Protein AF-A0A5C8RY10-F1 (afdb_monomer_lite)

Radius of gyration: 51.68 Å; chains: 1; bounding box: 116×87×139 Å

pLDDT: mean 72.28, std 22.25, range [36.19, 98.38]

Sequence (423 aa):
MRGYPGRNFEERGLPNSACERTVTICSIARRGRCPNCDLCSGMRLRRRSSRMNVPSDEISAAVAAVESSPELRDLARRINERELLAKKHAHVQWLENGRDLLNAKAVIGHGNFEEWCERELNYTPRTAQKLMRAAEVWGPILKTESSSVIPKPTIVYALSAPSVSQEIRDTYVPRVIAGEEVGTELRIAIKGYRDAVKKVQERESRLAAKSPEAQKAQVQREQAKARRETRAAEQRQTEREQHQIEQERQATARSAALALIMACFGDDLPSLVALIAEAGPGSVFSYIAEREWHALVQGEATSVQEGAGTVVDELKFADVGTVKTFVARKHETHPWSMPPSTIDDKEAIGPLHDEPVSNDKLPSLPRATPLAGAEKLSDFLPTKSAFPIRPLGSRAECMHSRSRVQSNTKPGGSLGRPARPSA

Foldseek 3Di:
DDDDDDDDDDDDDDDDDPPPPPPPPPPPPPPDPPPPCPVVVPPPPPPPPPVVPPPVVVVVVVVVVCVPDPVSVVVVVVVVVVVVVVVLVVLVVLLVLLVVLVVVCVVVDPPCSQVCCCPPVVDHPVSSVLSVLLNVLCVVVPVVDPSPQRADSVVSSLLSDPLHDPVLCVVVVVCRSVVHPCPPVSVVNSVVSNVVVVVVVVVVVVVVPCPVVNVVVVVVVVVVVVVVVVVVVVVVVVVVVVVVVVVVVVVVVVVVVVVVLCVVCPPCSVVVVVVCVVCPVVNVVVVVVVVVVVVVVVVVVVVVVPPPDDDDDDDDDDDPDPDPPPPPDPDDDDDDDDDDDDDPPDDDDDDDDDDDDDDDDDDDDDDDDDDDDDDDDPDDDDDDDDDDDDDDDDDDDDDDDDDDDDDDDDDDDDDDDDDDDDD

Structure (mmCIF, N/CA/C/O backbone):
data_AF-A0A5C8RY10-F1
#
_entry.id   AF-A0A5C8RY10-F1
#
loop_
_atom_site.group_PDB
_atom_site.id
_atom_site.type_symbol
_atom_site.label_atom_id
_atom_site.label_alt_id
_atom_site.label_comp_id
_atom_site.label_asym_id
_atom_site.label_entity_id
_atom_site.label_seq_id
_atom_site.pdbx_PDB_ins_code
_atom_site.Cartn_x
_atom_site.Cartn_y
_atom_site.Cartn_z
_atom_site.occupancy
_atom_site.B_iso_or_equiv
_atom_site.auth_seq_id
_atom_site.auth_comp_id
_atom_site.auth_asym_id
_atom_site.auth_atom_id
_atom_site.pdbx_PDB_model_num
ATOM 1 N N . MET A 1 1 ? 9.349 -5.078 29.761 1.00 41.03 1 MET A N 1
ATOM 2 C CA . MET A 1 1 ? 10.666 -4.428 29.619 1.00 41.03 1 MET A CA 1
ATOM 3 C C . MET A 1 1 ? 11.743 -5.488 29.791 1.00 41.03 1 MET A C 1
ATOM 5 O O . MET A 1 1 ? 11.824 -6.064 30.864 1.00 41.03 1 MET A O 1
ATOM 9 N N . ARG A 1 2 ? 12.498 -5.824 28.739 1.00 37.31 2 ARG A N 1
ATOM 10 C CA . ARG A 1 2 ? 13.702 -6.666 28.837 1.00 37.31 2 ARG A CA 1
ATOM 11 C C . ARG A 1 2 ? 14.859 -5.844 28.280 1.00 37.31 2 ARG A C 1
ATOM 13 O O . ARG A 1 2 ? 14.804 -5.442 27.121 1.00 37.31 2 ARG A O 1
ATOM 20 N N . GLY A 1 3 ? 15.816 -5.524 29.146 1.00 39.12 3 GLY A N 1
ATOM 21 C CA . GLY A 1 3 ? 17.018 -4.769 28.813 1.00 39.12 3 GLY A CA 1
ATOM 22 C C . GLY A 1 3 ? 18.022 -5.634 28.057 1.00 39.12 3 GLY A C 1
ATOM 23 O O . GLY A 1 3 ? 18.198 -6.810 28.371 1.00 39.12 3 GLY A O 1
ATOM 24 N N . TYR A 1 4 ? 18.662 -5.041 27.054 1.00 43.97 4 TYR A N 1
ATOM 25 C CA . TYR A 1 4 ? 19.840 -5.597 26.397 1.00 43.97 4 TYR A CA 1
ATOM 26 C C . TYR A 1 4 ? 21.092 -5.196 27.193 1.00 43.97 4 TYR A C 1
ATOM 28 O O . TYR A 1 4 ? 21.230 -4.012 27.507 1.00 43.97 4 TYR A O 1
ATOM 36 N N . PRO A 1 5 ? 22.013 -6.125 27.504 1.00 55.84 5 PRO A N 1
ATOM 37 C CA . PRO A 1 5 ? 23.290 -5.772 28.104 1.00 55.84 5 PRO A CA 1
ATOM 38 C C . PRO A 1 5 ? 24.213 -5.132 27.056 1.00 55.84 5 PRO A C 1
ATOM 40 O O . PRO A 1 5 ? 24.277 -5.565 25.900 1.00 55.84 5 PRO A O 1
ATOM 43 N N . GLY A 1 6 ? 24.900 -4.070 27.478 1.00 38.34 6 GLY A N 1
ATOM 44 C CA . GLY A 1 6 ? 25.832 -3.291 26.671 1.00 38.34 6 GLY A CA 1
ATOM 45 C C . GLY A 1 6 ? 27.028 -4.113 26.195 1.00 38.34 6 GLY A C 1
ATOM 46 O O . GLY A 1 6 ? 27.602 -4.906 26.939 1.00 38.34 6 GLY A O 1
ATOM 47 N N . ARG A 1 7 ? 27.406 -3.902 24.931 1.00 44.50 7 ARG A N 1
ATOM 48 C CA . ARG A 1 7 ? 28.683 -4.354 24.380 1.00 44.50 7 ARG A CA 1
ATOM 49 C C . ARG A 1 7 ? 29.732 -3.280 24.642 1.00 44.50 7 ARG A C 1
ATOM 51 O O . ARG A 1 7 ? 29.637 -2.188 24.089 1.00 44.50 7 ARG A O 1
ATOM 58 N N . ASN A 1 8 ? 30.718 -3.629 25.463 1.00 39.72 8 ASN A N 1
ATOM 59 C CA . ASN A 1 8 ? 31.963 -2.890 25.621 1.00 39.72 8 ASN A CA 1
ATOM 60 C C . ASN A 1 8 ? 32.708 -2.878 24.282 1.00 39.72 8 ASN A C 1
ATOM 62 O O . ASN A 1 8 ? 32.976 -3.930 23.700 1.00 39.72 8 ASN A O 1
ATOM 66 N N . PHE A 1 9 ? 32.992 -1.679 23.782 1.00 36.19 9 PHE A N 1
ATOM 67 C CA . PHE A 1 9 ? 33.811 -1.454 22.599 1.00 36.19 9 PHE A CA 1
ATOM 68 C C . PHE A 1 9 ? 35.254 -1.292 23.089 1.00 36.19 9 PHE A C 1
ATOM 70 O O . PHE A 1 9 ? 35.651 -0.216 23.521 1.00 36.19 9 PHE A O 1
ATOM 77 N N . GLU A 1 10 ? 36.008 -2.391 23.118 1.00 40.56 10 GLU A N 1
ATOM 78 C CA . GLU A 1 10 ? 37.450 -2.352 23.368 1.00 40.56 10 GLU A CA 1
ATOM 79 C C . GLU A 1 10 ? 38.153 -1.680 22.183 1.00 40.56 10 GLU A C 1
ATOM 81 O O . GLU A 1 10 ? 38.169 -2.196 21.061 1.00 40.56 10 GLU A O 1
ATOM 86 N N . GLU A 1 11 ? 38.746 -0.522 22.456 1.00 45.53 11 GLU A N 1
ATOM 87 C CA . GLU A 1 11 ? 39.708 0.158 21.600 1.00 45.53 11 GLU A CA 1
ATOM 88 C C . GLU A 1 11 ? 40.938 -0.735 21.391 1.00 45.53 11 GLU A C 1
ATOM 90 O O . GLU A 1 11 ? 41.809 -0.852 22.251 1.00 45.53 11 GLU A O 1
ATOM 95 N N . ARG A 1 12 ? 41.041 -1.367 20.218 1.00 40.19 12 ARG A N 1
ATOM 96 C CA . ARG A 1 12 ? 42.320 -1.887 19.725 1.00 40.19 12 ARG A CA 1
ATOM 97 C C . ARG A 1 12 ? 42.941 -0.843 18.812 1.00 40.19 12 ARG A C 1
ATOM 99 O O . ARG A 1 12 ? 42.444 -0.600 17.713 1.00 40.19 12 ARG A O 1
ATOM 106 N N . GLY A 1 13 ? 44.028 -0.239 19.286 1.00 43.53 13 GLY A N 1
ATOM 107 C CA . GLY A 1 13 ? 44.885 0.636 18.498 1.00 43.53 13 GLY A CA 1
ATOM 108 C C . GLY A 1 13 ? 45.401 -0.074 17.246 1.00 43.53 13 GLY A C 1
ATOM 109 O O . GLY A 1 13 ? 45.990 -1.152 17.322 1.00 43.53 13 GLY A O 1
ATOM 110 N N . LEU A 1 14 ? 45.166 0.543 16.089 1.00 43.47 14 LEU A N 1
ATOM 111 C CA . LEU A 1 14 ? 45.761 0.152 14.815 1.00 43.47 14 LEU A CA 1
ATOM 112 C C . LEU A 1 14 ? 47.118 0.862 14.653 1.00 43.47 14 LEU A C 1
ATOM 114 O O . LEU A 1 14 ? 47.200 2.065 14.910 1.00 43.47 14 LEU A O 1
ATOM 118 N N . PRO A 1 15 ? 48.183 0.161 14.227 1.00 46.16 15 PRO A N 1
ATOM 119 C CA . PRO A 1 15 ? 49.495 0.767 14.025 1.00 46.16 15 PRO A CA 1
ATOM 120 C C . PRO A 1 15 ? 49.541 1.673 12.779 1.00 46.16 15 PRO A C 1
ATOM 122 O O . PRO A 1 15 ? 49.049 1.331 11.703 1.00 46.16 15 PRO A O 1
ATOM 125 N N . ASN A 1 16 ? 50.195 2.826 12.943 1.00 52.44 16 ASN A N 1
ATOM 126 C CA . ASN A 1 16 ? 50.473 3.863 11.941 1.00 52.44 16 ASN A CA 1
ATOM 127 C C . ASN A 1 16 ? 51.480 3.418 10.852 1.00 52.44 16 ASN A C 1
ATOM 129 O O . ASN A 1 16 ? 52.580 3.964 10.777 1.00 52.44 16 ASN A O 1
ATOM 133 N N . SER A 1 17 ? 51.158 2.448 9.988 1.00 55.03 17 SER A N 1
ATOM 134 C CA . SER A 1 17 ? 52.094 2.058 8.906 1.00 55.03 17 SER A CA 1
ATOM 135 C C . SER A 1 17 ? 51.469 1.601 7.579 1.00 55.03 17 SER A C 1
ATOM 137 O O . SER A 1 17 ? 52.031 0.767 6.875 1.00 55.03 17 SER A O 1
ATOM 139 N N . ALA A 1 18 ? 50.343 2.190 7.164 1.00 48.91 18 ALA A N 1
ATOM 140 C CA . ALA A 1 18 ? 49.703 1.866 5.880 1.00 48.91 18 ALA A CA 1
ATOM 141 C C . ALA A 1 18 ? 49.489 3.085 4.958 1.00 48.91 18 ALA A C 1
ATOM 143 O O . ALA A 1 18 ? 48.393 3.280 4.440 1.00 48.91 18 ALA A O 1
ATOM 144 N N . CYS A 1 19 ? 50.527 3.904 4.727 1.00 46.53 19 CYS A N 1
ATOM 145 C CA . CYS A 1 19 ? 50.452 5.063 3.814 1.00 46.53 19 CYS A CA 1
ATOM 146 C C . CYS A 1 19 ? 51.274 4.922 2.511 1.00 46.53 19 CYS A C 1
ATOM 148 O O . CYS A 1 19 ? 51.416 5.888 1.770 1.00 46.53 19 CYS A O 1
ATOM 150 N N . GLU A 1 20 ? 51.789 3.733 2.172 1.00 45.97 20 GLU A N 1
ATOM 151 C CA . GLU A 1 20 ? 52.627 3.560 0.965 1.00 45.97 20 GLU A CA 1
ATOM 152 C C . GLU A 1 20 ? 51.926 2.911 -0.243 1.00 45.97 20 GLU A C 1
ATOM 154 O O . GLU A 1 20 ? 52.558 2.695 -1.274 1.00 45.97 20 GLU A O 1
ATOM 159 N N . ARG A 1 21 ? 50.614 2.622 -0.198 1.00 48.81 21 ARG A N 1
ATOM 160 C CA . ARG A 1 21 ? 49.921 1.951 -1.328 1.00 48.81 21 ARG A CA 1
ATOM 161 C C . ARG A 1 21 ? 48.615 2.590 -1.801 1.00 48.81 21 ARG A C 1
ATOM 163 O O . ARG A 1 21 ? 47.707 1.889 -2.236 1.00 48.81 21 ARG A O 1
ATOM 170 N N . THR A 1 22 ? 48.527 3.918 -1.808 1.00 47.03 22 THR A N 1
ATOM 171 C CA . THR A 1 22 ? 47.361 4.631 -2.374 1.00 47.03 22 THR A CA 1
ATOM 172 C C . THR A 1 22 ? 47.744 5.908 -3.119 1.00 47.03 22 THR A C 1
ATOM 174 O O . THR A 1 22 ? 47.288 6.996 -2.785 1.00 47.03 22 THR A O 1
ATOM 177 N N . VAL A 1 23 ? 48.536 5.790 -4.189 1.00 51.66 23 VAL A N 1
ATOM 178 C CA . VAL A 1 23 ? 48.699 6.893 -5.162 1.00 51.66 23 VAL A CA 1
ATOM 179 C C . VAL A 1 23 ? 47.558 6.907 -6.199 1.00 51.66 23 VAL A C 1
ATOM 181 O O . VAL A 1 23 ? 47.275 7.938 -6.800 1.00 51.66 23 VAL A O 1
ATOM 184 N N . THR A 1 24 ? 46.793 5.820 -6.347 1.00 50.69 24 THR A N 1
ATOM 185 C CA . THR A 1 24 ? 45.765 5.711 -7.405 1.00 50.69 24 THR A CA 1
ATOM 186 C C . THR A 1 24 ? 44.346 6.125 -6.975 1.00 50.69 24 THR A C 1
ATOM 188 O O . THR A 1 24 ? 43.474 6.273 -7.826 1.00 50.69 24 THR A O 1
ATOM 191 N N . ILE A 1 25 ? 44.085 6.369 -5.682 1.00 52.06 25 ILE A N 1
ATOM 192 C CA . ILE A 1 25 ? 42.721 6.642 -5.162 1.00 52.06 25 ILE A CA 1
ATOM 193 C C . ILE A 1 25 ? 42.446 8.149 -4.931 1.00 52.06 25 ILE A C 1
ATOM 195 O O . ILE A 1 25 ? 41.327 8.546 -4.621 1.00 52.06 25 ILE A O 1
ATOM 199 N N . CYS A 1 26 ? 43.413 9.041 -5.174 1.00 46.91 26 CYS A N 1
ATOM 200 C CA . CYS A 1 26 ? 43.248 10.485 -4.928 1.00 46.91 26 CYS A CA 1
ATOM 201 C C . CYS A 1 26 ? 42.805 11.307 -6.162 1.00 46.91 26 CYS A C 1
ATOM 203 O O . CYS A 1 26 ? 43.013 12.516 -6.224 1.00 46.91 26 CYS A O 1
ATOM 205 N N . SER A 1 27 ? 42.198 10.684 -7.179 1.00 50.53 27 SER A N 1
ATOM 206 C CA . SER A 1 27 ? 41.748 11.382 -8.401 1.00 50.53 27 SER A CA 1
ATOM 207 C C . SER A 1 27 ? 40.268 11.798 -8.386 1.00 50.53 27 SER A C 1
ATOM 209 O O . SER A 1 27 ? 39.850 12.595 -9.230 1.00 50.53 27 SER A O 1
ATOM 211 N N . ILE A 1 28 ? 39.476 11.331 -7.411 1.00 51.53 28 ILE A N 1
ATOM 212 C CA . ILE A 1 28 ? 38.015 11.553 -7.362 1.00 51.53 28 ILE A CA 1
ATOM 213 C C . ILE A 1 28 ? 37.610 12.700 -6.411 1.00 51.53 28 ILE A C 1
ATOM 215 O O . ILE A 1 28 ? 36.504 13.225 -6.506 1.00 51.53 28 ILE A O 1
ATOM 219 N N . ALA A 1 29 ? 38.518 13.214 -5.576 1.00 47.88 29 ALA A N 1
ATOM 220 C CA . ALA A 1 29 ? 38.244 14.349 -4.688 1.00 47.88 29 ALA A CA 1
ATOM 221 C C . ALA A 1 29 ? 38.374 15.717 -5.396 1.00 47.88 29 ALA A C 1
ATOM 223 O O . ALA A 1 29 ? 39.040 16.637 -4.920 1.00 47.88 29 ALA A O 1
ATOM 224 N N . ARG A 1 30 ? 37.721 15.904 -6.549 1.00 53.69 30 ARG A N 1
ATOM 225 C CA . ARG A 1 30 ? 37.538 17.252 -7.110 1.00 53.69 30 ARG A CA 1
ATOM 226 C C . ARG A 1 30 ? 36.421 17.949 -6.328 1.00 53.69 30 ARG A C 1
ATOM 228 O O . ARG A 1 30 ? 35.265 17.828 -6.712 1.00 53.69 30 ARG A O 1
ATOM 235 N N . ARG A 1 31 ? 36.802 18.701 -5.279 1.00 56.19 31 ARG A N 1
ATOM 236 C CA . ARG A 1 31 ? 36.078 19.811 -4.586 1.00 56.19 31 ARG A CA 1
ATOM 237 C C . ARG A 1 31 ? 35.859 19.679 -3.069 1.00 56.19 31 ARG A C 1
ATOM 239 O O . ARG A 1 31 ? 35.253 20.571 -2.487 1.00 56.19 31 ARG A O 1
ATOM 246 N N . GLY A 1 32 ? 36.401 18.668 -2.399 1.00 52.12 32 GLY A N 1
ATOM 247 C CA . GLY A 1 32 ? 36.382 18.598 -0.932 1.00 52.12 32 GLY A CA 1
ATOM 248 C C . GLY A 1 32 ? 37.797 18.498 -0.391 1.00 52.12 32 GLY A C 1
ATOM 249 O O . GLY A 1 32 ? 38.502 17.559 -0.742 1.00 52.12 32 GLY A O 1
ATOM 250 N N . ARG A 1 33 ? 38.217 19.469 0.428 1.00 56.69 33 ARG A N 1
ATOM 251 C CA . ARG A 1 33 ? 39.466 19.412 1.205 1.00 56.69 33 ARG A CA 1
ATOM 252 C C . ARG A 1 33 ? 39.566 18.041 1.877 1.00 56.69 33 ARG A C 1
ATOM 254 O O . ARG A 1 33 ? 38.661 17.688 2.624 1.00 56.69 33 ARG A O 1
ATOM 261 N N . CYS A 1 34 ? 40.630 17.284 1.614 1.00 56.44 34 CYS A N 1
ATOM 262 C CA . CYS A 1 34 ? 40.954 16.123 2.437 1.00 56.44 34 CYS A CA 1
ATOM 263 C C . CYS A 1 34 ? 41.349 16.661 3.821 1.00 56.44 34 CYS A C 1
ATOM 265 O O . CYS A 1 34 ? 42.330 17.401 3.898 1.00 56.44 34 CYS A O 1
ATOM 267 N N . PRO A 1 35 ? 40.597 16.364 4.893 1.00 61.03 35 PRO A N 1
ATOM 268 C CA . PRO A 1 35 ? 40.843 16.965 6.199 1.00 61.03 35 PRO A CA 1
ATOM 269 C C . PRO A 1 35 ? 42.051 16.364 6.932 1.00 61.03 35 PRO A C 1
ATOM 271 O O . PRO A 1 35 ? 42.336 16.805 8.035 1.00 61.03 35 PRO A O 1
ATOM 274 N N . ASN A 1 36 ? 42.754 15.378 6.356 1.00 61.44 36 ASN A N 1
ATOM 275 C CA . ASN A 1 36 ? 43.763 14.610 7.094 1.00 61.44 36 ASN A CA 1
ATOM 276 C C . ASN A 1 36 ? 45.055 14.320 6.310 1.00 61.44 36 ASN A C 1
ATOM 278 O O . ASN A 1 36 ? 45.698 13.294 6.502 1.00 61.44 36 ASN A O 1
ATOM 282 N N . CYS A 1 37 ? 45.417 15.194 5.372 1.00 56.12 37 CYS A N 1
ATOM 283 C CA . CYS A 1 37 ? 46.613 15.034 4.549 1.00 56.12 37 CYS A CA 1
ATOM 284 C C . CYS A 1 37 ? 47.503 16.280 4.665 1.00 56.12 37 CYS A C 1
ATOM 286 O O . CYS A 1 37 ? 47.453 17.171 3.813 1.00 56.12 37 CYS A O 1
ATOM 288 N N . ASP A 1 38 ? 48.363 16.318 5.686 1.00 58.84 38 ASP A N 1
ATOM 289 C CA . ASP A 1 38 ? 49.375 17.376 5.860 1.00 58.84 38 ASP A CA 1
ATOM 290 C C . ASP A 1 38 ? 50.404 17.420 4.714 1.00 58.84 38 ASP A C 1
ATOM 292 O O . ASP A 1 38 ? 50.999 18.460 4.431 1.00 58.84 38 ASP A O 1
ATOM 296 N N . LEU A 1 39 ? 50.534 16.330 3.951 1.00 55.69 39 LEU A N 1
ATOM 297 C CA . LEU A 1 39 ? 51.389 16.252 2.762 1.00 55.69 39 LEU A CA 1
ATOM 298 C C . LEU A 1 39 ? 50.894 17.097 1.570 1.00 55.69 39 LEU A C 1
ATOM 300 O O . LEU A 1 39 ? 51.694 17.460 0.710 1.00 55.69 39 LEU A O 1
ATOM 304 N N . CYS A 1 40 ? 49.611 17.477 1.512 1.00 56.00 40 CYS A N 1
ATOM 305 C CA . CYS A 1 40 ? 49.096 18.342 0.437 1.00 56.00 40 CYS A CA 1
ATOM 306 C C . CYS A 1 40 ? 49.278 19.842 0.721 1.00 56.00 40 CYS A C 1
ATOM 308 O O . CYS A 1 40 ? 49.082 20.658 -0.179 1.00 56.00 40 CYS A O 1
ATOM 310 N N . SER A 1 41 ? 49.686 20.223 1.935 1.00 55.84 41 SER A N 1
ATOM 311 C CA . SER A 1 41 ? 49.858 21.630 2.325 1.00 55.84 41 SER A CA 1
ATOM 312 C C . SER A 1 41 ? 51.132 22.264 1.742 1.00 55.84 41 SER A C 1
ATOM 314 O O . SER A 1 41 ? 51.217 23.488 1.625 1.00 55.84 41 SER A O 1
ATOM 316 N N . GLY A 1 42 ? 52.109 21.446 1.325 1.00 51.38 42 GLY A N 1
ATOM 317 C CA . GLY A 1 42 ? 53.422 21.903 0.848 1.00 51.38 42 GLY A CA 1
ATOM 318 C C . GLY A 1 42 ? 53.558 22.088 -0.668 1.00 51.38 42 GLY A C 1
ATOM 319 O O . GLY A 1 42 ? 54.322 22.943 -1.114 1.00 51.38 42 GLY A O 1
ATOM 320 N N . MET A 1 43 ? 52.795 21.362 -1.493 1.00 52.19 43 MET A N 1
ATOM 321 C CA . MET A 1 43 ? 52.837 21.533 -2.952 1.00 52.19 43 MET A CA 1
ATOM 322 C C . MET A 1 43 ? 51.865 22.624 -3.402 1.00 52.19 43 MET A C 1
ATOM 324 O O . MET A 1 43 ? 50.881 22.381 -4.102 1.00 52.19 43 MET A O 1
ATOM 328 N N . ARG A 1 44 ? 52.202 23.881 -3.085 1.00 55.19 44 ARG A N 1
ATOM 329 C CA . ARG A 1 44 ? 51.795 25.008 -3.934 1.00 55.19 44 ARG A CA 1
ATOM 330 C C . ARG A 1 44 ? 52.531 24.864 -5.262 1.00 55.19 44 ARG A C 1
ATOM 332 O O . ARG A 1 44 ? 53.501 25.573 -5.526 1.00 55.19 44 ARG A O 1
ATOM 339 N N . LEU A 1 45 ? 52.064 23.950 -6.114 1.00 53.81 45 LEU A N 1
ATOM 340 C CA . LEU A 1 45 ? 52.295 24.054 -7.544 1.00 53.81 45 LEU A CA 1
ATOM 341 C C . LEU A 1 45 ? 51.817 25.452 -7.911 1.00 53.81 45 LEU A C 1
ATOM 343 O O . LEU A 1 45 ? 50.614 25.716 -7.979 1.00 53.81 45 LEU A O 1
ATOM 347 N N . ARG A 1 46 ? 52.774 26.364 -8.100 1.00 52.66 46 ARG A N 1
ATOM 348 C CA . ARG A 1 46 ? 52.575 27.594 -8.844 1.00 52.66 46 ARG A CA 1
ATOM 349 C C . ARG A 1 46 ? 52.148 27.138 -10.231 1.00 52.66 46 ARG A C 1
ATOM 351 O O . ARG A 1 46 ? 52.963 27.048 -11.143 1.00 52.66 46 ARG A O 1
ATOM 358 N N . ARG A 1 47 ? 50.860 26.829 -10.399 1.00 55.31 47 ARG A N 1
ATOM 359 C CA . ARG A 1 47 ? 50.204 26.937 -11.687 1.00 55.31 47 ARG A CA 1
ATOM 360 C C . ARG A 1 47 ? 50.379 28.406 -12.030 1.00 55.31 47 ARG A C 1
ATOM 362 O O . ARG A 1 47 ? 49.566 29.239 -11.640 1.00 55.31 47 ARG A O 1
ATOM 369 N N . ARG A 1 48 ? 51.483 28.720 -12.716 1.00 52.56 48 ARG A N 1
ATOM 370 C CA . ARG A 1 48 ? 51.554 29.821 -13.666 1.00 52.56 48 ARG A CA 1
ATOM 371 C C . ARG A 1 48 ? 50.447 29.524 -14.664 1.00 52.56 48 ARG A C 1
ATOM 373 O O . ARG A 1 48 ? 50.659 28.958 -15.725 1.00 52.56 48 ARG A O 1
ATOM 380 N N . SER A 1 49 ? 49.224 29.822 -14.247 1.00 52.69 49 SER A N 1
ATOM 381 C CA . SER A 1 49 ? 48.101 30.017 -15.124 1.00 52.69 49 SER A CA 1
ATOM 382 C C . SER A 1 49 ? 48.411 31.329 -15.815 1.00 52.69 49 SER A C 1
ATOM 384 O O . SER A 1 49 ? 47.832 32.363 -15.494 1.00 52.69 49 SER A O 1
ATOM 386 N N . SER A 1 50 ? 49.352 31.270 -16.755 1.00 54.81 50 SER A N 1
ATOM 387 C CA . SER A 1 50 ? 49.364 32.143 -17.910 1.00 54.81 50 SER A CA 1
ATOM 388 C C . SER A 1 50 ? 48.067 31.838 -18.654 1.00 54.81 50 SER A C 1
ATOM 390 O O . SER A 1 50 ? 48.048 31.117 -19.646 1.00 54.81 50 SER A O 1
ATOM 392 N N . ARG A 1 51 ? 46.942 32.308 -18.099 1.00 52.19 51 ARG A N 1
ATOM 393 C CA . ARG A 1 51 ? 45.734 32.545 -18.869 1.00 52.19 51 ARG A CA 1
ATOM 394 C C . ARG A 1 51 ? 46.183 33.601 -19.854 1.00 52.19 51 ARG A C 1
ATOM 396 O O . ARG A 1 51 ? 46.265 34.773 -19.500 1.00 52.19 51 ARG A O 1
ATOM 403 N N . MET A 1 52 ? 46.587 33.156 -21.038 1.00 52.88 52 MET A N 1
ATOM 404 C CA . MET A 1 52 ? 46.607 34.034 -22.187 1.00 52.88 52 MET A CA 1
ATOM 405 C C . MET A 1 52 ? 45.189 34.583 -22.257 1.00 52.88 52 MET A C 1
ATOM 407 O O . MET A 1 52 ? 44.235 33.829 -22.447 1.00 52.88 52 MET A O 1
ATOM 411 N N . ASN A 1 53 ? 45.056 35.859 -21.907 1.00 59.94 53 ASN A N 1
ATOM 412 C CA . ASN A 1 53 ? 43.805 36.585 -21.961 1.00 59.94 53 ASN A CA 1
ATOM 413 C C . ASN A 1 53 ? 43.558 36.841 -23.446 1.00 59.94 53 ASN A C 1
ATOM 415 O O . ASN A 1 53 ? 43.867 37.915 -23.949 1.00 59.94 53 ASN A O 1
ATOM 419 N N . VAL A 1 54 ? 43.153 35.790 -24.165 1.00 64.75 54 VAL A N 1
ATOM 420 C CA . VAL A 1 54 ? 42.707 35.923 -25.546 1.00 64.75 54 VAL A CA 1
ATOM 421 C C . VAL A 1 54 ? 41.469 36.815 -25.473 1.00 64.75 54 VAL A C 1
ATOM 423 O O . VAL A 1 54 ? 40.547 36.466 -24.727 1.00 64.75 54 VAL A O 1
ATOM 426 N N . PRO A 1 55 ? 41.458 37.978 -26.142 1.00 71.06 55 PRO A N 1
ATOM 427 C CA . PRO A 1 55 ? 40.319 38.881 -26.100 1.00 71.06 55 PRO A CA 1
ATOM 428 C C . PRO A 1 55 ? 39.061 38.119 -26.533 1.00 71.06 55 PRO A C 1
ATOM 430 O O . PRO A 1 55 ? 39.026 37.545 -27.622 1.00 71.06 55 PRO A O 1
ATOM 433 N N . SER A 1 56 ? 38.032 38.079 -25.678 1.00 69.75 56 SER A N 1
ATOM 434 C CA . SER A 1 56 ? 36.766 37.378 -25.968 1.00 69.75 56 SER A CA 1
ATOM 435 C C . SER A 1 56 ? 36.123 37.821 -27.288 1.00 69.75 56 SER A C 1
ATOM 437 O O . SER A 1 56 ? 35.371 37.057 -27.899 1.00 69.75 56 SER A O 1
ATOM 439 N N . ASP A 1 57 ? 36.445 39.032 -27.738 1.00 73.44 57 ASP A N 1
ATOM 440 C CA . ASP A 1 57 ? 35.917 39.630 -28.959 1.00 73.44 57 ASP A CA 1
ATOM 441 C C . ASP A 1 57 ? 36.531 39.002 -30.222 1.00 73.44 57 ASP A C 1
ATOM 443 O O . ASP A 1 57 ? 35.822 38.785 -31.203 1.00 73.44 57 ASP A O 1
ATOM 447 N N . GLU A 1 58 ? 37.806 38.595 -30.184 1.00 69.50 58 GLU A N 1
ATOM 448 C CA . GLU A 1 58 ? 38.460 37.907 -31.308 1.00 69.50 58 GLU A CA 1
ATOM 449 C C . GLU A 1 58 ? 37.940 36.475 -31.473 1.00 69.50 58 GLU A C 1
ATOM 451 O O . GLU A 1 58 ? 37.714 36.011 -32.592 1.00 69.50 58 GLU A O 1
ATOM 456 N N . ILE A 1 59 ? 37.671 35.787 -30.358 1.00 71.06 59 ILE A N 1
ATOM 457 C CA . ILE A 1 59 ? 37.054 34.455 -30.386 1.00 71.06 59 ILE A CA 1
ATOM 458 C C . ILE A 1 59 ? 35.618 34.559 -30.912 1.00 71.06 59 ILE A C 1
ATOM 460 O O . ILE A 1 59 ? 35.216 33.746 -31.741 1.00 71.06 59 ILE A O 1
ATOM 464 N N . SER A 1 60 ? 34.857 35.573 -30.491 1.00 75.56 60 SER A N 1
ATOM 465 C CA . SER A 1 60 ? 33.479 35.772 -30.961 1.00 75.56 60 SER A CA 1
ATOM 466 C C . SER A 1 60 ? 33.413 36.092 -32.455 1.00 75.56 60 SER A C 1
ATOM 468 O O . SER A 1 60 ? 32.582 35.522 -33.160 1.00 75.56 60 SER A O 1
ATOM 470 N N . ALA A 1 61 ? 34.315 36.936 -32.965 1.00 76.06 61 ALA A N 1
ATOM 471 C CA . ALA A 1 61 ? 34.390 37.247 -34.392 1.00 76.06 61 ALA A CA 1
ATOM 472 C C . ALA A 1 61 ? 34.785 36.021 -35.234 1.00 76.06 61 ALA A C 1
ATOM 474 O O . ALA A 1 61 ? 34.192 35.773 -36.286 1.00 76.06 61 ALA A O 1
ATOM 475 N N . ALA A 1 62 ? 35.733 35.210 -34.753 1.00 71.19 62 ALA A N 1
ATOM 476 C CA . ALA A 1 62 ? 36.128 33.973 -35.421 1.00 71.19 62 ALA A CA 1
ATOM 477 C C . ALA A 1 62 ? 34.996 32.929 -35.436 1.00 71.19 62 ALA A C 1
ATOM 479 O O . ALA A 1 62 ? 34.769 32.286 -36.459 1.00 71.19 62 ALA A O 1
ATOM 480 N N . VAL A 1 63 ? 34.244 32.789 -34.340 1.00 74.12 63 VAL A N 1
ATOM 481 C CA . VAL A 1 63 ? 33.077 31.892 -34.272 1.00 74.12 63 VAL A CA 1
ATOM 482 C C . VAL A 1 63 ? 31.967 32.365 -35.215 1.00 74.12 63 VAL A C 1
ATOM 484 O O . VAL A 1 63 ? 31.439 31.554 -35.971 1.00 74.12 63 VAL A O 1
ATOM 487 N N . ALA A 1 64 ? 31.682 33.669 -35.266 1.00 75.19 64 ALA A N 1
ATOM 488 C CA . ALA A 1 64 ? 30.687 34.228 -36.182 1.00 75.19 64 ALA A CA 1
ATOM 489 C C . ALA A 1 64 ? 31.070 34.032 -37.663 1.00 75.19 64 ALA A C 1
ATOM 491 O O . ALA A 1 64 ? 30.223 33.695 -38.494 1.00 75.19 64 ALA A O 1
ATOM 492 N N . ALA A 1 65 ? 32.357 34.180 -38.003 1.00 72.19 65 ALA A N 1
ATOM 493 C CA . ALA A 1 65 ? 32.852 33.914 -39.352 1.00 72.19 65 ALA A CA 1
ATOM 494 C C . ALA A 1 65 ? 32.689 32.430 -39.736 1.00 72.19 65 ALA A C 1
ATOM 496 O O . ALA A 1 65 ? 32.229 32.125 -40.838 1.00 72.19 65 ALA A O 1
ATOM 497 N N . VAL A 1 66 ? 32.979 31.509 -38.811 1.00 70.25 66 VAL A N 1
ATOM 498 C CA . VAL A 1 66 ? 32.785 30.059 -38.987 1.00 70.25 66 VAL A CA 1
ATOM 499 C C . VAL A 1 66 ? 31.299 29.698 -39.138 1.00 70.25 66 VAL A C 1
ATOM 501 O O . VAL A 1 66 ? 30.952 28.903 -40.012 1.00 70.25 66 VAL A O 1
ATOM 504 N N . GLU A 1 67 ? 30.406 30.313 -38.361 1.00 73.38 67 GLU A N 1
ATOM 505 C CA . GLU A 1 67 ? 28.953 30.090 -38.444 1.00 73.38 67 GLU A CA 1
ATOM 506 C C . GLU A 1 67 ? 28.334 30.598 -39.758 1.00 73.38 67 GLU A C 1
ATOM 508 O O . GLU A 1 67 ? 27.339 30.046 -40.239 1.00 73.38 67 GLU A O 1
ATOM 513 N N . SER A 1 68 ? 28.936 31.615 -40.381 1.00 79.06 68 SER A N 1
ATOM 514 C CA . SER A 1 68 ? 28.442 32.185 -41.639 1.00 79.06 68 SER A CA 1
ATOM 515 C C . SER A 1 68 ? 28.715 31.306 -42.873 1.00 79.06 68 SER A C 1
ATOM 517 O O . SER A 1 68 ? 27.999 31.417 -43.877 1.00 79.06 68 SER A O 1
ATOM 519 N N . SER A 1 69 ? 29.669 30.368 -42.801 1.00 90.94 69 SER A N 1
ATOM 520 C CA . SER A 1 69 ? 30.028 29.503 -43.932 1.00 90.94 69 SER A CA 1
ATOM 521 C C . SER A 1 69 ? 28.898 28.514 -44.285 1.00 90.94 69 SER A C 1
ATOM 523 O O . SER A 1 69 ? 28.485 27.714 -43.436 1.00 90.94 69 SER A O 1
ATOM 525 N N . PRO A 1 70 ? 28.357 28.527 -45.522 1.00 89.44 70 PRO A N 1
ATOM 526 C CA . PRO A 1 70 ? 27.310 27.588 -45.937 1.00 89.44 70 PRO A CA 1
ATOM 527 C C . PRO A 1 70 ? 27.805 26.131 -45.965 1.00 89.44 70 PRO A C 1
ATOM 529 O O . PRO A 1 70 ? 27.065 25.228 -45.578 1.00 89.44 70 PRO A O 1
ATOM 532 N N . GLU A 1 71 ? 29.074 25.901 -46.313 1.00 84.38 71 GLU A N 1
ATOM 533 C CA . GLU A 1 71 ? 29.673 24.560 -46.375 1.00 84.38 71 GLU A CA 1
ATOM 534 C C . GLU A 1 71 ? 29.757 23.896 -44.994 1.00 84.38 71 GLU A C 1
ATOM 536 O O . GLU A 1 71 ? 29.452 22.710 -44.839 1.00 84.38 71 GLU A O 1
ATOM 541 N N . LEU A 1 72 ? 30.123 24.668 -43.965 1.00 76.44 72 LEU A N 1
ATOM 542 C CA . LEU A 1 72 ? 30.178 24.173 -42.589 1.00 76.44 72 LEU A CA 1
ATOM 543 C C . LEU A 1 72 ? 28.779 23.889 -42.034 1.00 76.44 72 LEU A C 1
ATOM 545 O O . LEU A 1 72 ? 28.598 22.902 -41.319 1.00 76.44 72 LEU A O 1
ATOM 549 N N . ARG A 1 73 ? 27.772 24.685 -42.418 1.00 79.31 73 ARG A N 1
ATOM 550 C CA . ARG A 1 73 ? 26.366 24.427 -42.066 1.00 79.31 73 ARG A CA 1
ATOM 551 C C . ARG A 1 73 ? 25.843 23.135 -42.695 1.00 79.31 73 ARG A C 1
ATOM 553 O O . ARG A 1 73 ? 25.201 22.343 -42.003 1.00 79.31 73 ARG A O 1
ATOM 560 N N . ASP A 1 74 ? 26.154 22.873 -43.961 1.00 83.19 74 ASP A N 1
ATOM 561 C CA . ASP A 1 74 ? 25.781 21.619 -44.628 1.00 83.19 74 ASP A CA 1
ATOM 562 C C . ASP A 1 74 ? 26.530 20.406 -44.051 1.00 83.19 74 ASP A C 1
ATOM 564 O O . ASP A 1 74 ? 25.954 19.325 -43.887 1.00 83.19 74 ASP A O 1
ATOM 568 N N . LEU A 1 75 ? 27.806 20.562 -43.683 1.00 79.44 75 LEU A N 1
ATOM 569 C CA . LEU A 1 75 ? 28.562 19.516 -42.993 1.00 79.44 75 LEU A CA 1
ATOM 570 C C . LEU A 1 75 ? 27.969 19.203 -41.611 1.00 79.44 75 LEU A C 1
ATOM 572 O O . LEU A 1 75 ? 27.756 18.030 -41.297 1.00 79.44 75 LEU A O 1
ATOM 576 N N . ALA A 1 76 ? 27.650 20.229 -40.818 1.00 75.31 76 ALA A N 1
ATOM 577 C CA . ALA A 1 76 ? 27.001 20.072 -39.520 1.00 75.31 76 ALA A CA 1
ATOM 578 C C . ALA A 1 76 ? 25.633 19.385 -39.651 1.00 75.31 76 ALA A C 1
ATOM 580 O O . ALA A 1 76 ? 25.344 18.460 -38.891 1.00 75.31 76 ALA A O 1
ATOM 581 N N . ARG A 1 77 ? 24.824 19.751 -40.660 1.00 88.94 77 ARG A N 1
ATOM 582 C CA . ARG A 1 77 ? 23.546 19.081 -40.963 1.00 88.94 77 ARG A CA 1
ATOM 583 C C . ARG A 1 77 ? 23.744 17.580 -41.193 1.00 88.94 77 ARG A C 1
ATOM 585 O O . ARG A 1 77 ? 23.107 16.782 -40.514 1.00 88.94 77 ARG A O 1
ATOM 592 N N . ARG A 1 78 ? 24.693 17.185 -42.052 1.00 86.12 78 ARG A N 1
ATOM 593 C CA . ARG A 1 78 ? 24.999 15.765 -42.330 1.00 86.12 78 ARG A CA 1
ATOM 594 C C . ARG A 1 78 ? 25.541 15.008 -41.115 1.00 86.12 78 ARG A C 1
ATOM 596 O O . ARG A 1 78 ? 25.286 13.813 -40.970 1.00 86.12 78 ARG A O 1
ATOM 603 N N . ILE A 1 79 ? 26.330 15.656 -40.253 1.00 81.88 79 ILE A N 1
ATOM 604 C CA . ILE A 1 79 ? 26.795 15.053 -38.991 1.00 81.88 79 ILE A CA 1
ATOM 605 C C . ILE A 1 79 ? 25.598 14.809 -38.066 1.00 81.88 79 ILE A C 1
ATOM 607 O O . ILE A 1 79 ? 25.418 13.686 -37.599 1.00 81.88 79 ILE A O 1
ATOM 611 N N . ASN A 1 80 ? 24.740 15.813 -37.885 1.00 80.62 80 ASN A N 1
ATOM 612 C CA . ASN A 1 80 ? 23.546 15.713 -37.047 1.00 80.62 80 ASN A CA 1
ATOM 613 C C . ASN A 1 80 ? 22.552 14.665 -37.570 1.00 80.62 80 ASN A C 1
ATOM 615 O O . ASN A 1 80 ? 21.997 13.906 -36.780 1.00 80.62 80 ASN A O 1
ATOM 619 N N . GLU A 1 81 ? 22.359 14.567 -38.888 1.00 84.00 81 GLU A N 1
ATOM 620 C CA . GLU A 1 81 ? 21.525 13.537 -39.517 1.00 84.00 81 GLU A CA 1
ATOM 621 C C . GLU A 1 81 ? 22.077 12.127 -39.276 1.00 84.00 81 GLU A C 1
ATOM 623 O O . GLU A 1 81 ? 21.328 11.238 -38.868 1.00 84.00 81 GLU A O 1
ATOM 628 N N . ARG A 1 82 ? 23.390 11.917 -39.455 1.00 82.88 82 ARG A N 1
ATOM 629 C CA . ARG A 1 82 ? 24.033 10.622 -39.168 1.00 82.88 82 ARG A CA 1
ATOM 630 C C . ARG A 1 82 ? 23.938 10.253 -37.695 1.00 82.88 82 ARG A C 1
ATOM 632 O O . ARG A 1 82 ? 23.622 9.109 -37.382 1.00 82.88 82 ARG A O 1
ATOM 639 N N . GLU A 1 83 ? 24.164 11.204 -36.791 1.00 76.06 83 GLU A N 1
ATOM 640 C CA . GLU A 1 83 ? 23.976 10.970 -35.360 1.00 76.06 83 GLU A CA 1
ATOM 641 C C . GLU A 1 83 ? 22.525 10.634 -35.016 1.00 76.06 83 GLU A C 1
ATOM 643 O O . GLU A 1 83 ? 22.276 9.749 -34.198 1.00 76.06 83 GLU A O 1
ATOM 648 N N . LEU A 1 84 ? 21.560 11.324 -35.627 1.00 79.44 84 LEU A N 1
ATOM 649 C CA . LEU A 1 84 ? 20.141 11.071 -35.411 1.00 79.44 84 LEU A CA 1
ATOM 650 C C . LEU A 1 84 ? 19.754 9.669 -35.894 1.00 79.44 84 LEU A C 1
ATOM 652 O O . LEU A 1 84 ? 19.052 8.958 -35.177 1.00 79.44 84 LEU A O 1
ATOM 656 N N . LEU A 1 85 ? 20.234 9.250 -37.068 1.00 79.00 85 LEU A N 1
ATOM 657 C CA . LEU A 1 85 ? 20.030 7.898 -37.590 1.00 79.00 85 LEU A CA 1
ATOM 658 C C . LEU A 1 85 ? 20.697 6.848 -36.699 1.00 79.00 85 LEU A C 1
ATOM 660 O O . LEU A 1 85 ? 20.044 5.882 -36.318 1.00 79.00 85 LEU A O 1
ATOM 664 N N . ALA A 1 86 ? 21.950 7.057 -36.289 1.00 77.94 86 ALA A N 1
ATOM 665 C CA . ALA A 1 86 ? 22.652 6.146 -35.388 1.00 77.94 86 ALA A CA 1
ATOM 666 C C . ALA A 1 86 ? 21.922 5.998 -34.044 1.00 77.94 86 ALA A C 1
ATOM 668 O O . ALA A 1 86 ? 21.754 4.882 -33.564 1.00 77.94 86 ALA A O 1
ATOM 669 N N . LYS A 1 87 ? 21.416 7.097 -33.465 1.00 77.06 87 LYS A N 1
ATOM 670 C CA . LYS A 1 87 ? 20.603 7.075 -32.234 1.00 77.06 87 LYS A CA 1
ATOM 671 C C . LYS A 1 87 ? 19.284 6.326 -32.443 1.00 77.06 87 LYS A C 1
ATOM 673 O O . LYS A 1 87 ? 18.933 5.482 -31.620 1.00 77.06 87 LYS A O 1
ATOM 678 N N . LYS A 1 88 ? 18.580 6.582 -33.553 1.00 75.81 88 LYS A N 1
ATOM 679 C CA . LYS A 1 88 ? 17.340 5.871 -33.912 1.00 75.81 88 LYS A CA 1
ATOM 680 C C . LYS A 1 88 ? 17.580 4.367 -34.062 1.00 75.81 88 LYS A C 1
ATOM 682 O O . LYS A 1 88 ? 16.863 3.581 -33.453 1.00 75.81 88 LYS A O 1
ATOM 687 N N . HIS A 1 89 ? 18.614 3.968 -34.799 1.00 79.38 89 HIS A N 1
ATOM 688 C CA . HIS A 1 89 ? 18.955 2.559 -34.998 1.00 79.38 89 HIS A CA 1
ATOM 689 C C . HIS A 1 89 ? 19.431 1.889 -33.711 1.00 79.38 89 HIS A C 1
ATOM 691 O O . HIS A 1 89 ? 18.962 0.800 -33.393 1.00 79.38 89 HIS A O 1
ATOM 697 N N . ALA A 1 90 ? 20.273 2.558 -32.919 1.00 80.88 90 ALA A N 1
ATOM 698 C CA . ALA A 1 90 ? 20.733 2.031 -31.639 1.00 80.88 90 ALA A CA 1
ATOM 699 C C . ALA A 1 90 ? 19.559 1.711 -30.705 1.00 80.88 90 ALA A C 1
ATOM 701 O O . ALA A 1 90 ? 19.608 0.716 -29.991 1.00 80.88 90 ALA A O 1
ATOM 702 N N . HIS A 1 91 ? 18.491 2.519 -30.730 1.00 77.25 91 HIS A N 1
ATOM 703 C CA . HIS A 1 91 ? 17.289 2.301 -29.925 1.00 77.25 91 HIS A CA 1
ATOM 704 C C . HIS A 1 91 ? 16.424 1.119 -30.400 1.00 77.25 91 HIS A C 1
ATOM 706 O O . HIS A 1 91 ? 15.723 0.537 -29.578 1.00 77.25 91 HIS A O 1
ATOM 712 N N . VAL A 1 92 ? 16.453 0.751 -31.682 1.00 82.94 92 VAL A N 1
ATOM 713 C CA . VAL A 1 92 ? 15.759 -0.455 -32.177 1.00 82.94 92 VAL A CA 1
ATOM 714 C C . VAL A 1 92 ? 16.578 -1.707 -31.860 1.00 82.94 92 VAL A C 1
ATOM 716 O O . VAL A 1 92 ? 16.038 -2.698 -31.371 1.00 82.94 92 VAL A O 1
ATOM 719 N N . GLN A 1 93 ? 17.893 -1.635 -32.076 1.00 88.62 93 GLN A N 1
ATOM 720 C CA . GLN A 1 93 ? 18.799 -2.784 -32.019 1.00 88.62 93 GLN A CA 1
ATOM 721 C C . GLN A 1 93 ? 18.754 -3.521 -30.683 1.00 88.62 93 GLN A C 1
ATOM 723 O O . GLN A 1 93 ? 18.743 -4.744 -30.647 1.00 88.62 93 GLN A O 1
ATOM 728 N N . TRP A 1 94 ? 18.689 -2.812 -29.556 1.00 91.06 94 TRP A N 1
ATOM 729 C CA . TRP A 1 94 ? 18.690 -3.486 -28.255 1.00 91.06 94 TRP A CA 1
ATOM 730 C C . TRP A 1 94 ? 17.392 -4.279 -27.990 1.00 91.06 94 TRP A C 1
ATOM 732 O O . TRP A 1 94 ? 17.419 -5.276 -27.267 1.00 91.06 94 TRP A O 1
ATOM 742 N N . LEU A 1 95 ? 16.265 -3.881 -28.591 1.00 92.25 95 LEU A N 1
ATOM 743 C CA . LEU A 1 95 ? 15.003 -4.626 -28.530 1.00 92.25 95 LEU A CA 1
ATOM 744 C C . LEU A 1 95 ? 15.014 -5.832 -29.472 1.00 92.25 95 LEU A C 1
ATOM 746 O O . LEU A 1 95 ? 14.512 -6.892 -29.103 1.00 92.25 95 LEU A O 1
ATOM 750 N N . GLU A 1 96 ? 15.611 -5.688 -30.655 1.00 91.50 96 GLU A N 1
ATOM 751 C CA . GLU A 1 96 ? 15.855 -6.798 -31.585 1.00 91.50 96 GLU A CA 1
ATOM 752 C C . GLU A 1 96 ? 16.779 -7.842 -30.957 1.00 91.50 96 GLU A C 1
ATOM 754 O O . GLU A 1 96 ? 16.395 -9.005 -30.870 1.00 91.50 96 GLU A O 1
ATOM 759 N N . ASN A 1 97 ? 17.888 -7.413 -30.349 1.00 93.44 97 ASN A N 1
ATOM 760 C CA . ASN A 1 97 ? 18.766 -8.282 -29.565 1.00 93.44 97 ASN A CA 1
ATOM 761 C C . ASN A 1 97 ? 17.984 -9.010 -28.464 1.00 93.44 97 ASN A C 1
ATOM 763 O O . ASN A 1 97 ? 18.204 -10.190 -28.220 1.00 93.44 97 ASN A O 1
ATOM 767 N N . GLY A 1 98 ? 17.043 -8.334 -27.796 1.00 95.12 98 GLY A N 1
ATOM 768 C CA . GLY A 1 98 ? 16.164 -8.970 -26.814 1.00 95.12 98 GLY A CA 1
ATOM 769 C C . GLY A 1 98 ? 15.294 -10.089 -27.403 1.00 95.12 98 GLY A C 1
ATOM 770 O O . GLY A 1 98 ? 15.104 -11.112 -26.745 1.00 95.12 98 GLY A O 1
ATOM 771 N N . ARG A 1 99 ? 14.798 -9.931 -28.638 1.00 95.44 99 ARG A N 1
ATOM 772 C CA . ARG A 1 99 ? 14.046 -10.970 -29.367 1.00 95.44 99 ARG A CA 1
ATOM 773 C C . ARG A 1 99 ? 14.949 -12.126 -29.793 1.00 95.44 99 ARG A C 1
ATOM 775 O O . ARG A 1 99 ? 14.575 -13.280 -29.603 1.00 95.44 99 ARG A O 1
ATOM 782 N N . ASP A 1 100 ? 16.143 -11.834 -30.290 1.00 95.12 100 ASP A N 1
ATOM 783 C CA . ASP A 1 100 ? 17.109 -12.864 -30.679 1.00 95.12 100 ASP A CA 1
ATOM 784 C C . ASP A 1 100 ? 17.592 -13.665 -29.469 1.00 95.12 100 ASP A C 1
ATOM 786 O O . ASP A 1 100 ? 17.697 -14.887 -29.538 1.00 95.12 100 ASP A O 1
ATOM 790 N N . LEU A 1 101 ? 17.769 -13.011 -28.318 1.00 95.38 101 LEU A N 1
ATOM 791 C CA . LEU A 1 101 ? 18.057 -13.674 -27.046 1.00 95.38 101 LEU A CA 1
ATOM 792 C C . LEU A 1 101 ? 16.921 -14.611 -26.605 1.00 95.38 101 LEU A C 1
ATOM 794 O O . LEU A 1 101 ? 17.198 -15.683 -26.068 1.00 95.38 101 LEU A O 1
ATOM 798 N N . LEU A 1 102 ? 15.651 -14.250 -26.835 1.00 96.44 102 LEU A N 1
ATOM 799 C CA . LEU A 1 102 ? 14.512 -15.143 -26.572 1.00 96.44 102 LEU A CA 1
ATOM 800 C C . LEU A 1 102 ? 14.546 -16.380 -27.479 1.00 96.44 102 LEU A C 1
ATOM 802 O O . LEU A 1 102 ? 14.361 -17.496 -26.990 1.00 96.44 102 LEU A O 1
ATOM 806 N N . ASN A 1 103 ? 14.839 -16.192 -28.767 1.00 94.75 103 ASN A N 1
ATOM 807 C CA . ASN A 1 103 ? 14.963 -17.284 -29.734 1.00 94.75 103 ASN A CA 1
ATOM 808 C C . ASN A 1 103 ? 16.147 -18.204 -29.394 1.00 94.75 103 ASN A C 1
ATOM 810 O O . ASN A 1 103 ? 15.987 -19.421 -29.329 1.00 94.75 103 ASN A O 1
ATOM 814 N N . ALA A 1 104 ? 17.317 -17.633 -29.096 1.00 92.38 104 ALA A N 1
ATOM 815 C CA . ALA A 1 104 ? 18.505 -18.380 -28.691 1.00 92.38 104 ALA A CA 1
ATOM 816 C C . ALA A 1 104 ? 18.254 -19.188 -27.410 1.00 92.38 104 ALA A C 1
ATOM 818 O O . ALA A 1 104 ? 18.607 -20.366 -27.337 1.00 92.38 104 ALA A O 1
ATOM 819 N N . LYS A 1 105 ? 17.568 -18.599 -26.420 1.00 95.88 105 LYS A N 1
ATOM 820 C CA . LYS A 1 105 ? 17.192 -19.301 -25.186 1.00 95.88 105 LYS A CA 1
ATOM 821 C C . LYS A 1 105 ? 16.286 -20.505 -25.448 1.00 95.88 105 LYS A C 1
ATOM 823 O O . LYS A 1 105 ? 16.436 -21.520 -24.770 1.00 95.88 105 LYS A O 1
ATOM 828 N N . ALA A 1 106 ? 15.369 -20.406 -26.412 1.00 94.31 106 ALA A N 1
ATOM 829 C CA . ALA A 1 106 ? 14.492 -21.513 -26.784 1.00 94.31 106 ALA A CA 1
ATOM 830 C C . ALA A 1 106 ? 15.263 -22.690 -27.410 1.00 94.31 106 ALA A C 1
ATOM 832 O O . ALA A 1 106 ? 14.899 -23.839 -27.177 1.00 94.31 106 ALA A O 1
ATOM 833 N N . VAL A 1 107 ? 16.340 -22.415 -28.154 1.00 95.25 107 VAL A N 1
ATOM 834 C CA . VAL A 1 107 ? 17.178 -23.441 -28.802 1.00 95.25 107 VAL A CA 1
ATOM 835 C C . VAL A 1 107 ? 18.155 -24.097 -27.820 1.00 95.25 107 VAL A C 1
ATOM 837 O O . VAL A 1 107 ? 18.319 -25.312 -27.834 1.00 95.25 107 VAL A O 1
ATOM 840 N N . ILE A 1 108 ? 18.806 -23.305 -26.963 1.00 93.19 108 ILE A N 1
ATOM 841 C CA . ILE A 1 108 ? 19.873 -23.777 -26.061 1.00 93.19 108 ILE A CA 1
ATOM 842 C C . ILE A 1 108 ? 19.313 -24.553 -24.853 1.00 93.19 108 ILE A C 1
ATOM 844 O O . ILE A 1 108 ? 19.976 -25.448 -24.327 1.00 93.19 108 ILE A O 1
ATOM 848 N N . GLY A 1 109 ? 18.097 -24.220 -24.407 1.00 86.12 109 GLY A N 1
ATOM 849 C CA . GLY A 1 109 ? 17.477 -24.798 -23.214 1.00 86.12 109 GLY A CA 1
ATOM 850 C C . GLY A 1 109 ? 17.874 -24.102 -21.903 1.00 86.12 109 GLY A C 1
ATOM 851 O O . GLY A 1 109 ? 18.754 -23.239 -21.843 1.00 86.12 109 GLY A O 1
ATOM 852 N N . HIS A 1 110 ? 17.170 -24.443 -20.819 1.00 82.94 110 HIS A N 1
ATOM 853 C CA . HIS A 1 110 ? 17.414 -23.874 -19.490 1.00 82.94 110 HIS A CA 1
ATOM 854 C C . HIS A 1 110 ? 18.746 -24.386 -18.902 1.00 82.94 110 HIS A C 1
ATOM 856 O O . HIS A 1 110 ? 19.027 -25.576 -18.970 1.00 82.94 110 HIS A O 1
ATOM 862 N N . GLY A 1 111 ? 19.554 -23.498 -18.309 1.00 86.38 111 GLY A N 1
ATOM 863 C CA . GLY A 1 111 ? 20.830 -23.833 -17.649 1.00 86.38 111 GLY A CA 1
ATOM 864 C C . GLY A 1 111 ? 22.070 -23.369 -18.419 1.00 86.38 111 GLY A C 1
ATOM 865 O O . GLY A 1 111 ? 22.867 -22.618 -17.874 1.00 86.38 111 GLY A O 1
ATOM 866 N N . ASN A 1 112 ? 22.179 -23.710 -19.705 1.00 93.38 112 ASN A N 1
ATOM 867 C CA . ASN A 1 112 ? 23.361 -23.373 -20.522 1.00 93.38 112 ASN A CA 1
ATOM 868 C C . ASN A 1 112 ? 23.318 -21.956 -21.124 1.00 93.38 112 ASN A C 1
ATOM 870 O O . ASN A 1 112 ? 24.312 -21.460 -21.650 1.00 93.38 112 ASN A O 1
ATOM 874 N N . PHE A 1 113 ? 22.158 -21.296 -21.077 1.00 93.69 113 PHE A N 1
ATOM 875 C CA . PHE A 1 113 ? 21.957 -19.986 -21.700 1.00 93.69 113 PHE A CA 1
ATOM 876 C C . PHE A 1 113 ? 22.805 -18.871 -21.070 1.00 93.69 113 PHE A C 1
ATOM 878 O O . PHE A 1 113 ? 23.277 -17.988 -21.783 1.00 93.69 113 PHE A O 1
ATOM 885 N N . GLU A 1 114 ? 22.989 -18.891 -19.747 1.00 94.62 114 GLU A N 1
ATOM 886 C CA . GLU A 1 114 ? 23.735 -17.843 -19.038 1.00 94.62 114 GLU A CA 1
ATOM 887 C C . GLU A 1 114 ? 25.232 -17.904 -19.367 1.00 94.62 114 GLU A C 1
ATOM 889 O O . GLU A 1 114 ? 25.805 -16.886 -19.745 1.00 94.62 114 GLU A O 1
ATOM 894 N N . GLU A 1 115 ? 25.825 -19.103 -19.345 1.00 93.44 115 GLU A N 1
ATOM 895 C CA . GLU A 1 115 ? 27.222 -19.329 -19.741 1.00 93.44 115 GLU A CA 1
ATOM 896 C C . GLU A 1 115 ? 27.461 -18.959 -21.213 1.00 93.44 115 GLU A C 1
ATOM 898 O O . GLU A 1 115 ? 28.446 -18.303 -21.549 1.00 93.44 115 GLU A O 1
ATOM 903 N N . TRP A 1 116 ? 26.526 -19.320 -22.097 1.00 94.38 116 TRP A N 1
ATOM 904 C CA . TRP A 1 116 ? 26.587 -18.942 -23.507 1.00 94.38 116 TRP A CA 1
ATOM 905 C C . TRP A 1 116 ? 26.534 -17.417 -23.704 1.00 94.38 116 TRP A C 1
ATOM 907 O O . TRP A 1 116 ? 27.315 -16.874 -24.483 1.00 94.38 116 TRP A O 1
ATOM 917 N N . CYS A 1 117 ? 25.667 -16.707 -22.971 1.00 91.88 117 CYS A N 1
ATOM 918 C CA . CYS A 1 117 ? 25.580 -15.243 -23.026 1.00 91.88 117 CYS A CA 1
ATOM 919 C C . CYS A 1 117 ? 26.879 -14.556 -22.581 1.00 91.88 117 CYS A C 1
ATOM 921 O O . CYS A 1 117 ? 27.288 -13.561 -23.185 1.00 91.88 117 CYS A O 1
ATOM 923 N N . GLU A 1 118 ? 27.520 -15.067 -21.530 1.00 91.25 118 GLU A N 1
ATOM 924 C CA . GLU A 1 118 ? 28.789 -14.526 -21.046 1.00 91.25 118 GLU A CA 1
ATOM 925 C C . GLU A 1 118 ? 29.925 -14.795 -22.039 1.00 91.25 118 GLU A C 1
ATOM 927 O O . GLU A 1 118 ? 30.679 -13.875 -22.349 1.00 91.25 118 GLU A O 1
ATOM 932 N N . ARG A 1 119 ? 30.007 -16.013 -22.591 1.00 93.19 119 ARG A N 1
ATOM 933 C CA . ARG A 1 119 ? 31.079 -16.423 -23.509 1.00 93.19 119 ARG A CA 1
ATOM 934 C C . ARG A 1 119 ? 30.983 -15.783 -24.893 1.00 93.19 119 ARG A C 1
ATOM 936 O O . ARG A 1 119 ? 31.987 -15.293 -25.398 1.00 93.19 119 ARG A O 1
ATOM 943 N N . GLU A 1 120 ? 29.805 -15.803 -25.514 1.00 91.94 120 GLU A N 1
ATOM 944 C CA . GLU A 1 120 ? 29.651 -15.387 -26.917 1.00 91.94 120 GLU A CA 1
ATOM 945 C C . GLU A 1 120 ? 29.334 -13.893 -27.064 1.00 91.94 120 GLU A C 1
ATOM 947 O O . GLU A 1 120 ? 29.766 -13.253 -28.021 1.00 91.94 120 GLU A O 1
ATOM 952 N N . LEU A 1 121 ? 28.571 -13.315 -26.127 1.00 88.00 121 LEU A N 1
ATOM 953 C CA . LEU A 1 121 ? 28.058 -11.940 -26.242 1.00 88.00 121 LEU A CA 1
ATOM 954 C C . LEU A 1 121 ? 28.705 -10.963 -25.255 1.00 88.00 121 LEU A C 1
ATOM 956 O O . LEU A 1 121 ? 28.446 -9.760 -25.334 1.00 88.00 121 LEU A O 1
ATOM 960 N N . ASN A 1 122 ? 29.523 -11.451 -24.316 1.00 91.94 122 ASN A N 1
ATOM 961 C CA . ASN A 1 122 ? 30.048 -10.672 -23.189 1.00 91.94 122 ASN A CA 1
ATOM 962 C C . ASN A 1 122 ? 28.938 -9.965 -22.385 1.00 91.94 122 ASN A C 1
ATOM 964 O O . ASN A 1 122 ? 29.126 -8.871 -21.843 1.00 91.94 122 ASN A O 1
ATOM 968 N N . TYR A 1 123 ? 27.744 -10.560 -22.325 1.00 90.88 123 TYR A N 1
ATOM 969 C CA . TYR A 1 123 ? 26.619 -10.020 -21.571 1.00 90.88 123 TYR A CA 1
ATOM 970 C C . TYR A 1 123 ? 26.521 -10.696 -20.217 1.00 90.88 123 TYR A C 1
ATOM 972 O O . TYR A 1 123 ? 26.458 -11.915 -20.122 1.00 90.88 123 TYR A O 1
ATOM 980 N N . THR A 1 124 ? 26.376 -9.892 -19.161 1.00 95.62 124 THR A N 1
ATOM 981 C CA . THR A 1 124 ? 25.952 -10.453 -17.874 1.00 95.62 124 THR A CA 1
ATOM 982 C C . THR A 1 124 ? 24.533 -11.033 -18.003 1.00 95.62 124 THR A C 1
ATOM 984 O O . THR A 1 124 ? 23.696 -10.426 -18.694 1.00 95.62 124 THR A O 1
ATOM 987 N N . PRO A 1 125 ? 24.190 -12.113 -17.275 1.00 94.75 125 PRO A N 1
ATOM 988 C CA . PRO A 1 125 ? 22.849 -12.701 -17.287 1.00 94.75 125 PRO A CA 1
ATOM 989 C C . PRO A 1 125 ? 21.758 -11.668 -16.988 1.00 94.75 125 PRO A C 1
ATOM 991 O O . PRO A 1 125 ? 20.692 -11.642 -17.604 1.00 94.75 125 PRO A O 1
ATOM 994 N N . ARG A 1 126 ? 22.057 -10.719 -16.091 1.00 95.94 126 ARG A N 1
ATOM 995 C CA . ARG A 1 126 ? 21.160 -9.612 -15.743 1.00 95.94 126 ARG A CA 1
ATOM 996 C C . ARG A 1 126 ? 20.868 -8.688 -16.928 1.00 95.94 126 ARG A C 1
ATOM 998 O O . ARG A 1 126 ? 19.742 -8.200 -17.036 1.00 95.94 126 ARG A O 1
ATOM 1005 N N . THR A 1 127 ? 21.858 -8.401 -17.770 1.00 95.75 127 THR A N 1
ATOM 1006 C CA . THR A 1 127 ? 21.676 -7.578 -18.975 1.00 95.75 127 THR A CA 1
ATOM 1007 C C . THR A 1 127 ? 20.815 -8.319 -19.989 1.00 95.75 127 THR A C 1
ATOM 1009 O O . THR A 1 127 ? 19.803 -7.767 -20.416 1.00 95.75 127 THR A O 1
ATOM 1012 N N . ALA A 1 128 ? 21.139 -9.582 -20.288 1.00 95.50 128 ALA A N 1
ATOM 1013 C CA . ALA A 1 128 ? 20.362 -10.407 -21.214 1.00 95.50 128 ALA A CA 1
ATOM 1014 C C . ALA A 1 128 ? 18.885 -10.503 -20.787 1.00 95.50 128 ALA A C 1
ATOM 1016 O O . ALA A 1 128 ? 17.987 -10.187 -21.565 1.00 95.50 128 ALA A O 1
ATOM 1017 N N . GLN A 1 129 ? 18.620 -10.798 -19.510 1.00 96.31 129 GLN A N 1
ATOM 1018 C CA . GLN A 1 129 ? 17.256 -10.856 -18.972 1.00 96.31 129 GLN A CA 1
ATOM 1019 C C . GLN A 1 129 ? 16.499 -9.522 -19.082 1.00 96.31 129 GLN A C 1
ATOM 1021 O O . GLN A 1 129 ? 15.289 -9.521 -19.302 1.00 96.31 129 GLN A O 1
ATOM 1026 N N . LYS A 1 130 ? 17.171 -8.374 -18.908 1.00 96.50 130 LYS A N 1
ATOM 1027 C CA . LYS A 1 130 ? 16.535 -7.055 -19.083 1.00 96.50 130 LYS A CA 1
ATOM 1028 C C . LYS A 1 130 ? 16.137 -6.809 -20.538 1.00 96.50 130 LYS A C 1
ATOM 1030 O O . LYS A 1 130 ? 15.033 -6.320 -20.763 1.00 96.50 130 LYS A O 1
ATOM 1035 N N . LEU A 1 131 ? 17.015 -7.144 -21.486 1.00 95.88 131 LEU A N 1
ATOM 1036 C CA . LEU A 1 131 ? 16.751 -7.007 -22.922 1.00 95.88 131 LEU A CA 1
ATOM 1037 C C . LEU A 1 131 ? 15.588 -7.905 -23.351 1.00 95.88 131 LEU A C 1
ATOM 1039 O O . LEU A 1 131 ? 14.647 -7.426 -23.975 1.00 95.88 131 LEU A O 1
ATOM 1043 N N . MET A 1 132 ? 15.600 -9.172 -22.932 1.00 96.94 132 MET A N 1
ATOM 1044 C CA . MET A 1 132 ? 14.520 -10.122 -23.208 1.00 96.94 132 MET A CA 1
ATOM 1045 C C . MET A 1 132 ? 13.170 -9.641 -22.666 1.00 96.94 132 MET A C 1
ATOM 1047 O O . MET A 1 132 ? 12.199 -9.591 -23.409 1.00 96.94 132 MET A O 1
ATOM 1051 N N . ARG A 1 133 ? 13.099 -9.213 -21.396 1.00 97.00 133 ARG A N 1
ATOM 1052 C CA . ARG A 1 133 ? 11.844 -8.702 -20.808 1.00 97.00 133 ARG A CA 1
ATOM 1053 C C . ARG A 1 133 ? 11.318 -7.474 -21.537 1.00 97.00 133 ARG A C 1
ATOM 1055 O O . ARG A 1 133 ? 10.114 -7.319 -21.707 1.00 97.00 133 ARG A O 1
ATOM 1062 N N . ALA A 1 134 ? 12.214 -6.583 -21.947 1.00 95.94 134 ALA A N 1
ATOM 1063 C CA . ALA A 1 134 ? 11.814 -5.429 -22.732 1.00 95.94 134 ALA A CA 1
ATOM 1064 C C . ALA A 1 134 ? 11.273 -5.843 -24.104 1.00 95.94 134 ALA A C 1
ATOM 1066 O O . ALA A 1 134 ? 10.238 -5.333 -24.516 1.00 95.94 134 ALA A O 1
ATOM 1067 N N . ALA A 1 135 ? 11.906 -6.812 -24.767 1.00 95.50 135 ALA A N 1
ATOM 1068 C CA . ALA A 1 135 ? 11.410 -7.377 -26.015 1.00 95.50 135 ALA A CA 1
ATOM 1069 C C . ALA A 1 135 ? 10.064 -8.105 -25.858 1.00 95.50 135 ALA A C 1
ATOM 1071 O O . ALA A 1 135 ? 9.231 -8.007 -26.753 1.00 95.50 135 ALA A O 1
ATOM 1072 N N . GLU A 1 136 ? 9.811 -8.786 -24.739 1.00 95.88 136 GLU A N 1
ATOM 1073 C CA . GLU A 1 136 ? 8.514 -9.416 -24.447 1.00 95.88 136 GLU A CA 1
ATOM 1074 C C . GLU A 1 136 ? 7.399 -8.371 -24.309 1.00 95.88 136 GLU A C 1
ATOM 1076 O O . GLU A 1 136 ? 6.355 -8.492 -24.945 1.00 95.88 136 GLU A O 1
ATOM 1081 N N . VAL A 1 137 ? 7.628 -7.325 -23.507 1.00 94.31 137 VAL A N 1
ATOM 1082 C CA . VAL A 1 137 ? 6.611 -6.300 -23.218 1.00 94.31 137 VAL A CA 1
ATOM 1083 C C . VAL A 1 137 ? 6.387 -5.374 -24.415 1.00 94.31 137 VAL A C 1
ATOM 1085 O O . VAL A 1 137 ? 5.248 -5.078 -24.762 1.00 94.31 137 VAL A O 1
ATOM 1088 N N . TRP A 1 138 ? 7.459 -4.924 -25.069 1.00 93.31 138 TRP A N 1
ATOM 1089 C CA . TRP A 1 138 ? 7.398 -3.920 -26.139 1.00 93.31 138 TRP A CA 1
ATOM 1090 C C . TRP A 1 138 ? 7.385 -4.521 -27.540 1.00 93.31 138 TRP A C 1
ATOM 1092 O O . TRP A 1 138 ? 7.066 -3.838 -28.510 1.00 93.31 138 TRP A O 1
ATOM 1102 N N . GLY A 1 139 ? 7.703 -5.808 -27.670 1.00 90.62 139 GLY A N 1
ATOM 1103 C CA . GLY A 1 139 ? 7.769 -6.500 -28.947 1.00 90.62 139 GLY A CA 1
ATOM 1104 C C . GLY A 1 139 ? 6.472 -6.427 -29.753 1.00 90.62 139 GLY A C 1
ATOM 1105 O O . GLY A 1 139 ? 6.560 -6.077 -30.929 1.00 90.62 139 GLY A O 1
ATOM 1106 N N . PRO A 1 140 ? 5.297 -6.735 -29.177 1.00 90.94 140 PRO A N 1
ATOM 1107 C CA . PRO A 1 140 ? 4.020 -6.629 -29.883 1.00 90.94 140 PRO A CA 1
ATOM 1108 C C . PRO A 1 140 ? 3.677 -5.186 -30.276 1.00 90.94 140 PRO A C 1
ATOM 1110 O O . PRO A 1 140 ? 3.261 -4.940 -31.402 1.00 90.94 140 PRO A O 1
ATOM 1113 N N . ILE A 1 141 ? 3.935 -4.238 -29.375 1.00 88.50 141 ILE A N 1
ATOM 1114 C CA . ILE A 1 141 ? 3.601 -2.813 -29.520 1.00 88.50 141 ILE A CA 1
ATOM 1115 C C . ILE A 1 141 ? 4.378 -2.173 -30.676 1.00 88.50 141 ILE A C 1
ATOM 1117 O O . ILE A 1 141 ? 3.827 -1.456 -31.506 1.00 88.50 141 ILE A O 1
ATOM 1121 N N . LEU A 1 142 ? 5.673 -2.470 -30.767 1.00 82.69 142 LEU A N 1
ATOM 1122 C CA . LEU A 1 142 ? 6.544 -1.912 -31.802 1.00 82.69 142 LEU A CA 1
ATOM 1123 C C . LEU A 1 142 ? 6.319 -2.527 -33.188 1.00 82.69 142 LEU A C 1
ATOM 1125 O O . LEU A 1 142 ? 6.872 -2.033 -34.163 1.00 82.69 142 LEU A O 1
ATOM 1129 N N . LYS A 1 143 ? 5.562 -3.628 -33.292 1.00 84.12 143 LYS A N 1
ATOM 1130 C CA . LYS A 1 143 ? 5.146 -4.171 -34.594 1.00 84.12 143 LYS A CA 1
ATOM 1131 C C . LYS A 1 143 ? 3.961 -3.404 -35.175 1.00 84.12 143 LYS A C 1
ATOM 1133 O O . LYS A 1 143 ? 3.818 -3.375 -36.392 1.00 84.12 143 LYS A O 1
ATOM 1138 N N . THR A 1 144 ? 3.106 -2.838 -34.324 1.00 83.62 144 THR A N 1
ATOM 1139 C CA . THR A 1 144 ? 1.879 -2.147 -34.740 1.00 83.62 144 THR A CA 1
ATOM 1140 C C . THR A 1 144 ? 2.084 -0.652 -34.938 1.00 83.62 144 THR A C 1
ATOM 1142 O O . THR A 1 144 ? 1.455 -0.068 -35.813 1.00 83.62 144 THR A O 1
ATOM 1145 N N . GLU A 1 145 ? 2.963 -0.032 -34.151 1.00 75.44 145 GLU A N 1
ATOM 1146 C CA . GLU A 1 145 ? 3.214 1.408 -34.202 1.00 75.44 145 GLU A CA 1
ATOM 1147 C C . GLU A 1 145 ? 4.497 1.712 -34.981 1.00 75.44 145 GLU A C 1
ATOM 1149 O O . GLU A 1 145 ? 5.568 1.180 -34.682 1.00 75.44 145 GLU A O 1
ATOM 1154 N N . SER A 1 146 ? 4.390 2.576 -35.994 1.00 63.41 146 SER A N 1
ATOM 1155 C CA . SER A 1 146 ? 5.512 3.045 -36.809 1.00 63.41 146 SER A CA 1
ATOM 1156 C C . SER A 1 146 ? 6.621 3.591 -35.903 1.00 63.41 146 SER A C 1
ATOM 1158 O O . SER A 1 146 ? 6.415 4.564 -35.182 1.00 63.41 146 SER A O 1
ATOM 1160 N N . SER A 1 147 ? 7.801 2.971 -35.961 1.00 58.06 147 SER A N 1
ATOM 1161 C CA . SER A 1 147 ? 8.973 3.083 -35.070 1.00 58.06 147 SER A CA 1
ATOM 1162 C C . SER A 1 147 ? 9.629 4.471 -34.919 1.00 58.06 147 SER A C 1
ATOM 1164 O O . SER A 1 147 ? 10.801 4.572 -34.553 1.00 58.06 147 SER A O 1
ATOM 1166 N N . SER A 1 148 ? 8.931 5.556 -35.237 1.00 66.19 148 SER A N 1
ATOM 1167 C CA . SER A 1 148 ? 9.485 6.909 -35.297 1.00 66.19 148 SER A CA 1
ATOM 1168 C C . SER A 1 148 ? 9.831 7.488 -33.923 1.00 66.19 148 SER A C 1
ATOM 1170 O O . SER A 1 148 ? 10.725 8.331 -33.841 1.00 66.19 148 SER A O 1
ATOM 1172 N N . VAL A 1 149 ? 9.186 7.025 -32.844 1.00 76.25 149 VAL A N 1
ATOM 1173 C CA . VAL A 1 149 ? 9.427 7.507 -31.474 1.00 76.25 149 VAL A CA 1
ATOM 1174 C C . VAL A 1 149 ? 9.665 6.320 -30.546 1.00 76.25 149 VAL A C 1
ATOM 1176 O O . VAL A 1 149 ? 8.760 5.800 -29.902 1.00 76.25 149 VAL A O 1
ATOM 1179 N N . ILE A 1 150 ? 10.916 5.861 -30.486 1.00 79.62 150 ILE A N 1
ATOM 1180 C CA . ILE A 1 150 ? 11.302 4.814 -29.535 1.00 79.62 150 ILE A CA 1
ATOM 1181 C C . ILE A 1 150 ? 11.586 5.472 -28.185 1.00 79.62 150 ILE A C 1
ATOM 1183 O O . ILE A 1 150 ? 12.416 6.389 -28.123 1.00 79.62 150 ILE A O 1
ATOM 1187 N N . PRO A 1 151 ? 10.957 5.010 -27.094 1.00 88.00 151 PRO A N 1
ATOM 1188 C CA . PRO A 1 151 ? 11.140 5.621 -25.789 1.00 88.00 151 PRO A CA 1
ATOM 1189 C C . PRO A 1 151 ? 12.576 5.508 -25.280 1.00 88.00 151 PRO A C 1
ATOM 1191 O O . PRO A 1 151 ? 13.324 4.594 -25.633 1.00 88.00 151 PRO A O 1
ATOM 1194 N N . LYS A 1 152 ? 12.951 6.410 -24.366 1.00 91.31 152 LYS A N 1
ATOM 1195 C CA . LYS A 1 152 ? 14.250 6.365 -23.676 1.00 91.31 152 LYS A CA 1
ATOM 1196 C C . LYS A 1 152 ? 14.438 4.971 -23.033 1.00 91.31 152 LYS A C 1
ATOM 1198 O O . LYS A 1 152 ? 13.565 4.572 -22.253 1.00 91.31 152 LYS A O 1
ATOM 1203 N N . PRO A 1 153 ? 15.568 4.261 -23.248 1.00 91.81 153 PRO A N 1
ATOM 1204 C CA . PRO A 1 153 ? 15.771 2.893 -22.747 1.00 91.81 153 PRO A CA 1
ATOM 1205 C C . PRO A 1 153 ? 15.508 2.731 -21.244 1.00 91.81 153 PRO A C 1
ATOM 1207 O O . PRO A 1 153 ? 14.944 1.734 -20.804 1.00 91.81 153 PRO A O 1
ATOM 1210 N N . THR A 1 154 ? 15.837 3.748 -20.444 1.00 94.06 154 THR A N 1
ATOM 1211 C CA . THR A 1 154 ? 15.575 3.778 -18.997 1.00 94.06 154 THR A CA 1
ATOM 1212 C C . THR A 1 154 ? 14.098 3.576 -18.650 1.00 94.06 154 THR A C 1
ATOM 1214 O O . THR A 1 154 ? 13.791 2.866 -17.695 1.00 94.06 154 THR A O 1
ATOM 1217 N N . ILE A 1 155 ? 13.184 4.179 -19.417 1.00 95.38 155 ILE A N 1
ATOM 1218 C CA . ILE A 1 155 ? 11.734 4.069 -19.207 1.00 95.38 155 ILE A CA 1
ATOM 1219 C C . ILE A 1 155 ? 11.258 2.678 -19.626 1.00 95.38 155 ILE A C 1
ATOM 1221 O O . ILE A 1 155 ? 10.530 2.028 -18.876 1.00 95.38 155 ILE A O 1
ATOM 1225 N N . VAL A 1 156 ? 11.737 2.191 -20.772 1.00 95.06 156 VAL A N 1
ATOM 1226 C CA . VAL A 1 156 ? 11.393 0.861 -21.288 1.00 95.06 156 VAL A CA 1
ATOM 1227 C C . VAL A 1 156 ? 11.817 -0.226 -20.297 1.00 95.06 156 VAL A C 1
ATOM 1229 O O . VAL A 1 156 ? 11.011 -1.085 -19.936 1.00 95.06 156 VAL A O 1
ATOM 1232 N N . TYR A 1 157 ? 13.036 -0.150 -19.755 1.00 95.75 157 TYR A N 1
ATOM 1233 C CA . TYR A 1 157 ? 13.505 -1.075 -18.719 1.00 95.75 157 TYR A CA 1
ATOM 1234 C C . TYR A 1 157 ? 12.734 -0.949 -17.404 1.00 95.75 157 TYR A C 1
ATOM 1236 O O . TYR A 1 157 ? 12.512 -1.960 -16.738 1.00 95.75 157 TYR A O 1
ATOM 1244 N N . ALA A 1 158 ? 12.337 0.265 -17.013 1.00 96.88 158 ALA A N 1
ATOM 1245 C CA . ALA A 1 158 ? 11.550 0.474 -15.803 1.00 96.88 158 ALA A CA 1
ATOM 1246 C C . ALA A 1 158 ? 10.165 -0.178 -15.921 1.00 96.88 158 ALA A C 1
ATOM 1248 O O . ALA A 1 158 ? 9.787 -0.929 -15.025 1.00 96.88 158 ALA A O 1
ATOM 1249 N N . LEU A 1 159 ? 9.455 0.040 -17.033 1.00 96.94 159 LEU A N 1
ATOM 1250 C CA . LEU A 1 159 ? 8.127 -0.535 -17.289 1.00 96.94 159 LEU A CA 1
ATOM 1251 C C . LEU A 1 159 ? 8.162 -2.054 -17.498 1.00 96.94 159 LEU A C 1
ATOM 1253 O O . LEU A 1 159 ? 7.242 -2.758 -17.085 1.00 96.94 159 LEU A O 1
ATOM 1257 N N . SER A 1 160 ? 9.253 -2.573 -18.065 1.00 96.94 160 SER A N 1
ATOM 1258 C CA . SER A 1 160 ? 9.432 -4.012 -18.311 1.00 96.94 160 SER A CA 1
ATOM 1259 C C . SER A 1 160 ? 9.911 -4.789 -17.080 1.00 96.94 160 SER A C 1
ATOM 1261 O O . SER A 1 160 ? 10.080 -6.008 -17.128 1.00 96.94 160 SER A O 1
ATOM 1263 N N . ALA A 1 161 ? 10.166 -4.116 -15.954 1.00 97.19 161 ALA A N 1
ATOM 1264 C CA . ALA A 1 161 ? 10.578 -4.800 -14.738 1.00 97.19 161 ALA A CA 1
ATOM 1265 C C . ALA A 1 161 ? 9.431 -5.678 -14.188 1.00 97.19 161 ALA A C 1
ATOM 1267 O O . ALA A 1 161 ? 8.272 -5.255 -14.186 1.00 97.19 161 ALA A O 1
ATOM 1268 N N . PRO A 1 162 ? 9.729 -6.880 -13.656 1.00 96.19 162 PRO A N 1
ATOM 1269 C CA . PRO A 1 162 ? 8.704 -7.791 -13.133 1.00 96.19 162 PRO A CA 1
ATOM 1270 C C . PRO A 1 162 ? 8.005 -7.249 -11.880 1.00 96.19 162 PRO A C 1
ATOM 1272 O O . PRO A 1 162 ? 6.910 -7.672 -11.547 1.00 96.19 162 PRO A O 1
ATOM 1275 N N . SER A 1 163 ? 8.618 -6.287 -11.185 1.00 95.62 163 SER A N 1
ATOM 1276 C CA . SER A 1 163 ? 8.029 -5.632 -10.013 1.00 95.62 163 SER A CA 1
ATOM 1277 C C . SER A 1 163 ? 6.933 -4.611 -10.342 1.00 95.62 163 SER A C 1
ATOM 1279 O O . SER A 1 163 ? 6.425 -3.971 -9.427 1.00 95.62 163 SER A O 1
ATOM 1281 N N . VAL A 1 164 ? 6.691 -4.330 -11.624 1.00 97.00 164 VAL A N 1
ATOM 1282 C CA . VAL A 1 164 ? 5.702 -3.342 -12.075 1.00 97.00 164 VAL A CA 1
ATOM 1283 C C . VAL A 1 164 ? 4.420 -4.083 -12.429 1.00 97.00 164 VAL A C 1
ATOM 1285 O O . VAL A 1 164 ? 4.479 -5.037 -13.204 1.00 97.00 164 VAL A O 1
ATOM 1288 N N . SER A 1 165 ? 3.290 -3.666 -11.848 1.00 97.19 165 SER A N 1
ATOM 1289 C CA . SER A 1 165 ? 1.981 -4.263 -12.130 1.00 97.19 165 SER A CA 1
ATOM 1290 C C . SER A 1 165 ? 1.536 -4.022 -13.566 1.00 97.19 165 SER A C 1
ATOM 1292 O O . SER A 1 165 ? 1.955 -3.058 -14.211 1.00 97.19 165 SER A O 1
ATOM 1294 N N . GLN A 1 166 ? 0.644 -4.889 -14.047 1.00 96.06 166 GLN A N 1
ATOM 1295 C CA . GLN A 1 166 ? 0.054 -4.745 -15.373 1.00 96.06 166 GLN A CA 1
ATOM 1296 C C . GLN A 1 166 ? -0.743 -3.437 -15.498 1.00 96.06 166 GLN A C 1
ATOM 1298 O O . GLN A 1 166 ? -0.568 -2.732 -16.479 1.00 96.06 166 GLN A O 1
ATOM 1303 N N . GLU A 1 167 ? -1.467 -3.024 -14.453 1.00 97.12 167 GLU A N 1
ATOM 1304 C CA . GLU A 1 167 ? -2.205 -1.748 -14.418 1.00 97.12 167 GLU A CA 1
ATOM 1305 C C . GLU A 1 167 ? -1.308 -0.524 -14.678 1.00 97.12 167 GLU A C 1
ATOM 1307 O O . GLU A 1 167 ? -1.668 0.383 -15.432 1.00 97.12 167 GLU A O 1
ATOM 1312 N N . ILE A 1 168 ? -0.102 -0.498 -14.090 1.00 97.75 168 ILE A N 1
ATOM 1313 C CA . ILE A 1 168 ? 0.872 0.574 -14.341 1.00 97.75 168 ILE A CA 1
ATOM 1314 C C . ILE A 1 168 ? 1.354 0.503 -15.793 1.00 97.75 168 ILE A C 1
ATOM 1316 O O . ILE A 1 168 ? 1.513 1.537 -16.437 1.00 97.75 168 ILE A O 1
ATOM 1320 N N . ARG A 1 169 ? 1.574 -0.694 -16.343 1.00 96.69 169 ARG A N 1
ATOM 1321 C CA . ARG A 1 169 ? 1.969 -0.832 -17.752 1.00 96.69 169 ARG A CA 1
ATOM 1322 C C . ARG A 1 169 ? 0.875 -0.307 -18.673 1.00 96.69 169 ARG A C 1
ATOM 1324 O O . ARG A 1 169 ? 1.168 0.565 -19.481 1.00 96.69 169 ARG A O 1
ATOM 1331 N N . ASP A 1 170 ? -0.362 -0.746 -18.487 1.00 95.75 170 ASP A N 1
ATOM 1332 C CA . ASP A 1 170 ? -1.502 -0.362 -19.322 1.00 95.75 170 ASP A CA 1
ATOM 1333 C C . ASP A 1 170 ? -1.756 1.155 -19.284 1.00 95.75 170 ASP A C 1
ATOM 1335 O O . ASP A 1 170 ? -2.123 1.751 -20.292 1.00 95.75 170 ASP A O 1
ATOM 1339 N N . THR A 1 171 ? -1.476 1.803 -18.148 1.00 96.94 171 THR A N 1
ATOM 1340 C CA . THR A 1 171 ? -1.617 3.260 -17.992 1.00 96.94 171 THR A CA 1
ATOM 1341 C C . THR A 1 171 ? -0.474 4.045 -18.647 1.00 96.94 171 THR A C 1
ATOM 1343 O O . THR A 1 171 ? -0.704 5.066 -19.295 1.00 96.94 171 THR A O 1
ATOM 1346 N N . TYR A 1 172 ? 0.780 3.621 -18.456 1.00 96.69 172 TYR A N 1
ATOM 1347 C CA . TYR A 1 172 ? 1.948 4.429 -18.834 1.00 96.69 172 TYR A CA 1
ATOM 1348 C C . TYR A 1 172 ? 2.524 4.091 -20.210 1.00 96.69 172 TYR A C 1
ATOM 1350 O O . TYR A 1 172 ? 3.108 4.965 -20.844 1.00 96.69 172 TYR A O 1
ATOM 1358 N N . VAL A 1 173 ? 2.370 2.859 -20.693 1.00 94.56 173 VAL A N 1
ATOM 1359 C CA . VAL A 1 173 ? 2.824 2.450 -22.029 1.00 94.56 173 VAL A CA 1
ATOM 1360 C C . VAL A 1 173 ? 2.220 3.316 -23.147 1.00 94.56 173 VAL A C 1
ATOM 1362 O O . VAL A 1 173 ? 3.013 3.871 -23.907 1.00 94.56 173 VAL A O 1
ATOM 1365 N N . PRO A 1 174 ? 0.889 3.527 -23.251 1.00 93.19 174 PRO A N 1
ATOM 1366 C CA . PRO A 1 174 ? 0.320 4.359 -24.317 1.00 93.19 174 PRO A CA 1
ATOM 1367 C C . PRO A 1 174 ? 0.797 5.815 -24.254 1.00 93.19 174 PRO A C 1
ATOM 1369 O O . PRO A 1 174 ? 1.121 6.400 -25.282 1.00 93.19 174 PRO A O 1
ATOM 1372 N N . ARG A 1 175 ? 0.940 6.384 -23.050 1.00 94.62 175 ARG A N 1
ATOM 1373 C CA . ARG A 1 175 ? 1.474 7.746 -22.854 1.00 94.62 175 ARG A CA 1
ATOM 1374 C C . ARG A 1 175 ? 2.916 7.871 -23.345 1.00 94.62 175 ARG A C 1
ATOM 1376 O O . ARG A 1 175 ? 3.295 8.853 -23.974 1.00 94.62 175 ARG A O 1
ATOM 1383 N N . VAL A 1 176 ? 3.722 6.845 -23.081 1.00 93.94 176 VAL A N 1
ATOM 1384 C CA . VAL A 1 176 ? 5.113 6.775 -23.536 1.00 93.94 176 VAL A CA 1
ATOM 1385 C C . VAL A 1 176 ? 5.203 6.654 -25.059 1.00 93.94 176 VAL A C 1
ATOM 1387 O O . VAL A 1 176 ? 6.076 7.278 -25.658 1.00 93.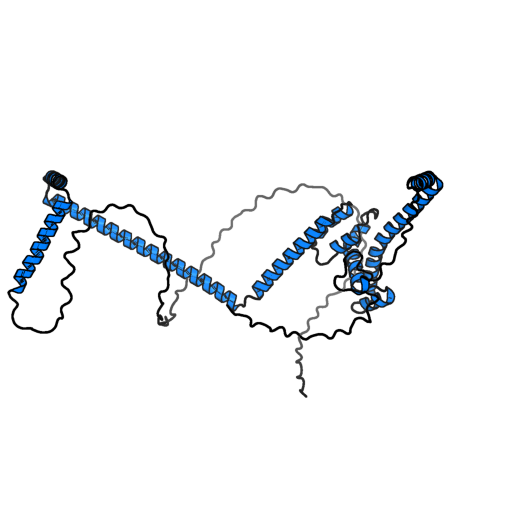94 176 VAL A O 1
ATOM 1390 N N . ILE A 1 177 ? 4.308 5.885 -25.684 1.00 90.69 177 ILE A N 1
ATOM 1391 C CA . ILE A 1 177 ? 4.212 5.762 -27.147 1.00 90.69 177 ILE A CA 1
ATOM 1392 C C . ILE A 1 177 ? 3.790 7.094 -27.778 1.00 90.69 177 ILE A C 1
ATOM 1394 O O . ILE A 1 177 ? 4.384 7.517 -28.766 1.00 90.69 177 ILE A O 1
ATOM 1398 N N . ALA A 1 178 ? 2.856 7.812 -27.145 1.00 91.00 178 ALA A N 1
ATOM 1399 C CA . ALA A 1 178 ? 2.451 9.162 -27.540 1.00 91.00 178 ALA A CA 1
ATOM 1400 C C . ALA A 1 178 ? 3.572 10.217 -27.397 1.00 91.00 178 ALA A C 1
ATOM 1402 O O . ALA A 1 178 ? 3.395 11.367 -27.794 1.00 91.00 178 ALA A O 1
ATOM 1403 N N . GLY A 1 179 ? 4.733 9.843 -26.845 1.00 91.25 179 GLY A N 1
ATOM 1404 C CA . GLY A 1 179 ? 5.886 10.725 -26.682 1.00 91.25 179 GLY A CA 1
ATOM 1405 C C . GLY A 1 179 ? 5.844 11.595 -25.425 1.00 91.25 179 GLY A C 1
ATOM 1406 O O . GLY A 1 179 ? 6.653 12.514 -25.306 1.00 91.25 179 GLY A O 1
ATOM 1407 N N . GLU A 1 180 ? 4.948 11.321 -24.471 1.00 94.19 180 GLU A N 1
ATOM 1408 C CA . GLU A 1 180 ? 4.876 12.072 -23.216 1.00 94.19 180 GLU A CA 1
ATOM 1409 C C . GLU A 1 180 ? 6.067 11.769 -22.285 1.00 94.19 180 GLU A C 1
ATOM 1411 O O . GLU A 1 180 ? 6.482 10.620 -22.090 1.00 94.19 180 GLU A O 1
ATOM 1416 N N . GLU A 1 181 ? 6.602 12.802 -21.625 1.00 94.06 181 GLU A N 1
ATOM 1417 C CA . GLU A 1 181 ? 7.694 12.653 -20.656 1.00 94.06 181 GLU A CA 1
ATOM 1418 C C . GLU A 1 181 ? 7.199 12.192 -19.270 1.00 94.06 181 GLU A C 1
ATOM 1420 O O . GLU A 1 181 ? 7.159 12.947 -18.304 1.00 94.06 181 GLU A O 1
ATOM 1425 N N . VAL A 1 182 ? 6.894 10.902 -19.117 1.00 96.00 182 VAL A N 1
ATOM 1426 C CA . VAL A 1 182 ? 6.342 10.331 -17.863 1.00 96.00 182 VAL A CA 1
ATOM 1427 C C . VAL A 1 182 ? 7.376 10.017 -16.762 1.00 96.00 182 VAL A C 1
ATOM 1429 O O . VAL A 1 182 ? 7.097 9.288 -15.809 1.00 96.00 182 VAL A O 1
ATOM 1432 N N . GLY A 1 183 ? 8.614 10.505 -16.877 1.00 94.88 183 GLY A N 1
ATOM 1433 C CA . GLY A 1 183 ? 9.764 9.972 -16.130 1.00 94.88 183 GLY A CA 1
ATOM 1434 C C . GLY A 1 183 ? 9.670 10.050 -14.597 1.00 94.88 183 GLY A C 1
ATOM 1435 O O . GLY A 1 183 ? 10.125 9.127 -13.913 1.00 94.88 183 GLY A O 1
ATOM 1436 N N . THR A 1 184 ? 9.118 11.135 -14.051 1.00 96.19 184 THR A N 1
ATOM 1437 C CA . THR A 1 184 ? 8.985 11.342 -12.595 1.00 96.19 184 THR A CA 1
ATOM 1438 C C . THR A 1 184 ? 7.733 10.661 -12.050 1.00 96.19 184 THR A C 1
ATOM 1440 O O . THR A 1 184 ? 7.816 9.937 -11.057 1.00 96.19 184 THR A O 1
ATOM 1443 N N . GLU A 1 185 ? 6.601 10.819 -12.738 1.00 97.19 185 GLU A N 1
ATOM 1444 C CA . GLU A 1 185 ? 5.320 10.197 -12.380 1.00 97.19 185 GLU A CA 1
ATOM 1445 C C . GLU A 1 185 ? 5.435 8.674 -12.322 1.00 97.19 185 GLU A C 1
ATOM 1447 O O . GLU A 1 185 ? 5.063 8.060 -11.324 1.00 97.19 185 GLU A O 1
ATOM 1452 N N . LEU A 1 186 ? 6.054 8.067 -13.340 1.00 97.31 186 LEU A N 1
ATOM 1453 C CA . LEU A 1 186 ? 6.269 6.626 -13.403 1.00 97.31 186 LEU A CA 1
ATOM 1454 C C . LEU A 1 186 ? 7.076 6.113 -12.202 1.00 97.31 186 LEU A C 1
ATOM 1456 O O . LEU A 1 186 ? 6.762 5.068 -11.631 1.00 97.31 186 LEU A O 1
ATOM 1460 N N . ARG A 1 187 ? 8.119 6.842 -11.782 1.00 96.81 187 ARG A N 1
ATOM 1461 C CA . ARG A 1 187 ? 8.919 6.455 -10.609 1.00 96.81 187 ARG A CA 1
ATOM 1462 C C . ARG A 1 187 ? 8.100 6.506 -9.324 1.00 96.81 187 ARG A C 1
ATOM 1464 O O . ARG A 1 187 ? 8.246 5.609 -8.494 1.00 96.81 187 ARG A O 1
ATOM 1471 N N . ILE A 1 188 ? 7.260 7.529 -9.161 1.00 97.75 188 ILE A N 1
ATOM 1472 C CA . ILE A 1 188 ? 6.369 7.666 -8.004 1.00 97.75 188 ILE A CA 1
ATOM 1473 C C . ILE A 1 188 ? 5.351 6.519 -7.992 1.00 97.75 188 ILE A C 1
ATOM 1475 O O . ILE A 1 188 ? 5.213 5.861 -6.963 1.00 97.75 188 ILE A O 1
ATOM 1479 N N . ALA A 1 189 ? 4.728 6.209 -9.133 1.00 97.69 189 ALA A N 1
ATOM 1480 C CA . ALA A 1 189 ? 3.764 5.116 -9.263 1.00 97.69 189 ALA A CA 1
ATOM 1481 C C . ALA A 1 189 ? 4.385 3.745 -8.940 1.00 97.69 189 ALA A C 1
ATOM 1483 O O . ALA A 1 189 ? 3.859 3.003 -8.110 1.00 97.69 189 ALA A O 1
ATOM 1484 N N . ILE A 1 190 ? 5.556 3.432 -9.513 1.00 97.50 190 ILE A N 1
ATOM 1485 C CA . ILE A 1 190 ? 6.276 2.179 -9.228 1.00 97.50 190 ILE A CA 1
ATOM 1486 C C . ILE A 1 190 ? 6.649 2.086 -7.743 1.00 97.50 190 ILE A C 1
ATOM 1488 O O . ILE A 1 190 ? 6.534 1.015 -7.145 1.00 97.50 190 ILE A O 1
ATOM 1492 N N . LYS A 1 191 ? 7.108 3.188 -7.134 1.00 97.62 191 LYS A N 1
ATOM 1493 C CA . LYS A 1 191 ? 7.443 3.217 -5.705 1.00 97.62 191 LYS A CA 1
ATOM 1494 C C . LYS A 1 191 ? 6.201 2.983 -4.843 1.00 97.62 191 LYS A C 1
ATOM 1496 O O . LYS A 1 191 ? 6.243 2.119 -3.973 1.00 97.62 191 LYS A O 1
ATOM 1501 N N . GLY A 1 192 ? 5.103 3.683 -5.125 1.00 97.12 192 GLY A N 1
ATOM 150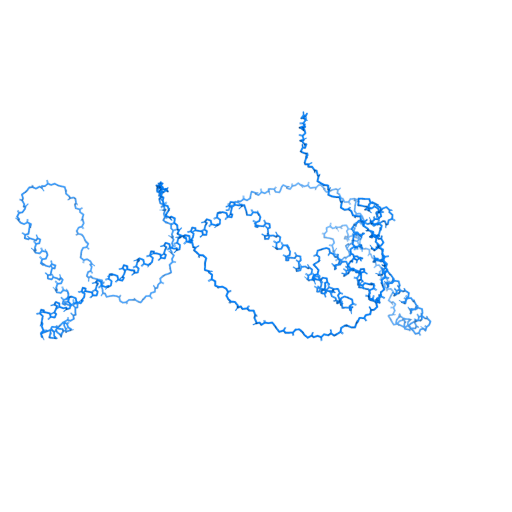2 C CA . GLY A 1 192 ? 3.837 3.528 -4.408 1.00 97.12 192 GLY A CA 1
ATOM 1503 C C . GLY A 1 192 ? 3.307 2.095 -4.461 1.00 97.12 192 GLY A C 1
ATOM 1504 O O . GLY A 1 192 ? 2.948 1.538 -3.426 1.00 97.12 192 GLY A O 1
ATOM 1505 N N . TYR A 1 193 ? 3.358 1.459 -5.634 1.00 97.44 193 TYR A N 1
ATOM 1506 C CA . TYR A 1 193 ? 2.968 0.057 -5.790 1.00 97.44 193 TYR A CA 1
ATOM 1507 C C . TYR A 1 193 ? 3.860 -0.895 -4.984 1.00 97.44 193 TYR A C 1
ATOM 1509 O O . TYR A 1 193 ? 3.359 -1.754 -4.261 1.00 97.44 193 TYR A O 1
ATOM 1517 N N . ARG A 1 194 ? 5.188 -0.721 -5.035 1.00 96.19 194 ARG A N 1
ATOM 1518 C CA . ARG A 1 194 ? 6.122 -1.542 -4.243 1.00 96.19 194 ARG A CA 1
ATOM 1519 C C . ARG A 1 194 ? 5.896 -1.393 -2.741 1.00 96.19 194 ARG A C 1
ATOM 1521 O O . ARG A 1 194 ? 5.915 -2.392 -2.026 1.00 96.19 194 ARG A O 1
ATOM 1528 N N . ASP A 1 195 ? 5.664 -0.171 -2.271 1.00 96.62 195 ASP A N 1
ATOM 1529 C CA . ASP A 1 195 ? 5.384 0.102 -0.861 1.00 96.62 195 ASP A CA 1
ATOM 1530 C C . ASP A 1 195 ? 4.041 -0.516 -0.431 1.00 96.62 195 ASP A C 1
ATOM 1532 O O . ASP A 1 195 ? 3.935 -1.045 0.677 1.00 96.62 195 ASP A O 1
ATOM 1536 N N . ALA A 1 196 ? 3.030 -0.517 -1.308 1.00 96.25 196 ALA A N 1
ATOM 1537 C CA . ALA A 1 196 ? 1.748 -1.175 -1.063 1.00 96.25 196 ALA A CA 1
ATOM 1538 C C . ALA A 1 196 ? 1.892 -2.703 -0.966 1.00 96.25 196 ALA A C 1
ATOM 1540 O O . ALA A 1 196 ? 1.452 -3.291 0.022 1.00 96.25 196 ALA A O 1
ATOM 1541 N N . VAL A 1 197 ? 2.579 -3.337 -1.923 1.00 95.81 197 VAL A N 1
ATOM 1542 C CA . VAL A 1 197 ? 2.847 -4.787 -1.905 1.00 95.81 197 VAL A CA 1
ATOM 1543 C C . VAL A 1 197 ? 3.630 -5.179 -0.653 1.00 95.81 197 VAL A C 1
ATOM 1545 O O . VAL A 1 197 ? 3.258 -6.127 0.036 1.00 95.81 197 VAL A O 1
ATOM 1548 N N . LYS A 1 198 ? 4.667 -4.410 -0.294 1.00 96.00 198 LYS A N 1
ATOM 1549 C CA . LYS A 1 198 ? 5.454 -4.654 0.920 1.00 96.00 198 LYS A CA 1
ATOM 1550 C C . LYS A 1 198 ? 4.588 -4.589 2.182 1.00 96.00 198 LYS A C 1
ATOM 1552 O O . LYS A 1 198 ? 4.725 -5.447 3.047 1.00 96.00 198 LYS A O 1
ATOM 1557 N N . LYS A 1 199 ? 3.675 -3.615 2.283 1.00 96.81 199 LYS A N 1
ATOM 1558 C CA . LYS A 1 199 ? 2.740 -3.500 3.417 1.00 96.81 199 LYS A CA 1
ATOM 1559 C C . LYS A 1 199 ? 1.764 -4.674 3.497 1.00 96.81 199 LYS A C 1
ATOM 1561 O O . LYS A 1 199 ? 1.456 -5.115 4.602 1.00 96.81 199 LYS A O 1
ATOM 1566 N N . VAL A 1 200 ? 1.268 -5.171 2.363 1.00 95.88 200 VAL A N 1
ATOM 1567 C CA . VAL A 1 200 ? 0.399 -6.362 2.327 1.00 95.88 200 VAL A CA 1
ATOM 1568 C C . VAL A 1 200 ? 1.176 -7.589 2.798 1.00 95.88 200 VAL A C 1
ATOM 1570 O O . VAL A 1 200 ? 0.745 -8.249 3.738 1.00 95.88 200 VAL A O 1
ATOM 1573 N N . GLN A 1 201 ? 2.374 -7.815 2.258 1.00 95.94 201 GLN A N 1
ATOM 1574 C CA . GLN A 1 201 ? 3.235 -8.933 2.645 1.00 95.94 201 GLN A CA 1
ATOM 1575 C C . GLN A 1 201 ? 3.655 -8.873 4.127 1.00 95.94 201 GLN A C 1
ATOM 1577 O O . GLN A 1 201 ? 3.715 -9.891 4.815 1.00 95.94 201 GLN A O 1
ATOM 1582 N N . GLU A 1 202 ? 3.924 -7.679 4.659 1.00 96.75 202 GLU A N 1
ATOM 1583 C CA . GLU A 1 202 ? 4.204 -7.474 6.085 1.00 96.75 202 GLU A CA 1
ATOM 1584 C C . GLU A 1 202 ? 2.980 -7.786 6.959 1.00 96.75 202 GLU A C 1
ATOM 1586 O O . GLU A 1 202 ? 3.105 -8.418 8.007 1.00 96.75 202 GLU A O 1
ATOM 1591 N N . ARG A 1 203 ? 1.773 -7.400 6.529 1.00 95.56 203 ARG A N 1
ATOM 1592 C CA . ARG A 1 203 ? 0.536 -7.774 7.230 1.00 95.56 203 ARG A CA 1
ATOM 1593 C C . ARG A 1 203 ? 0.307 -9.280 7.194 1.00 95.56 203 ARG A C 1
ATOM 1595 O O . ARG A 1 203 ? 0.010 -9.851 8.237 1.00 95.56 203 ARG A O 1
ATOM 1602 N N . GLU A 1 204 ? 0.480 -9.919 6.044 1.00 94.31 204 GLU A N 1
ATOM 1603 C CA . GLU A 1 204 ? 0.321 -11.366 5.882 1.00 94.31 204 GLU A CA 1
ATOM 1604 C C . GLU A 1 204 ? 1.334 -12.141 6.720 1.00 94.31 204 GLU A C 1
ATOM 1606 O O . GLU A 1 204 ? 0.953 -13.021 7.484 1.00 94.31 204 GLU A O 1
ATOM 1611 N N . SER A 1 205 ? 2.613 -11.764 6.665 1.00 91.81 205 SER A N 1
ATOM 1612 C CA . SER A 1 205 ? 3.648 -12.366 7.511 1.00 91.81 205 SER A CA 1
ATOM 1613 C C . SER A 1 205 ? 3.392 -12.121 8.996 1.00 91.81 205 SER A C 1
ATOM 1615 O O . SER A 1 205 ? 3.585 -13.030 9.797 1.00 91.81 205 SER A O 1
ATOM 1617 N N . ARG A 1 206 ? 2.882 -10.949 9.391 1.00 92.81 206 ARG A N 1
ATOM 1618 C CA . ARG A 1 206 ? 2.477 -10.687 10.779 1.00 92.81 206 ARG A CA 1
ATOM 1619 C C . ARG A 1 206 ? 1.280 -11.540 11.199 1.00 92.81 206 ARG A C 1
ATOM 1621 O O . ARG A 1 206 ? 1.231 -11.973 12.346 1.00 92.81 206 ARG A O 1
ATOM 1628 N N . LEU A 1 207 ? 0.323 -11.785 10.305 1.00 88.31 207 LEU A N 1
ATOM 1629 C CA . LEU A 1 207 ? -0.815 -12.675 10.550 1.00 88.31 207 LEU A CA 1
ATOM 1630 C C . LEU A 1 207 ? -0.381 -14.145 10.627 1.00 88.31 207 LEU A C 1
ATOM 1632 O O . LEU A 1 207 ? -0.868 -14.858 11.497 1.00 88.31 207 LEU A O 1
ATOM 1636 N N . ALA A 1 208 ? 0.570 -14.564 9.791 1.00 88.69 208 ALA A N 1
ATOM 1637 C CA . ALA A 1 208 ? 1.162 -15.899 9.816 1.00 88.69 208 ALA A CA 1
ATOM 1638 C C . ALA A 1 208 ? 2.066 -16.120 11.043 1.00 88.69 208 ALA A C 1
ATOM 1640 O O . ALA A 1 208 ? 2.096 -17.211 11.603 1.00 88.69 208 ALA A O 1
ATOM 1641 N N . ALA A 1 209 ? 2.777 -15.082 11.495 1.00 91.81 209 ALA A N 1
ATOM 1642 C CA . ALA A 1 209 ? 3.631 -15.124 12.682 1.00 91.81 209 ALA A CA 1
ATOM 1643 C C . ALA A 1 209 ? 2.840 -15.075 13.996 1.00 91.81 209 ALA A C 1
ATOM 1645 O O . ALA A 1 209 ? 3.364 -15.466 15.041 1.00 91.81 209 ALA A O 1
ATOM 1646 N N . LYS A 1 210 ? 1.579 -14.613 13.980 1.00 91.44 210 LYS A N 1
ATOM 1647 C CA . LYS A 1 210 ? 0.676 -14.832 15.113 1.00 91.44 210 LYS A CA 1
ATOM 1648 C C . LYS A 1 210 ? 0.461 -16.339 15.227 1.00 91.44 210 LYS A C 1
ATOM 1650 O O . LYS A 1 210 ? -0.323 -16.906 14.472 1.00 91.44 210 LYS A O 1
ATOM 1655 N N . SER A 1 211 ? 1.161 -16.957 16.183 1.00 87.38 211 SER A N 1
ATOM 1656 C CA . SER A 1 211 ? 0.969 -18.360 16.556 1.00 87.38 211 SER A CA 1
ATOM 1657 C C . SER A 1 211 ? -0.533 -18.672 16.639 1.00 87.38 211 SER A C 1
ATOM 1659 O O . SER A 1 211 ? -1.293 -17.824 17.127 1.00 87.38 211 SER A O 1
ATOM 1661 N N . PRO A 1 212 ? -0.987 -19.866 16.217 1.00 89.88 212 PRO A N 1
ATOM 1662 C CA . PRO A 1 212 ? -2.374 -20.287 16.416 1.00 89.88 212 PRO A CA 1
ATOM 1663 C C . PRO A 1 212 ? -2.819 -20.133 17.882 1.00 89.88 212 PRO A C 1
ATOM 1665 O O . PRO A 1 212 ? -3.989 -19.880 18.154 1.00 89.88 212 PRO A O 1
ATOM 1668 N N . GLU A 1 213 ? -1.884 -20.197 18.832 1.00 89.56 213 GLU A N 1
ATOM 1669 C CA . GLU A 1 213 ? -2.121 -19.914 20.247 1.00 89.56 213 GLU A CA 1
ATOM 1670 C C . GLU A 1 213 ? -2.431 -18.435 20.527 1.00 89.56 213 GLU A C 1
ATOM 1672 O O . GLU A 1 213 ? -3.362 -18.129 21.266 1.00 89.56 213 GLU A O 1
ATOM 1677 N N . ALA A 1 214 ? -1.729 -17.500 19.879 1.00 88.75 214 ALA A N 1
ATOM 1678 C CA . ALA A 1 214 ? -2.012 -16.070 19.988 1.00 88.75 214 ALA A CA 1
ATOM 1679 C C . ALA A 1 214 ? -3.372 -15.707 19.369 1.00 88.75 214 ALA A C 1
ATOM 1681 O O . ALA A 1 214 ? -4.077 -14.848 19.898 1.00 88.75 214 ALA A O 1
ATOM 1682 N N . GLN A 1 215 ? -3.762 -16.378 18.278 1.00 88.50 215 GLN A N 1
ATOM 1683 C CA . GLN A 1 215 ? -5.095 -16.222 17.689 1.00 88.50 215 GLN A CA 1
ATOM 1684 C C . GLN A 1 215 ? -6.183 -16.743 18.638 1.00 88.50 215 GLN A C 1
ATOM 1686 O O . GLN A 1 215 ? -7.144 -16.027 18.914 1.00 88.50 215 GLN A O 1
ATOM 1691 N N . LYS A 1 216 ? -6.000 -17.938 19.220 1.00 93.31 216 LYS A N 1
ATOM 1692 C CA . LYS A 1 216 ? -6.912 -18.488 20.238 1.00 93.31 216 LYS A CA 1
ATOM 1693 C C . LYS A 1 216 ? -7.012 -17.583 21.467 1.00 93.31 216 LYS A C 1
ATOM 1695 O O . LYS A 1 216 ? -8.118 -17.302 21.915 1.00 93.31 216 LYS A O 1
ATOM 1700 N N . ALA A 1 217 ? -5.889 -17.070 21.968 1.00 92.50 217 ALA A N 1
ATOM 1701 C CA . ALA A 1 217 ? -5.864 -16.146 23.099 1.00 92.50 217 ALA A CA 1
ATOM 1702 C C . ALA A 1 217 ? -6.590 -14.826 22.790 1.00 92.50 217 ALA A C 1
ATOM 1704 O O . ALA A 1 217 ? -7.256 -14.273 23.663 1.00 92.50 217 ALA A O 1
ATOM 1705 N N . GLN A 1 218 ? -6.498 -14.320 21.554 1.00 91.88 218 GLN A N 1
ATOM 1706 C CA . GLN A 1 218 ? -7.243 -13.131 21.135 1.00 91.88 218 GLN A CA 1
ATOM 1707 C C . GLN A 1 218 ? -8.757 -13.397 21.132 1.00 91.88 218 GLN A C 1
ATOM 1709 O O . GLN A 1 218 ? -9.501 -12.632 21.741 1.00 91.88 218 GLN A O 1
ATOM 1714 N N . VAL A 1 219 ? -9.199 -14.512 20.542 1.00 95.00 219 VAL A N 1
ATOM 1715 C CA . VAL A 1 219 ? -10.619 -14.909 20.534 1.00 95.00 219 VAL A CA 1
ATOM 1716 C C . VAL A 1 219 ? -11.143 -15.123 21.956 1.00 95.00 219 VAL A C 1
ATOM 1718 O O . VAL A 1 219 ? -12.220 -14.642 22.293 1.00 95.00 219 VAL A O 1
ATOM 1721 N N . GLN A 1 220 ? -10.368 -15.776 22.828 1.00 95.81 220 GLN A N 1
ATOM 1722 C CA . GLN A 1 220 ? -10.741 -15.967 24.233 1.00 95.81 220 GLN A CA 1
ATOM 1723 C C . GLN A 1 220 ? -10.875 -14.637 24.985 1.00 95.81 220 GLN A C 1
ATOM 1725 O O . GLN A 1 220 ? -11.804 -14.474 25.773 1.00 95.81 220 GLN A O 1
ATOM 1730 N N . ARG A 1 221 ? -9.993 -13.661 24.731 1.00 96.38 221 ARG A N 1
ATOM 1731 C CA . ARG A 1 221 ? -10.093 -12.316 25.326 1.00 96.38 221 ARG A CA 1
ATOM 1732 C C . ARG A 1 221 ? -11.331 -11.567 24.847 1.00 96.38 221 ARG A C 1
ATOM 1734 O O . ARG A 1 221 ? -12.009 -10.951 25.665 1.00 96.38 221 ARG A O 1
ATOM 1741 N N . GLU A 1 222 ? -11.636 -11.629 23.555 1.00 95.62 222 GLU A N 1
ATOM 1742 C CA . GLU A 1 222 ? -12.833 -11.003 22.982 1.00 95.62 222 GLU A CA 1
ATOM 1743 C C . GLU A 1 222 ? -14.114 -11.645 23.542 1.00 95.62 222 GLU A C 1
ATOM 1745 O O . GLU A 1 222 ? -15.015 -10.933 23.984 1.00 95.62 222 GLU A O 1
ATOM 1750 N N . GLN A 1 223 ? -14.157 -12.976 23.657 1.00 97.44 223 GLN A N 1
ATOM 1751 C CA . GLN A 1 223 ? -15.267 -13.697 24.291 1.00 97.44 223 GLN A CA 1
ATOM 1752 C C . GLN A 1 223 ? -15.406 -13.369 25.784 1.00 97.44 223 GLN A C 1
ATOM 1754 O O . GLN A 1 223 ? -16.518 -13.159 26.268 1.00 97.44 223 GLN A O 1
ATOM 1759 N N . ALA A 1 224 ? -14.297 -13.295 26.526 1.00 97.62 224 ALA A N 1
ATOM 1760 C CA . ALA A 1 224 ? -14.312 -12.921 27.938 1.00 97.62 224 ALA A CA 1
ATOM 1761 C C . ALA A 1 224 ? -14.806 -11.481 28.137 1.00 97.62 224 ALA A C 1
ATOM 1763 O O . ALA A 1 224 ? -15.558 -11.217 29.074 1.00 97.62 224 ALA A O 1
ATOM 1764 N N . LYS A 1 225 ? -14.429 -10.557 27.243 1.00 97.94 225 LYS A N 1
ATOM 1765 C CA . LYS A 1 225 ? -14.920 -9.177 27.257 1.00 97.94 225 LYS A CA 1
ATOM 1766 C C . LYS A 1 225 ? -16.425 -9.119 26.994 1.00 97.94 225 LYS A C 1
ATOM 1768 O O . LYS A 1 225 ? -17.138 -8.521 27.792 1.00 97.94 225 LYS A O 1
ATOM 1773 N N . ALA A 1 226 ? -16.908 -9.803 25.956 1.00 97.75 226 ALA A N 1
ATOM 1774 C CA . ALA A 1 226 ? -18.335 -9.863 25.641 1.00 97.75 226 ALA A CA 1
ATOM 1775 C C . ALA A 1 226 ? -19.154 -10.430 26.815 1.00 97.75 226 ALA A C 1
ATOM 1777 O O . ALA A 1 226 ? -20.164 -9.850 27.195 1.00 97.75 226 ALA A O 1
ATOM 1778 N N . ARG A 1 227 ? -18.671 -11.498 27.468 1.00 98.00 227 ARG A N 1
ATOM 1779 C CA . ARG A 1 227 ? -19.317 -12.071 28.666 1.00 98.00 227 ARG A CA 1
ATOM 1780 C C . ARG A 1 227 ? -19.354 -11.113 29.860 1.00 98.00 227 ARG A C 1
ATOM 1782 O O . ARG A 1 227 ? -20.283 -11.169 30.659 1.00 98.00 227 ARG A O 1
ATOM 1789 N N . ARG A 1 228 ? -18.336 -10.262 30.028 1.00 97.75 228 ARG A N 1
ATOM 1790 C CA . ARG A 1 228 ? -18.332 -9.228 31.078 1.00 97.75 228 ARG A CA 1
ATOM 1791 C C . ARG A 1 228 ? -19.336 -8.124 30.767 1.00 97.75 228 ARG A C 1
ATOM 1793 O O . ARG A 1 228 ? -20.047 -7.695 31.665 1.00 97.75 228 ARG A O 1
ATOM 1800 N N . GLU A 1 229 ? -19.408 -7.696 29.509 1.00 97.62 229 GLU A N 1
ATOM 1801 C CA . GLU A 1 229 ? -20.358 -6.675 29.059 1.00 97.62 229 GLU A CA 1
ATOM 1802 C C . GLU A 1 229 ? -21.813 -7.155 29.201 1.00 97.62 229 GLU A C 1
ATOM 1804 O O . GLU A 1 229 ? -22.644 -6.395 29.694 1.00 97.62 229 GLU A O 1
ATOM 1809 N N . THR A 1 230 ? -22.116 -8.420 28.878 1.00 97.50 230 THR A N 1
ATOM 1810 C CA . THR A 1 230 ? -23.465 -8.983 29.073 1.00 97.50 230 THR A CA 1
ATOM 1811 C C . THR A 1 230 ? -23.844 -9.072 30.550 1.00 97.50 230 THR A C 1
ATOM 1813 O O . THR A 1 230 ? -24.903 -8.583 30.923 1.00 97.50 230 THR A O 1
ATOM 1816 N N . ARG A 1 231 ? -22.957 -9.587 31.414 1.00 98.19 231 ARG A N 1
ATOM 1817 C CA . ARG A 1 231 ? -23.209 -9.653 32.868 1.00 98.19 231 ARG A CA 1
ATOM 1818 C C . ARG A 1 231 ? -23.408 -8.272 33.488 1.00 98.19 231 ARG A C 1
ATOM 1820 O O . ARG A 1 231 ? -24.285 -8.088 34.321 1.00 98.19 231 ARG A O 1
ATOM 1827 N N . ALA A 1 232 ? -22.615 -7.288 33.066 1.00 98.38 232 ALA A N 1
ATOM 1828 C CA . ALA A 1 232 ? -22.773 -5.915 33.531 1.00 98.38 232 ALA A CA 1
ATOM 1829 C C . ALA A 1 232 ? -24.102 -5.297 33.062 1.00 98.38 232 ALA A C 1
ATOM 1831 O O . ALA A 1 232 ? -24.701 -4.508 33.789 1.00 98.38 232 ALA A O 1
ATOM 1832 N N . ALA A 1 233 ? -24.572 -5.635 31.858 1.00 97.94 233 ALA A N 1
ATOM 1833 C CA . ALA A 1 233 ? -25.871 -5.187 31.363 1.00 97.94 233 ALA A CA 1
ATOM 1834 C C . ALA A 1 233 ? -27.033 -5.831 32.136 1.00 97.94 233 ALA A C 1
ATOM 1836 O O . ALA A 1 233 ? -27.948 -5.116 32.537 1.00 97.94 233 ALA A O 1
ATOM 1837 N N . GLU A 1 234 ? -26.960 -7.138 32.395 1.00 98.31 234 GLU A N 1
ATOM 1838 C CA . GLU A 1 234 ? -27.924 -7.873 33.225 1.00 98.31 234 GLU A CA 1
ATOM 1839 C C . GLU A 1 234 ? -27.983 -7.287 34.640 1.00 98.31 234 GLU A C 1
ATOM 1841 O O . GLU A 1 234 ? -29.058 -6.950 35.125 1.00 98.31 234 GLU A O 1
ATOM 1846 N N . GLN A 1 235 ? -26.830 -7.046 35.269 1.00 98.31 235 GLN A N 1
ATOM 1847 C CA . GLN A 1 235 ? -26.775 -6.445 36.601 1.00 98.31 235 GLN A CA 1
ATOM 1848 C C . GLN A 1 235 ? -27.432 -5.054 36.627 1.00 98.31 235 GLN A C 1
ATOM 1850 O O . GL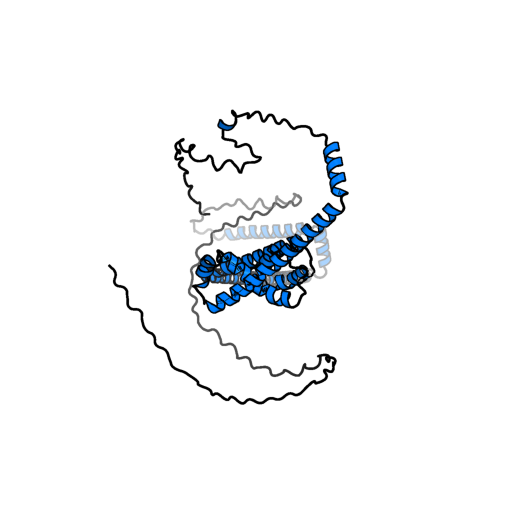N A 1 235 ? -28.270 -4.776 37.483 1.00 98.31 235 GLN A O 1
ATOM 1855 N N . ARG A 1 236 ? -27.148 -4.204 35.633 1.00 98.25 236 ARG A N 1
ATOM 1856 C CA . ARG A 1 236 ? -27.799 -2.889 35.505 1.00 98.25 236 ARG A CA 1
ATOM 1857 C C . ARG A 1 236 ? -29.309 -2.987 35.297 1.00 98.25 236 ARG A C 1
ATOM 1859 O O . ARG A 1 236 ? -30.024 -2.077 35.705 1.00 98.25 236 ARG A O 1
ATOM 1866 N N . GLN A 1 237 ? -29.800 -4.030 34.628 1.00 98.12 237 GLN A N 1
ATOM 1867 C CA . GLN A 1 237 ? -31.240 -4.269 34.504 1.00 98.12 237 GLN A CA 1
ATOM 1868 C C . GLN A 1 237 ? -31.836 -4.648 35.858 1.00 98.12 237 GLN A C 1
ATOM 1870 O O . GLN A 1 237 ? -32.787 -4.000 36.285 1.00 98.12 237 GLN A O 1
ATOM 1875 N N . THR A 1 238 ? -31.214 -5.582 36.581 1.00 97.94 238 THR A N 1
ATOM 1876 C CA . THR A 1 238 ? -31.690 -5.988 37.913 1.00 97.94 238 THR A CA 1
ATOM 1877 C C . THR A 1 238 ? -31.697 -4.831 38.917 1.00 97.94 238 THR A C 1
ATOM 1879 O O . THR A 1 238 ? -32.656 -4.674 39.667 1.00 97.94 238 THR A O 1
ATOM 1882 N N . GLU A 1 239 ? -30.686 -3.956 38.897 1.00 98.12 239 GLU A N 1
ATOM 1883 C CA . GLU A 1 239 ? -30.630 -2.769 39.761 1.00 98.12 239 GLU A CA 1
ATOM 1884 C C . GLU A 1 239 ? -31.748 -1.767 39.435 1.00 98.12 239 GLU A C 1
ATOM 1886 O O . GLU A 1 239 ? -32.344 -1.176 40.337 1.00 98.12 239 GLU A O 1
ATOM 1891 N N . ARG A 1 240 ? -32.073 -1.586 38.148 1.00 98.25 240 ARG A N 1
ATOM 1892 C CA . ARG A 1 240 ? -33.185 -0.722 37.721 1.00 98.25 240 ARG A CA 1
ATOM 1893 C C . ARG A 1 240 ? -34.531 -1.279 38.161 1.00 98.25 240 ARG A C 1
ATOM 1895 O O . ARG A 1 240 ? -35.355 -0.515 38.651 1.00 98.25 240 ARG A O 1
ATOM 1902 N N . GLU A 1 241 ? -34.735 -2.583 38.010 1.00 98.12 241 GLU A N 1
ATOM 1903 C CA . GLU A 1 241 ? -35.955 -3.262 38.455 1.00 98.12 241 GLU A CA 1
ATOM 1904 C C . GLU A 1 241 ? -36.129 -3.145 39.972 1.00 98.12 241 GLU A C 1
ATOM 1906 O O . GLU A 1 241 ? -37.197 -2.756 40.438 1.00 98.12 241 GLU A O 1
ATOM 1911 N N . GLN A 1 242 ? -35.069 -3.377 40.752 1.00 97.94 242 GLN A N 1
ATOM 1912 C CA . GLN A 1 242 ? -35.103 -3.190 42.205 1.00 97.94 242 GLN A CA 1
ATOM 1913 C C . GLN A 1 242 ? -35.428 -1.747 42.593 1.00 97.94 242 GLN A C 1
ATOM 1915 O O . GLN A 1 242 ? -36.250 -1.514 43.479 1.00 97.94 242 GLN A O 1
ATOM 1920 N N . HIS A 1 243 ? -34.817 -0.772 41.918 1.00 98.06 243 HIS A N 1
ATOM 1921 C CA . HIS A 1 243 ? -35.108 0.634 42.168 1.00 98.06 243 HIS A CA 1
ATOM 1922 C C . HIS A 1 243 ? -36.568 0.980 41.852 1.00 98.06 243 HIS A C 1
ATOM 1924 O O . HIS A 1 243 ? -37.193 1.728 42.600 1.00 98.06 243 HIS A O 1
ATOM 1930 N N . GLN A 1 244 ? -37.126 0.411 40.783 1.00 98.06 244 GLN A N 1
ATOM 1931 C CA . GLN A 1 244 ? -38.521 0.612 40.408 1.00 98.06 244 GLN A CA 1
ATOM 1932 C C . GLN A 1 244 ? -39.482 -0.003 41.435 1.00 98.06 244 GLN A C 1
ATOM 1934 O O . GLN A 1 244 ? -40.401 0.677 41.885 1.00 98.06 244 GLN A O 1
ATOM 1939 N N . ILE A 1 245 ? -39.220 -1.237 41.877 1.00 98.00 245 ILE A N 1
ATOM 1940 C CA . ILE A 1 245 ? -40.001 -1.903 42.932 1.00 98.00 245 ILE A CA 1
ATOM 1941 C C . ILE A 1 245 ? -39.988 -1.071 44.221 1.00 98.00 245 ILE A C 1
ATOM 1943 O O . ILE A 1 245 ? -41.028 -0.871 44.850 1.00 98.00 245 ILE A O 1
ATOM 1947 N N . GLU A 1 246 ? -38.827 -0.546 44.618 1.00 98.12 246 GLU A N 1
ATOM 1948 C CA . GLU A 1 246 ? -38.716 0.283 45.820 1.00 98.12 246 GLU A CA 1
ATOM 1949 C C . GLU A 1 246 ? -39.461 1.621 45.668 1.00 98.12 246 GLU A C 1
ATOM 1951 O O . GLU A 1 246 ? -40.145 2.051 46.597 1.00 98.12 246 GLU A O 1
ATOM 1956 N N . GLN A 1 247 ? -39.413 2.258 44.493 1.00 97.69 247 GLN A N 1
ATOM 1957 C CA . GLN A 1 247 ? -40.205 3.464 44.219 1.00 97.69 247 GLN A CA 1
ATOM 1958 C C . GLN A 1 247 ? -41.714 3.196 44.305 1.00 97.69 247 GLN A C 1
ATOM 1960 O O . GLN A 1 247 ? -42.441 3.985 44.912 1.00 97.69 247 GLN A O 1
ATOM 1965 N N . GLU A 1 248 ? -42.191 2.085 43.743 1.00 98.25 248 GLU A N 1
ATOM 1966 C CA . GLU A 1 248 ? -43.600 1.679 43.809 1.00 98.25 248 GLU A CA 1
ATOM 1967 C C . GLU A 1 248 ? -44.034 1.388 45.250 1.00 98.25 248 GLU A C 1
ATOM 1969 O O . GLU A 1 248 ? -45.104 1.829 45.690 1.00 98.25 248 GLU A O 1
ATOM 1974 N N . ARG A 1 249 ? -43.175 0.725 46.032 1.00 98.31 249 ARG A N 1
ATOM 1975 C CA . ARG A 1 249 ? -43.398 0.489 47.462 1.00 98.31 249 ARG A CA 1
ATOM 1976 C C . ARG A 1 249 ? -43.502 1.803 48.234 1.00 98.31 249 ARG A C 1
ATOM 1978 O O . ARG A 1 249 ? -44.424 1.967 49.034 1.00 98.31 249 ARG A O 1
ATOM 1985 N N . GLN A 1 250 ? -42.603 2.754 47.979 1.00 97.56 250 GLN A N 1
ATOM 1986 C CA . GLN A 1 250 ? -42.635 4.075 48.611 1.00 97.56 250 GLN A CA 1
ATOM 1987 C C . GLN A 1 250 ? -43.869 4.882 48.201 1.00 97.56 250 GLN A C 1
ATOM 1989 O O . GLN A 1 250 ? -44.477 5.529 49.051 1.00 97.56 250 GLN A O 1
ATOM 1994 N N . ALA A 1 251 ? -44.273 4.838 46.930 1.00 97.62 251 ALA A N 1
ATOM 1995 C CA . ALA A 1 251 ? -45.491 5.490 46.456 1.00 97.62 251 ALA A CA 1
ATOM 1996 C C . ALA A 1 251 ? -46.738 4.906 47.138 1.00 97.62 251 ALA A C 1
ATOM 1998 O O . ALA A 1 251 ? -47.579 5.656 47.639 1.00 97.62 251 ALA A O 1
ATOM 1999 N N . THR A 1 252 ? -46.804 3.577 47.248 1.00 98.00 252 THR A N 1
ATOM 2000 C CA . THR A 1 252 ? -47.883 2.870 47.949 1.00 98.00 252 THR A CA 1
ATOM 2001 C C . THR A 1 252 ? -47.924 3.268 49.424 1.00 98.00 252 THR A C 1
ATOM 2003 O O . THR A 1 252 ? -48.968 3.698 49.909 1.00 98.00 252 THR A O 1
ATOM 2006 N N . ALA A 1 253 ? -46.784 3.232 50.123 1.00 97.31 253 ALA A N 1
ATOM 2007 C CA . ALA A 1 253 ? -46.684 3.632 51.526 1.00 97.31 253 ALA A CA 1
ATOM 2008 C C . ALA A 1 253 ? -47.083 5.101 51.750 1.00 97.31 253 ALA A C 1
ATOM 2010 O O . ALA A 1 253 ? -47.827 5.400 52.681 1.00 97.31 253 ALA A O 1
ATOM 2011 N N . ARG A 1 254 ? -46.652 6.016 50.868 1.00 97.50 254 ARG A N 1
ATOM 2012 C CA . ARG A 1 254 ? -47.052 7.433 50.905 1.00 97.50 254 ARG A CA 1
ATOM 2013 C C . ARG A 1 254 ? -48.559 7.597 50.731 1.00 97.50 254 ARG A C 1
ATOM 2015 O O . ARG A 1 254 ? -49.175 8.322 51.503 1.00 97.50 254 ARG A O 1
ATOM 2022 N N . SER A 1 255 ? -49.156 6.916 49.752 1.00 97.19 255 SER A N 1
ATOM 2023 C CA . SER A 1 255 ? -50.604 6.990 49.517 1.00 97.19 255 SER A CA 1
ATOM 2024 C C . SER A 1 255 ? -51.414 6.431 50.692 1.00 97.19 255 SER A C 1
ATOM 2026 O O . SER A 1 255 ? -52.388 7.052 51.110 1.00 97.19 255 SER A O 1
ATOM 2028 N N . ALA A 1 256 ? -50.965 5.324 51.294 1.00 97.12 256 ALA A N 1
ATOM 2029 C CA . ALA A 1 256 ? -51.592 4.739 52.474 1.00 97.12 256 ALA A CA 1
ATOM 2030 C C . ALA A 1 256 ? -51.476 5.657 53.702 1.00 97.12 256 ALA A C 1
ATOM 2032 O O . ALA A 1 256 ? -52.449 5.831 54.431 1.00 97.12 256 ALA A O 1
ATOM 2033 N N . ALA A 1 257 ? -50.318 6.294 53.907 1.00 95.50 257 ALA A N 1
ATOM 2034 C CA . ALA A 1 257 ? -50.129 7.267 54.981 1.00 95.50 257 ALA A CA 1
ATOM 2035 C C . ALA A 1 257 ? -51.062 8.478 54.824 1.00 95.50 257 ALA A C 1
ATOM 2037 O O . ALA A 1 257 ? -51.703 8.886 55.789 1.00 95.50 257 ALA A O 1
ATOM 2038 N N . LEU A 1 258 ? -51.194 9.015 53.605 1.00 94.50 258 LEU A N 1
ATOM 2039 C CA . LEU A 1 258 ? -52.146 10.091 53.320 1.00 94.50 258 LEU A CA 1
ATOM 2040 C C . LEU A 1 258 ? -53.591 9.652 53.583 1.00 94.50 258 LEU A C 1
ATOM 2042 O O . LEU A 1 258 ? -54.339 10.401 54.202 1.00 94.50 258 LEU A O 1
ATOM 2046 N N . ALA A 1 259 ? -53.969 8.434 53.186 1.00 95.50 259 ALA A N 1
ATOM 2047 C CA . ALA A 1 259 ? -55.301 7.895 53.453 1.00 95.50 259 ALA A CA 1
ATOM 2048 C C . ALA A 1 259 ? -55.595 7.778 54.960 1.00 95.50 259 ALA A C 1
ATOM 2050 O O . ALA A 1 259 ? -56.688 8.134 55.394 1.00 95.50 259 ALA A O 1
ATOM 2051 N N . LEU A 1 260 ? -54.620 7.344 55.768 1.00 96.44 260 LEU A N 1
ATOM 2052 C CA . LEU A 1 260 ? -54.753 7.304 57.229 1.00 96.44 260 LEU A CA 1
ATOM 2053 C C . LEU A 1 260 ? -54.915 8.702 57.829 1.00 96.44 260 LEU A C 1
ATOM 2055 O O . LEU A 1 260 ? -55.784 8.909 58.669 1.00 96.44 260 LEU A O 1
ATOM 2059 N N . ILE A 1 261 ? -54.118 9.673 57.377 1.00 93.62 261 ILE A N 1
ATOM 2060 C CA . ILE A 1 261 ? -54.233 11.066 57.829 1.00 93.62 261 ILE A CA 1
ATOM 2061 C C . ILE A 1 261 ? -55.623 11.619 57.482 1.00 93.62 261 ILE A C 1
ATOM 2063 O O . ILE A 1 261 ? -56.289 12.193 58.340 1.00 93.62 261 ILE A O 1
ATOM 2067 N N . MET A 1 262 ? -56.097 11.399 56.254 1.00 93.69 262 MET A N 1
ATOM 2068 C CA . MET A 1 262 ? -57.437 11.819 55.838 1.00 93.69 262 MET A CA 1
ATOM 2069 C C . MET A 1 262 ? -58.536 11.152 56.675 1.00 93.69 262 MET A C 1
ATOM 2071 O O . MET A 1 262 ? -59.488 11.820 57.064 1.00 93.69 262 MET A O 1
ATOM 2075 N N . ALA A 1 263 ? -58.397 9.863 56.999 1.00 95.12 263 ALA A N 1
ATOM 2076 C CA . ALA A 1 263 ? -59.359 9.143 57.831 1.00 95.12 263 ALA A CA 1
ATOM 2077 C C . ALA A 1 263 ? -59.383 9.634 59.290 1.00 95.12 263 ALA A C 1
ATOM 2079 O O . ALA A 1 263 ? -60.450 9.676 59.895 1.00 95.12 263 ALA A O 1
ATOM 2080 N N . CYS A 1 264 ? -58.231 10.011 59.855 1.00 95.62 264 CYS A N 1
ATOM 2081 C CA . CYS A 1 264 ? -58.134 10.477 61.240 1.00 95.62 264 CYS A CA 1
ATOM 2082 C C . CYS A 1 264 ? -58.656 11.905 61.442 1.00 95.62 264 CYS A C 1
ATOM 2084 O O . CYS A 1 264 ? -59.245 12.184 62.482 1.00 95.62 264 CYS A O 1
ATOM 2086 N N . PHE A 1 265 ? -58.410 12.808 60.488 1.00 94.31 265 PHE A N 1
ATOM 2087 C CA . PHE A 1 265 ? -58.719 14.234 60.648 1.00 94.31 265 PHE A CA 1
ATOM 2088 C C . PHE A 1 265 ? -59.975 14.686 59.895 1.00 94.31 265 PHE A C 1
ATOM 2090 O O . PHE A 1 265 ? -60.484 15.761 60.192 1.00 94.31 265 PHE A O 1
ATOM 2097 N N . GLY A 1 266 ? -60.494 13.889 58.953 1.00 93.69 266 GLY A N 1
ATOM 2098 C CA . GLY A 1 266 ? -61.723 14.204 58.222 1.00 93.69 266 GLY A CA 1
ATOM 2099 C C . GLY A 1 266 ? -61.717 15.625 57.646 1.00 93.69 266 GLY A C 1
ATOM 2100 O O . GLY A 1 266 ? -60.793 16.005 56.922 1.00 93.69 266 GLY A O 1
ATOM 2101 N N . ASP A 1 267 ? -62.731 16.412 58.012 1.00 93.44 267 ASP A N 1
ATOM 2102 C CA . ASP A 1 267 ? -62.914 17.799 57.563 1.00 93.44 267 ASP A CA 1
ATOM 2103 C C . ASP A 1 267 ? -61.971 18.808 58.247 1.00 93.44 267 ASP A C 1
ATOM 2105 O O . ASP A 1 267 ? -61.789 19.913 57.738 1.00 93.44 267 ASP A O 1
ATOM 2109 N N . ASP A 1 268 ? -61.317 18.436 59.353 1.00 94.56 268 ASP A N 1
ATOM 2110 C CA . ASP A 1 268 ? -60.376 19.302 60.081 1.00 94.56 268 ASP A CA 1
ATOM 2111 C C . ASP A 1 268 ? -58.964 19.301 59.466 1.00 94.56 268 ASP A C 1
ATOM 2113 O O . ASP A 1 268 ? -58.078 20.053 59.890 1.00 94.56 268 ASP A O 1
ATOM 2117 N N . LEU A 1 269 ? -58.733 18.482 58.434 1.00 92.88 269 LEU A N 1
ATOM 2118 C CA . LEU A 1 269 ? -57.449 18.378 57.741 1.00 92.88 269 LEU A CA 1
ATOM 2119 C C . LEU A 1 269 ? -56.897 19.732 57.235 1.00 92.88 269 LEU A C 1
ATOM 2121 O O . LEU A 1 269 ? -55.705 19.981 57.431 1.00 92.88 269 LEU A O 1
ATOM 2125 N N . PRO A 1 270 ? -57.692 20.637 56.622 1.00 92.75 270 PRO A N 1
ATOM 2126 C CA . PRO A 1 270 ? -57.193 21.937 56.169 1.00 92.75 270 PRO A CA 1
ATOM 2127 C C . PRO A 1 270 ? -56.692 22.810 57.325 1.00 92.75 270 PRO A C 1
ATOM 2129 O O . PRO A 1 270 ? -55.672 23.486 57.188 1.00 92.75 270 PRO A O 1
ATOM 2132 N N . SER A 1 271 ? -57.370 22.751 58.475 1.00 92.50 271 SER A N 1
ATOM 2133 C CA . SER A 1 271 ? -56.987 23.477 59.690 1.00 92.50 271 SER A CA 1
ATOM 2134 C C . SER A 1 271 ? -55.659 22.961 60.246 1.00 92.50 271 SER A C 1
ATOM 2136 O O . SER A 1 271 ? -54.783 23.753 60.591 1.00 92.50 271 SER A O 1
ATOM 2138 N N . LEU A 1 272 ? -55.458 21.638 60.258 1.00 90.25 272 LEU A N 1
ATOM 2139 C CA . LEU A 1 272 ? -54.183 21.029 60.643 1.00 90.25 272 LEU A CA 1
ATOM 2140 C C . LEU A 1 272 ? -53.044 21.445 59.698 1.00 90.25 272 LEU A C 1
ATOM 2142 O O . LEU A 1 272 ? -51.967 21.817 60.159 1.00 90.25 272 LEU A O 1
ATOM 2146 N N . VAL A 1 273 ? -53.270 21.408 58.380 1.00 92.12 273 VAL A N 1
ATOM 2147 C CA . VAL A 1 273 ? -52.259 21.810 57.386 1.00 92.12 273 VAL A CA 1
ATOM 2148 C C . VAL A 1 273 ? -51.877 23.284 57.549 1.00 92.12 273 VAL A C 1
ATOM 2150 O O . VAL A 1 273 ? -50.691 23.604 57.473 1.00 92.12 273 VAL A O 1
ATOM 2153 N N . ALA A 1 274 ? -52.842 24.168 57.824 1.00 91.00 274 ALA A N 1
ATOM 2154 C CA . ALA A 1 274 ? -52.579 25.583 58.090 1.00 91.00 274 ALA A CA 1
ATOM 2155 C C . ALA A 1 274 ? -51.695 25.781 59.334 1.00 91.00 274 ALA A C 1
ATOM 2157 O O . ALA A 1 274 ? -50.706 26.511 59.271 1.00 91.00 274 ALA A O 1
ATOM 2158 N N . LEU A 1 275 ? -51.982 25.060 60.423 1.00 91.94 275 LEU A N 1
ATOM 2159 C CA . LEU A 1 275 ? -51.181 25.103 61.650 1.00 91.94 275 LEU A CA 1
ATOM 2160 C C . LEU A 1 275 ? -49.759 24.556 61.444 1.00 91.94 275 LEU A C 1
ATOM 2162 O O . LEU A 1 275 ? -48.799 25.140 61.942 1.00 91.94 275 LEU A O 1
ATOM 2166 N N . ILE A 1 276 ? -49.593 23.465 60.683 1.00 91.19 276 ILE A N 1
ATOM 2167 C CA . ILE A 1 276 ? -48.265 22.913 60.352 1.00 91.19 276 ILE A CA 1
ATOM 2168 C C . ILE A 1 276 ? -47.472 23.889 59.473 1.00 91.19 276 ILE A C 1
ATOM 2170 O O . ILE A 1 276 ? -46.260 24.026 59.646 1.00 91.19 276 ILE A O 1
ATOM 2174 N N . ALA A 1 277 ? -48.130 24.562 58.527 1.00 91.81 277 ALA A N 1
ATOM 2175 C CA . ALA A 1 277 ? -47.487 25.559 57.679 1.00 91.81 277 ALA A CA 1
ATOM 2176 C C . ALA A 1 277 ? -47.004 26.774 58.489 1.00 91.81 277 ALA A C 1
ATOM 2178 O O . ALA A 1 277 ? -45.901 27.259 58.243 1.00 91.81 277 ALA A O 1
ATOM 2179 N N . GLU A 1 278 ? -47.787 27.220 59.475 1.00 91.56 278 GLU A N 1
ATOM 2180 C CA . GLU A 1 278 ? -47.442 28.337 60.362 1.00 91.56 278 GLU A CA 1
ATOM 2181 C C . GLU A 1 278 ? -46.332 27.973 61.363 1.00 91.56 278 GLU A C 1
ATOM 2183 O O . GLU A 1 278 ? -45.391 28.740 61.556 1.00 91.56 278 GLU A O 1
ATOM 2188 N N . ALA A 1 279 ? -46.380 26.769 61.943 1.00 89.44 279 ALA A N 1
ATOM 2189 C CA . ALA A 1 279 ? -45.353 26.272 62.862 1.00 89.44 279 ALA A CA 1
ATOM 2190 C C . ALA A 1 279 ? -44.060 25.814 62.154 1.00 89.44 279 ALA A C 1
ATOM 2192 O O . ALA A 1 279 ? -43.011 25.665 62.788 1.00 89.44 279 ALA A O 1
ATOM 2193 N N . GLY A 1 280 ? -44.134 25.561 60.846 1.00 87.88 280 GLY A N 1
ATOM 2194 C CA . GLY A 1 280 ? -43.086 24.953 60.038 1.00 87.88 280 GLY A CA 1
ATOM 2195 C C . GLY A 1 280 ? -43.021 23.426 60.218 1.00 87.88 280 GLY A C 1
ATOM 2196 O O . GLY A 1 280 ? -42.978 22.932 61.346 1.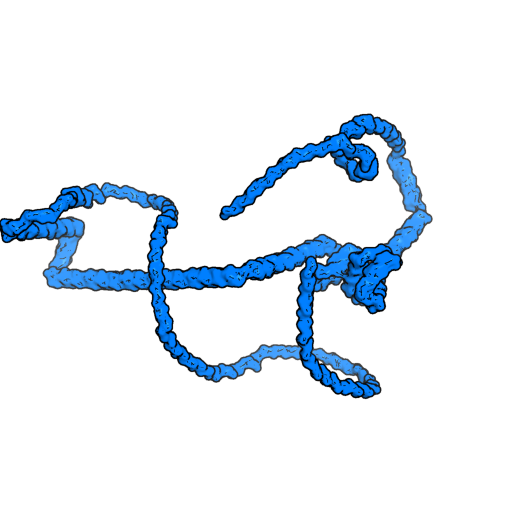00 87.88 280 GLY A O 1
ATOM 2197 N N . PRO A 1 281 ? -42.914 22.635 59.133 1.00 79.19 281 PRO A N 1
ATOM 2198 C CA . PRO A 1 281 ? -42.942 21.171 59.219 1.00 79.19 281 PRO A CA 1
ATOM 2199 C C . PRO A 1 281 ? -41.814 20.607 60.096 1.00 79.19 281 PRO A C 1
ATOM 2201 O O . PRO A 1 281 ? -42.011 19.629 60.811 1.00 79.19 281 PRO A O 1
ATOM 2204 N N . GLY A 1 282 ? -40.644 21.252 60.098 1.00 78.75 282 GLY A N 1
ATOM 2205 C CA . GLY A 1 282 ? -39.507 20.839 60.921 1.00 78.75 282 GLY A CA 1
ATOM 2206 C C . GLY A 1 282 ? -39.768 20.897 62.431 1.00 78.75 282 GLY A C 1
ATOM 2207 O O . GLY A 1 282 ? -39.243 20.046 63.142 1.00 78.75 282 GLY A O 1
ATOM 2208 N N . SER A 1 283 ? -40.587 21.837 62.925 1.00 84.06 283 SER A N 1
ATOM 2209 C CA . SER A 1 283 ? -40.878 21.945 64.365 1.00 84.06 283 SER A CA 1
ATOM 2210 C C . SER A 1 283 ? -41.811 20.828 64.833 1.00 84.06 283 SER A C 1
ATOM 2212 O O . SER A 1 283 ? -41.575 20.223 65.875 1.00 84.06 283 SER A O 1
ATOM 2214 N N . VAL A 1 284 ? -42.802 20.475 64.008 1.00 79.25 284 VAL A N 1
ATOM 2215 C CA . VAL A 1 284 ? -43.749 19.383 64.270 1.00 79.25 284 VAL A CA 1
ATOM 2216 C C . VAL A 1 284 ? -43.028 18.035 64.287 1.00 79.25 284 VAL A C 1
ATOM 2218 O O . VAL A 1 284 ? -43.224 17.244 65.208 1.00 79.25 284 VAL A O 1
ATOM 2221 N N . PHE A 1 285 ? -42.136 17.788 63.320 1.00 79.25 285 PHE A N 1
ATOM 2222 C CA . PHE A 1 285 ? -41.326 16.567 63.310 1.00 79.25 285 PHE A CA 1
ATOM 2223 C C . PHE A 1 285 ? -40.318 16.518 64.465 1.00 79.25 285 PHE A C 1
ATOM 2225 O O . PHE A 1 285 ? -40.153 15.452 65.051 1.00 79.25 285 PHE A O 1
ATOM 2232 N N . SER A 1 286 ? -39.683 17.642 64.831 1.00 81.94 286 SER A N 1
ATOM 2233 C CA . SER A 1 286 ? -38.778 17.700 65.993 1.00 81.94 286 SER A CA 1
ATOM 2234 C C . SER A 1 286 ? -39.521 17.381 67.286 1.00 81.94 286 SER A C 1
ATOM 2236 O O . SER A 1 286 ? -39.045 16.577 68.075 1.00 81.94 286 SER A O 1
ATOM 2238 N N . TYR A 1 287 ? -40.724 17.932 67.465 1.00 85.88 287 TYR A N 1
ATOM 2239 C CA . TYR A 1 287 ? -41.545 17.688 68.647 1.00 85.88 287 TYR A CA 1
ATOM 2240 C C . TYR A 1 287 ? -42.003 16.225 68.759 1.00 85.88 287 TYR A C 1
ATOM 2242 O O . TYR A 1 287 ? -41.947 15.646 69.842 1.00 85.88 287 TYR A O 1
ATOM 2250 N N . ILE A 1 288 ? -42.425 15.595 67.652 1.00 82.94 288 ILE A N 1
ATOM 2251 C CA . ILE A 1 288 ? -42.797 14.167 67.639 1.00 82.94 288 ILE A CA 1
ATOM 2252 C C . ILE A 1 288 ? -41.572 13.290 67.919 1.00 82.94 288 ILE A C 1
ATOM 2254 O O . ILE A 1 288 ? -41.649 12.407 68.771 1.00 82.94 288 ILE A O 1
ATOM 2258 N N . ALA A 1 289 ? -40.441 13.560 67.259 1.00 79.00 289 ALA A N 1
ATOM 2259 C CA . ALA A 1 289 ? -39.202 12.813 67.458 1.00 79.00 289 ALA A CA 1
ATOM 2260 C C . ALA A 1 289 ? -38.671 12.948 68.894 1.00 79.00 289 ALA A C 1
ATOM 2262 O O . ALA A 1 289 ? -38.283 11.952 69.498 1.00 79.00 289 ALA A O 1
ATOM 2263 N N . GLU A 1 290 ? -38.703 14.151 69.473 1.00 80.00 290 GLU A N 1
ATOM 2264 C CA . GLU A 1 290 ? -38.351 14.387 70.877 1.00 80.00 290 GLU A CA 1
ATOM 2265 C C . GLU A 1 290 ? -39.301 13.645 71.819 1.00 80.00 290 GLU A C 1
ATOM 2267 O O . GLU A 1 290 ? -38.853 13.010 72.771 1.00 80.00 290 GLU A O 1
ATOM 2272 N N . ARG A 1 291 ? -40.609 13.656 71.546 1.00 81.62 291 ARG A N 1
ATOM 2273 C CA . ARG A 1 291 ? -41.602 12.978 72.384 1.00 81.62 291 ARG A CA 1
ATOM 2274 C C . ARG A 1 291 ? -41.479 11.452 72.332 1.00 81.62 291 ARG A C 1
ATOM 2276 O O . ARG A 1 291 ? -41.579 10.810 73.375 1.00 81.62 291 ARG A O 1
ATOM 2283 N N . GLU A 1 292 ? -41.253 10.868 71.158 1.00 78.56 292 GLU A N 1
ATOM 2284 C CA . GLU A 1 292 ? -41.007 9.426 71.008 1.00 78.56 292 GLU A CA 1
ATOM 2285 C C . GLU A 1 292 ? -39.671 9.013 71.626 1.00 78.56 292 GLU A C 1
ATOM 2287 O O . GLU A 1 292 ? -39.602 7.994 72.310 1.00 78.56 292 GLU A O 1
ATOM 2292 N N . TRP A 1 293 ? -38.629 9.831 71.464 1.00 77.88 293 TRP A N 1
ATOM 2293 C CA . TRP A 1 293 ? -37.346 9.610 72.123 1.00 77.88 293 TRP A CA 1
ATOM 2294 C C . TRP A 1 293 ? -37.490 9.638 73.649 1.00 77.88 293 TRP A C 1
ATOM 2296 O O . TRP A 1 293 ? -37.015 8.734 74.331 1.00 77.88 293 TRP A O 1
ATOM 2306 N N . HIS A 1 294 ? -38.226 10.607 74.199 1.00 75.25 294 HIS A N 1
ATOM 2307 C CA . HIS A 1 294 ? -38.531 10.653 75.629 1.00 75.25 294 HIS A CA 1
ATOM 2308 C C . HIS A 1 294 ? -39.367 9.453 76.101 1.00 75.25 294 HIS A C 1
ATOM 2310 O O . HIS A 1 294 ? -39.123 8.954 77.198 1.00 75.25 294 HIS A O 1
ATOM 2316 N N . ALA A 1 295 ? -40.301 8.951 75.287 1.00 76.38 295 ALA A N 1
ATOM 2317 C CA . ALA A 1 295 ? -41.082 7.755 75.603 1.00 76.38 295 ALA A CA 1
ATOM 2318 C C . ALA A 1 295 ? -40.232 6.469 75.590 1.00 76.38 295 ALA A C 1
ATOM 2320 O O . ALA A 1 295 ? -40.379 5.642 76.487 1.00 76.38 295 ALA A O 1
ATOM 2321 N N . LEU A 1 296 ? -39.310 6.320 74.630 1.00 76.94 296 LEU A N 1
ATOM 2322 C CA . LEU A 1 296 ? -38.339 5.218 74.585 1.00 76.94 296 LEU A CA 1
ATOM 2323 C C . LEU A 1 296 ? -37.402 5.250 75.802 1.00 76.94 296 LEU A C 1
ATOM 2325 O O . LEU A 1 296 ? -37.255 4.245 76.492 1.00 76.94 296 LEU A O 1
ATOM 2329 N N . VAL A 1 297 ? -36.851 6.422 76.127 1.00 76.38 297 VAL A N 1
ATOM 2330 C CA . VAL A 1 297 ? -35.937 6.605 77.267 1.00 76.38 297 VAL A CA 1
ATOM 2331 C C . VAL A 1 297 ? -36.640 6.381 78.619 1.00 76.38 297 VAL A C 1
ATOM 2333 O O . VAL A 1 297 ? -36.038 5.842 79.545 1.00 76.38 297 VAL A O 1
ATOM 2336 N N . GLN A 1 298 ? -37.919 6.750 78.762 1.00 72.69 298 GLN A N 1
ATOM 2337 C CA . GLN A 1 298 ? -38.691 6.509 79.993 1.00 72.69 298 GLN A CA 1
ATOM 2338 C C . GLN A 1 298 ? -39.254 5.077 80.097 1.00 72.69 298 GLN A C 1
ATOM 2340 O O . GLN A 1 298 ? -39.392 4.551 81.205 1.00 72.69 298 GLN A O 1
ATOM 2345 N N . GLY A 1 299 ? -39.546 4.422 78.968 1.00 68.50 299 GLY A N 1
ATOM 2346 C CA . GLY A 1 299 ? -39.941 3.010 78.918 1.00 68.50 299 GLY A CA 1
ATOM 2347 C C . GLY A 1 299 ? -38.793 2.062 79.277 1.00 68.50 299 GLY A C 1
ATOM 2348 O O . GLY A 1 299 ? -38.986 1.101 80.019 1.00 68.50 299 GLY A O 1
ATOM 2349 N N . GLU A 1 300 ? -37.566 2.376 78.855 1.00 59.16 300 GLU A N 1
ATOM 2350 C CA . GLU A 1 300 ? -36.378 1.641 79.304 1.00 59.16 300 GLU A CA 1
ATOM 2351 C C . GLU A 1 300 ? -36.136 1.819 80.813 1.00 59.16 300 GLU A C 1
ATOM 2353 O O . GLU A 1 300 ? -35.821 0.846 81.499 1.00 59.16 300 GLU A O 1
ATOM 2358 N N . ALA A 1 301 ? -36.392 3.009 81.371 1.00 56.22 301 ALA A N 1
ATOM 2359 C CA . ALA A 1 301 ? -36.214 3.286 82.800 1.00 56.22 301 ALA A CA 1
ATOM 2360 C C . ALA A 1 301 ? -37.184 2.521 83.727 1.00 56.22 301 ALA A C 1
ATOM 2362 O O . ALA A 1 301 ? -36.875 2.322 84.901 1.00 56.22 301 ALA A O 1
ATOM 2363 N N . THR A 1 302 ? -38.332 2.066 83.218 1.00 56.06 302 THR A N 1
ATOM 2364 C CA . THR A 1 302 ? -39.322 1.296 83.994 1.00 56.06 302 THR A CA 1
ATOM 2365 C C . THR A 1 302 ? -39.144 -0.219 83.866 1.00 56.06 302 THR A C 1
ATOM 2367 O O . THR A 1 302 ? -39.516 -0.945 84.783 1.00 56.06 302 THR A O 1
ATOM 2370 N N . SER A 1 303 ? -38.484 -0.711 82.809 1.00 52.72 303 SER A N 1
ATOM 2371 C CA . SER A 1 303 ? -38.177 -2.147 82.652 1.00 52.72 303 SER A CA 1
ATOM 2372 C C . SER A 1 303 ? -36.943 -2.627 83.438 1.00 52.72 303 SER A C 1
ATOM 2374 O O . SER A 1 303 ? -36.770 -3.824 83.653 1.00 52.72 303 SER A O 1
ATOM 2376 N N . VAL A 1 304 ? -36.095 -1.709 83.917 1.00 55.44 304 VAL A N 1
ATOM 2377 C CA . VAL A 1 304 ? -34.839 -2.038 84.623 1.00 55.44 304 VAL A CA 1
ATOM 2378 C C . VAL A 1 304 ? -35.033 -2.244 86.141 1.00 55.44 304 VAL A C 1
ATOM 2380 O O . VAL A 1 304 ? -34.126 -2.735 86.811 1.00 55.44 304 VAL A O 1
ATOM 2383 N N . GLN A 1 305 ? -36.212 -1.953 86.711 1.00 53.00 305 GLN A N 1
ATOM 2384 C CA . GLN A 1 305 ? -36.451 -2.103 88.160 1.00 53.00 305 GLN A CA 1
ATOM 2385 C C . GLN A 1 305 ? -36.972 -3.475 88.629 1.00 53.00 305 GLN A C 1
ATOM 2387 O O . GLN A 1 305 ? -36.950 -3.721 89.832 1.00 53.00 305 GLN A O 1
ATOM 2392 N N . GLU A 1 306 ? -37.350 -4.402 87.741 1.00 53.25 306 GLU A N 1
ATOM 2393 C CA . GLU A 1 306 ? -37.874 -5.727 88.151 1.00 53.25 306 GLU A CA 1
ATOM 2394 C C . GLU A 1 306 ? -36.924 -6.913 87.883 1.00 53.25 306 GLU A C 1
ATOM 2396 O O . GLU A 1 306 ? -37.275 -8.062 88.134 1.00 53.25 306 GLU A O 1
ATOM 2401 N N . GLY A 1 307 ? -35.687 -6.656 87.439 1.00 56.91 307 GLY A N 1
ATOM 2402 C CA . GLY A 1 307 ? -34.730 -7.703 87.045 1.00 56.91 307 GLY A CA 1
ATOM 2403 C C . GLY A 1 307 ? -33.404 -7.750 87.811 1.00 56.91 307 GLY A C 1
ATOM 2404 O O . GLY A 1 307 ? -32.493 -8.452 87.378 1.00 56.91 307 GLY A O 1
ATOM 2405 N N . ALA A 1 308 ? -33.242 -7.027 88.924 1.00 49.03 308 ALA A N 1
ATOM 2406 C CA . ALA A 1 308 ? -32.006 -7.051 89.718 1.00 49.03 308 ALA A CA 1
ATOM 2407 C C . ALA A 1 308 ? -31.956 -8.267 90.665 1.00 49.03 308 ALA A C 1
ATOM 2409 O O . ALA A 1 308 ? -31.911 -8.141 91.886 1.00 49.03 308 ALA A O 1
ATOM 2410 N N . GLY A 1 309 ? -31.968 -9.460 90.072 1.00 55.50 309 GLY A N 1
ATOM 2411 C CA . GLY A 1 309 ? -31.704 -10.733 90.727 1.00 55.50 309 GLY A CA 1
ATOM 2412 C C . GLY A 1 309 ? -30.625 -11.492 89.964 1.00 55.50 309 GLY A C 1
ATOM 2413 O O . GLY A 1 309 ? -30.933 -12.301 89.100 1.00 55.50 309 GLY A O 1
ATOM 2414 N N . THR A 1 310 ? -29.364 -11.216 90.309 1.00 54.31 310 THR A N 1
ATOM 2415 C CA . THR A 1 310 ? -28.191 -12.091 90.110 1.00 54.31 310 THR A CA 1
ATOM 2416 C C . THR A 1 310 ? -27.916 -12.616 88.694 1.00 54.31 310 THR A C 1
ATOM 2418 O O . THR A 1 310 ? -28.243 -13.760 88.418 1.00 54.31 310 THR A O 1
ATOM 2421 N N . VAL A 1 311 ? -27.169 -11.863 87.876 1.00 44.12 311 VAL A N 1
ATOM 2422 C CA . VAL A 1 311 ? -25.999 -12.387 87.135 1.00 44.12 311 VAL A CA 1
ATOM 2423 C C . VAL A 1 311 ? -25.016 -11.228 86.941 1.00 44.12 311 VAL A C 1
ATOM 2425 O O . VAL A 1 311 ? -25.168 -10.390 86.058 1.00 44.12 311 VAL A O 1
ATOM 2428 N N . VAL A 1 312 ? -24.020 -11.163 87.819 1.00 50.47 312 VAL A N 1
ATOM 2429 C CA . VAL A 1 312 ? -22.772 -10.444 87.566 1.00 50.47 312 VAL A CA 1
ATOM 2430 C C . VAL A 1 312 ? -21.898 -11.436 86.811 1.00 50.47 312 VAL A C 1
ATOM 2432 O O . VAL A 1 312 ? -21.541 -12.447 87.400 1.00 50.47 312 VAL A O 1
ATOM 2435 N N . ASP A 1 313 ? -21.652 -11.220 85.519 1.00 51.31 313 ASP A N 1
ATOM 2436 C CA . ASP A 1 313 ? -20.289 -11.214 84.974 1.00 51.31 313 ASP A CA 1
ATOM 2437 C C . ASP A 1 313 ? -20.250 -11.044 83.447 1.00 51.31 313 ASP A C 1
ATOM 2439 O O . ASP A 1 313 ? -21.053 -11.593 82.699 1.00 51.31 313 ASP A O 1
ATOM 2443 N N . GLU A 1 314 ? -19.244 -10.274 83.031 1.00 49.69 314 GLU A N 1
ATOM 2444 C CA . GLU A 1 314 ? -18.687 -10.152 81.681 1.00 49.69 314 GLU A CA 1
ATOM 2445 C C . GLU A 1 314 ? -19.563 -9.567 80.562 1.00 49.69 314 GLU A C 1
ATOM 2447 O O . GLU A 1 314 ? -20.008 -10.263 79.657 1.00 49.69 314 GLU A O 1
ATOM 2452 N N . LEU A 1 315 ? -19.607 -8.232 80.483 1.00 39.03 315 LEU A N 1
ATOM 2453 C CA . LEU A 1 315 ? -19.497 -7.553 79.186 1.00 39.03 315 LEU A CA 1
ATOM 2454 C C . LEU A 1 315 ? -18.800 -6.199 79.339 1.00 39.03 315 LEU A C 1
ATOM 2456 O O . LEU A 1 315 ? -19.208 -5.314 80.089 1.00 39.03 315 LEU A O 1
ATOM 2460 N N . LYS A 1 316 ? -17.665 -6.097 78.646 1.00 41.84 316 LYS A N 1
ATOM 2461 C CA . LYS A 1 316 ? -16.737 -4.970 78.659 1.00 41.84 316 LYS A CA 1
ATOM 2462 C C . LYS A 1 316 ? -17.371 -3.741 78.007 1.00 41.84 316 LYS A C 1
ATOM 2464 O O . LYS A 1 316 ? -17.895 -3.812 76.900 1.00 41.84 316 LYS A O 1
ATOM 2469 N N . PHE A 1 317 ? -17.229 -2.621 78.708 1.00 45.91 317 PHE A N 1
ATOM 2470 C CA . PHE A 1 317 ? -17.431 -1.248 78.254 1.00 45.91 317 PHE A CA 1
ATOM 2471 C C . PHE A 1 317 ? -16.905 -1.011 76.826 1.00 45.91 317 PHE A C 1
ATOM 2473 O O . PHE A 1 317 ? -15.696 -1.062 76.595 1.00 45.91 317 PHE A O 1
ATOM 2480 N N . ALA A 1 318 ? -17.804 -0.663 75.905 1.00 41.50 318 ALA A N 1
ATOM 2481 C CA . ALA A 1 318 ? -17.484 0.051 74.675 1.00 41.50 318 ALA A CA 1
ATOM 2482 C C . ALA A 1 318 ? -18.327 1.337 74.616 1.00 41.50 318 ALA A C 1
ATOM 2484 O O . ALA A 1 318 ? -19.502 1.326 74.269 1.00 41.50 318 ALA A O 1
ATOM 2485 N N . ASP A 1 319 ? -17.683 2.416 75.055 1.00 46.56 319 ASP A N 1
ATOM 2486 C CA . ASP A 1 319 ? -17.773 3.795 74.563 1.00 46.56 319 ASP A CA 1
ATOM 2487 C C . ASP A 1 319 ? -19.167 4.429 74.337 1.00 46.56 319 ASP A C 1
ATOM 2489 O O . ASP A 1 319 ? -19.676 4.553 73.223 1.00 46.56 319 ASP A O 1
ATOM 2493 N N . VAL A 1 320 ? -19.753 4.948 75.422 1.00 44.25 320 VAL A N 1
ATOM 2494 C CA . VAL A 1 320 ? -20.941 5.826 75.419 1.00 44.25 320 VAL A CA 1
ATOM 2495 C C . VAL A 1 320 ? -20.505 7.288 75.205 1.00 44.25 320 VAL A C 1
ATOM 2497 O O . VAL A 1 320 ? -20.707 8.155 76.055 1.00 44.25 320 VAL A O 1
ATOM 2500 N N . GLY A 1 321 ? -19.846 7.560 74.074 1.00 45.06 321 GLY A N 1
ATOM 2501 C CA . GLY A 1 321 ? -19.269 8.875 73.754 1.00 45.06 321 GLY A CA 1
ATOM 2502 C C . GLY A 1 321 ? -19.887 9.626 72.565 1.00 45.06 321 GLY A C 1
ATOM 2503 O O . GLY A 1 321 ? -19.649 10.823 72.416 1.00 45.06 321 GLY A O 1
ATOM 2504 N N . THR A 1 322 ? -20.688 8.986 71.705 1.00 47.72 322 THR A N 1
ATOM 2505 C CA . THR A 1 322 ? -20.865 9.484 70.316 1.00 47.72 322 THR A CA 1
ATOM 2506 C C . THR A 1 322 ? -22.276 9.954 69.931 1.00 47.72 322 THR A C 1
ATOM 2508 O O . THR A 1 322 ? -22.537 10.192 68.758 1.00 47.72 322 THR A O 1
ATOM 2511 N N . VAL A 1 323 ? -23.206 10.146 70.875 1.00 43.75 323 VAL A N 1
ATOM 2512 C CA . VAL A 1 323 ? -24.603 10.516 70.525 1.00 43.75 323 VAL A CA 1
ATOM 2513 C C . VAL A 1 323 ? -24.894 12.026 70.639 1.00 43.75 323 VAL A C 1
ATOM 2515 O O . VAL A 1 323 ? -25.864 12.516 70.068 1.00 43.75 323 VAL A O 1
ATOM 2518 N N . LYS A 1 324 ? -24.032 12.830 71.282 1.00 42.00 324 LYS A N 1
ATOM 2519 C CA . LYS A 1 324 ? -24.296 14.274 71.495 1.00 42.00 324 LYS A CA 1
ATOM 2520 C C . LYS A 1 324 ? -23.862 15.229 70.370 1.00 42.00 324 LYS A C 1
ATOM 2522 O O . LYS A 1 324 ? -24.156 16.417 70.461 1.00 42.00 324 LYS A O 1
ATOM 2527 N N . THR A 1 325 ? -23.204 14.772 69.304 1.00 43.16 325 THR A N 1
ATOM 2528 C CA . THR A 1 325 ? -22.610 15.670 68.285 1.00 43.16 325 THR A CA 1
ATOM 2529 C C . THR A 1 325 ? -23.385 15.803 66.969 1.00 43.16 325 THR A C 1
ATOM 2531 O O . THR A 1 325 ? -22.943 16.546 66.095 1.00 43.16 325 THR A O 1
ATOM 2534 N N . PHE A 1 326 ? -24.558 15.180 66.806 1.00 40.00 326 PHE A N 1
ATOM 2535 C CA . PHE A 1 326 ? -25.274 15.216 65.518 1.00 40.00 326 PHE A CA 1
ATOM 2536 C C . PHE A 1 326 ? -26.219 16.422 65.315 1.00 40.00 326 PHE A C 1
ATOM 2538 O O . PHE A 1 326 ? -26.651 16.673 64.193 1.00 40.00 326 PHE A O 1
ATOM 2545 N N . VAL A 1 327 ? -26.503 17.223 66.352 1.00 44.56 327 VAL A N 1
ATOM 2546 C CA . VAL A 1 327 ? -27.459 18.355 66.255 1.00 44.56 327 VAL A CA 1
ATOM 2547 C C . VAL A 1 327 ? -26.781 19.712 65.974 1.00 44.56 327 VAL A C 1
ATOM 2549 O O . VAL A 1 327 ? -27.442 20.666 65.579 1.00 44.56 327 VAL A O 1
ATOM 2552 N N . ALA A 1 328 ? -25.452 19.819 66.062 1.00 43.69 328 ALA A N 1
ATOM 2553 C CA . ALA A 1 328 ? -24.748 21.107 65.954 1.00 43.69 328 ALA A CA 1
ATOM 2554 C C . ALA A 1 328 ? -24.091 21.399 64.586 1.00 43.69 328 ALA A C 1
ATOM 2556 O O . ALA A 1 328 ? -23.160 22.199 64.516 1.00 43.69 328 ALA A O 1
ATOM 2557 N N . ARG A 1 329 ? -24.521 20.768 63.482 1.00 42.25 329 ARG A N 1
ATOM 2558 C CA . ARG A 1 329 ? -23.867 20.963 62.171 1.00 42.25 329 ARG A CA 1
ATOM 2559 C C . ARG A 1 329 ? -24.858 21.127 61.023 1.00 42.25 329 ARG A C 1
ATOM 2561 O O . ARG A 1 329 ? -24.948 20.283 60.137 1.00 42.25 329 ARG A O 1
ATOM 2568 N N . LYS A 1 330 ? -25.623 22.222 61.032 1.00 42.97 330 LYS A N 1
ATOM 2569 C CA . LYS A 1 330 ? -26.506 22.562 59.907 1.00 42.97 330 LYS A CA 1
ATOM 2570 C C . LYS A 1 330 ? -26.696 24.067 59.711 1.00 42.97 330 LYS A C 1
ATOM 2572 O O . LYS A 1 330 ? -27.823 24.518 59.661 1.00 42.97 330 LYS A O 1
ATOM 2577 N N . HIS A 1 331 ? -25.617 24.837 59.580 1.00 43.44 331 HIS A N 1
ATOM 2578 C CA . HIS A 1 331 ? -25.655 26.161 58.939 1.00 43.44 331 HIS A CA 1
ATOM 2579 C C . HIS A 1 331 ? -24.252 26.547 58.460 1.00 43.44 331 HIS A C 1
ATOM 2581 O O . HIS A 1 331 ? -23.557 27.299 59.121 1.00 43.44 331 HIS A O 1
ATOM 2587 N N . GLU A 1 332 ? -23.836 26.027 57.307 1.00 38.62 332 GLU A N 1
ATOM 2588 C CA . GLU A 1 332 ? -22.751 26.620 56.519 1.00 38.62 332 GLU A CA 1
ATOM 2589 C C . GLU A 1 332 ? -23.016 26.318 55.039 1.00 38.62 332 GLU A C 1
ATOM 2591 O O . GLU A 1 332 ? -22.829 25.212 54.536 1.00 38.62 332 GLU A O 1
ATOM 2596 N N . THR A 1 333 ? -23.564 27.315 54.352 1.00 52.25 333 THR A N 1
ATOM 2597 C CA . THR A 1 333 ? -23.723 27.355 52.901 1.00 52.25 333 THR A CA 1
ATOM 2598 C C . THR A 1 333 ? -22.383 27.707 52.265 1.00 52.25 333 THR A C 1
ATOM 2600 O O . THR A 1 333 ? -21.977 28.870 52.316 1.00 52.25 333 THR A O 1
ATOM 2603 N N . HIS A 1 334 ? -21.723 26.745 51.617 1.00 42.94 334 HIS A N 1
ATOM 2604 C CA . HIS A 1 334 ? -20.631 27.018 50.679 1.00 42.94 334 HIS A CA 1
ATOM 2605 C C . HIS A 1 334 ? -20.806 26.264 49.348 1.00 42.94 334 HIS A C 1
ATOM 2607 O O . HIS A 1 334 ? -21.341 25.152 49.335 1.00 42.94 334 HIS A O 1
ATOM 2613 N N . PRO A 1 335 ? -20.419 26.893 48.219 1.00 51.09 335 PRO A N 1
ATOM 2614 C CA . PRO A 1 335 ? -20.702 26.404 46.877 1.00 51.09 335 PRO A CA 1
ATOM 2615 C C . PRO A 1 335 ? -19.764 25.266 46.470 1.00 51.09 335 PRO A C 1
ATOM 2617 O O . PRO A 1 335 ? -18.579 25.241 46.798 1.00 51.09 335 PRO A O 1
ATOM 2620 N N . TRP A 1 336 ? -20.332 24.336 45.710 1.00 39.31 336 TRP A N 1
ATOM 2621 C CA . TRP A 1 336 ? -19.675 23.168 45.141 1.00 39.31 336 TRP A CA 1
ATOM 2622 C C . TRP A 1 336 ? -18.472 23.548 44.267 1.00 39.31 336 TRP A C 1
ATOM 2624 O O . TRP A 1 336 ? -18.633 24.159 43.213 1.00 39.31 336 TRP A O 1
ATOM 2634 N N . SER A 1 337 ? -17.282 23.097 44.659 1.00 40.19 337 SER A N 1
ATOM 2635 C CA . SER A 1 337 ? -16.149 22.897 43.754 1.00 40.19 337 SER A CA 1
ATOM 2636 C C . SER A 1 337 ? -15.740 21.429 43.846 1.00 40.19 337 SER A C 1
ATOM 2638 O O . SER A 1 337 ? -15.373 20.945 44.917 1.00 40.19 337 SER A O 1
ATOM 2640 N N . MET A 1 338 ? -15.889 20.697 42.740 1.00 43.91 338 MET A N 1
ATOM 2641 C CA . MET A 1 338 ? -15.505 19.288 42.641 1.00 43.91 338 MET A CA 1
ATOM 2642 C C . MET A 1 338 ? -13.979 19.143 42.542 1.00 43.91 338 MET A C 1
ATOM 2644 O O . MET A 1 338 ? -13.374 19.818 41.707 1.00 43.91 338 MET A O 1
ATOM 2648 N N . PRO A 1 339 ? -13.345 18.221 43.288 1.00 52.56 339 PRO A N 1
ATOM 2649 C CA . PRO A 1 339 ? -11.992 17.778 42.984 1.00 52.56 339 PRO A CA 1
ATOM 2650 C C . PRO A 1 339 ? -11.995 16.664 41.913 1.00 52.56 339 PRO A C 1
ATOM 2652 O O . PRO A 1 339 ? -12.981 15.933 41.777 1.00 52.56 339 PRO A O 1
ATOM 2655 N N . PRO A 1 340 ? -10.901 16.511 41.142 1.00 50.19 340 PRO A N 1
ATOM 2656 C CA . PRO A 1 340 ? -10.795 15.494 40.103 1.00 50.19 340 PRO A CA 1
ATOM 2657 C C . PRO A 1 340 ? -10.610 14.093 40.699 1.00 50.19 340 PRO A C 1
ATOM 2659 O O . PRO A 1 340 ? -9.841 13.880 41.634 1.00 50.19 340 PRO A O 1
ATOM 2662 N N . SER A 1 341 ? -11.308 13.127 40.105 1.00 40.47 341 SER A N 1
ATOM 2663 C CA . SER A 1 341 ? -11.252 11.707 40.435 1.00 40.47 341 SER A CA 1
ATOM 2664 C C . SER A 1 341 ? -9.925 11.071 39.999 1.00 40.47 341 SER A C 1
ATOM 2666 O O . SER A 1 341 ? -9.712 10.824 38.810 1.00 40.47 341 SER A O 1
ATOM 2668 N N . THR A 1 342 ? -9.066 10.734 40.955 1.00 45.28 342 THR A N 1
ATOM 2669 C CA . THR A 1 342 ? -8.056 9.678 40.806 1.00 45.28 342 THR A CA 1
ATOM 2670 C C . THR A 1 342 ? -8.525 8.474 41.611 1.00 45.28 342 THR A C 1
ATOM 2672 O O . THR A 1 342 ? -8.413 8.462 42.833 1.00 45.28 342 THR A O 1
ATOM 2675 N N . ILE A 1 343 ? -9.106 7.493 40.922 1.00 45.94 343 ILE A N 1
ATOM 2676 C CA . ILE A 1 343 ? -9.374 6.167 41.478 1.00 45.94 343 ILE A CA 1
ATOM 2677 C C . ILE A 1 343 ? -8.158 5.307 41.126 1.00 45.94 343 ILE A C 1
ATOM 2679 O O . ILE A 1 343 ? -7.963 4.936 39.969 1.00 45.94 343 ILE A O 1
ATOM 2683 N N . ASP A 1 344 ? -7.309 5.067 42.123 1.00 45.06 344 ASP A N 1
ATOM 2684 C CA . ASP A 1 344 ? -6.299 4.011 42.108 1.00 45.06 344 ASP A CA 1
ATOM 2685 C C . ASP A 1 344 ? -6.983 2.695 42.506 1.00 45.06 344 ASP A C 1
ATOM 2687 O O . ASP A 1 344 ? -7.146 2.391 43.687 1.00 45.06 344 ASP A O 1
ATOM 2691 N N . ASP A 1 345 ? -7.382 1.898 41.513 1.00 44.28 345 ASP A N 1
ATOM 2692 C CA . ASP A 1 345 ? -7.854 0.529 41.731 1.00 44.28 345 ASP A CA 1
ATOM 2693 C C . ASP A 1 345 ? -6.653 -0.406 41.943 1.00 44.28 345 ASP A C 1
ATOM 2695 O O . ASP A 1 345 ? -6.070 -0.964 41.005 1.00 44.28 345 ASP A O 1
ATOM 2699 N N . LYS A 1 346 ? -6.281 -0.599 43.209 1.00 49.56 346 LYS A N 1
ATOM 2700 C CA . LYS A 1 346 ? -5.496 -1.752 43.669 1.00 49.56 346 LYS A CA 1
ATOM 2701 C C . LYS A 1 346 ? -6.186 -2.389 44.868 1.00 49.56 346 LYS A C 1
ATOM 2703 O O . LYS A 1 346 ? -5.728 -2.248 45.996 1.00 49.56 346 LYS A O 1
ATOM 2708 N N . GLU A 1 347 ? -7.235 -3.158 44.605 1.00 45.25 347 GLU A N 1
ATOM 2709 C CA . GLU A 1 347 ? -7.694 -4.172 45.550 1.00 45.25 347 GLU A CA 1
ATOM 2710 C C . GLU A 1 347 ? -7.419 -5.576 45.015 1.00 45.25 347 GLU A C 1
ATOM 2712 O O . GLU A 1 347 ? -7.640 -5.913 43.849 1.00 45.25 347 GLU A O 1
ATOM 2717 N N . ALA A 1 348 ? -6.826 -6.366 45.904 1.00 50.22 348 ALA A N 1
ATOM 2718 C CA . ALA A 1 348 ? -6.385 -7.725 45.692 1.00 50.22 348 ALA A CA 1
ATOM 2719 C C . ALA A 1 348 ? -7.590 -8.663 45.558 1.00 50.22 348 ALA A C 1
ATOM 2721 O O . ALA A 1 348 ? -8.400 -8.796 46.470 1.00 50.22 348 ALA A O 1
ATOM 2722 N N . ILE A 1 349 ? -7.670 -9.358 44.426 1.00 45.34 349 ILE A N 1
ATOM 2723 C CA . ILE A 1 349 ? -8.611 -10.458 44.225 1.00 45.34 349 ILE A CA 1
ATOM 2724 C C . ILE A 1 349 ? -8.011 -11.703 44.891 1.00 45.34 349 ILE A C 1
ATOM 2726 O O . ILE A 1 349 ? -6.965 -12.196 44.463 1.00 45.34 349 ILE A O 1
ATOM 2730 N N . GLY A 1 350 ? -8.661 -12.182 45.955 1.00 49.28 350 GLY A N 1
ATOM 2731 C CA . GLY A 1 350 ? -8.367 -13.468 46.592 1.00 49.28 350 GLY A CA 1
ATOM 2732 C C . GLY A 1 350 ? -8.705 -14.667 45.688 1.00 49.28 350 GLY A C 1
ATOM 2733 O O . GLY A 1 350 ? -9.439 -14.516 44.708 1.00 49.28 350 GLY A O 1
ATOM 2734 N N . PRO A 1 351 ? -8.168 -15.865 45.980 1.00 54.53 351 PRO A N 1
ATOM 2735 C CA . PRO A 1 351 ? -8.326 -17.030 45.120 1.00 54.53 351 PRO A CA 1
ATOM 2736 C C . PRO A 1 351 ? -9.748 -17.590 45.249 1.00 54.53 351 PRO A C 1
ATOM 2738 O O . PRO A 1 351 ? -10.150 -18.056 46.314 1.00 54.53 351 PRO A O 1
ATOM 2741 N N . LEU A 1 352 ? -10.513 -17.539 44.157 1.00 50.00 352 LEU A N 1
ATOM 2742 C CA . LEU A 1 352 ? -11.803 -18.215 44.060 1.00 50.00 352 LEU A CA 1
ATOM 2743 C C . LEU A 1 352 ? -11.549 -19.701 43.773 1.00 50.00 352 LEU A C 1
ATOM 2745 O O . LEU A 1 352 ? -10.893 -20.038 42.789 1.00 50.00 352 LEU A O 1
ATOM 2749 N N . HIS A 1 353 ? -12.043 -20.567 44.655 1.00 45.88 353 HIS A N 1
ATOM 2750 C CA . HIS A 1 353 ? -12.064 -22.013 44.466 1.00 45.88 353 HIS A CA 1
ATOM 2751 C C . HIS A 1 353 ? -12.935 -22.382 43.254 1.00 45.88 353 HIS A C 1
ATOM 2753 O O . HIS A 1 353 ? -14.100 -21.991 43.181 1.00 45.88 353 HIS A O 1
ATOM 2759 N N . ASP A 1 354 ? -12.362 -23.149 42.326 1.00 42.81 354 ASP A N 1
ATOM 2760 C CA . ASP A 1 354 ? -13.075 -23.781 41.217 1.00 42.81 354 ASP A CA 1
ATOM 2761 C C . ASP A 1 354 ? -13.804 -25.039 41.722 1.00 42.81 354 ASP A C 1
ATOM 2763 O O . ASP A 1 354 ? -13.178 -26.045 42.057 1.00 42.81 354 ASP A O 1
ATOM 2767 N N . GLU A 1 355 ? -15.135 -24.990 41.748 1.00 45.88 355 GLU A N 1
ATOM 2768 C CA . GLU A 1 355 ? -15.999 -26.173 41.831 1.00 45.88 355 GLU A CA 1
ATOM 2769 C C . GLU A 1 355 ? -16.288 -26.683 40.402 1.00 45.88 355 GLU A C 1
ATOM 2771 O O . GLU A 1 355 ? -16.705 -25.899 39.538 1.00 45.88 355 GLU A O 1
ATOM 2776 N N . PRO A 1 356 ? -16.093 -27.981 40.104 1.00 56.28 356 PRO A N 1
ATOM 2777 C CA . PRO A 1 356 ? -16.398 -28.539 38.794 1.00 56.28 356 PRO A CA 1
ATOM 2778 C C . PRO A 1 356 ? -17.911 -28.734 38.633 1.00 56.28 356 PRO A C 1
ATOM 2780 O O . PRO A 1 356 ? -18.499 -29.685 39.146 1.00 56.28 356 PRO A O 1
ATOM 2783 N N . VAL A 1 357 ? -18.553 -27.856 37.859 1.00 49.69 357 VAL A N 1
ATOM 2784 C CA . VAL A 1 357 ? -19.945 -28.053 37.435 1.00 49.69 357 VAL A CA 1
ATOM 2785 C C . VAL A 1 357 ? -20.006 -29.198 36.421 1.00 49.69 357 VAL A C 1
ATOM 2787 O O . VAL A 1 357 ? -19.483 -29.104 35.309 1.00 49.69 357 VAL A O 1
ATOM 2790 N N . SER A 1 358 ? -20.657 -30.281 36.844 1.00 44.84 358 SER A N 1
ATOM 2791 C CA . SER A 1 358 ? -21.040 -31.435 36.033 1.00 44.84 358 SER A CA 1
ATOM 2792 C C . SER A 1 358 ? -21.825 -31.006 34.789 1.00 44.84 358 SER A C 1
ATOM 2794 O O . SER A 1 358 ? -22.859 -30.342 34.883 1.00 44.84 358 SER A O 1
ATOM 2796 N N . ASN A 1 359 ? -21.329 -31.400 33.616 1.00 49.78 359 ASN A N 1
ATOM 2797 C CA . ASN A 1 359 ? -22.037 -31.290 32.345 1.00 49.78 359 ASN A CA 1
ATOM 2798 C C . ASN A 1 359 ? -23.070 -32.415 32.255 1.00 49.78 359 ASN A C 1
ATOM 2800 O O . ASN A 1 359 ? -22.746 -33.501 31.785 1.00 49.78 359 ASN A O 1
ATOM 2804 N N . ASP A 1 360 ? -24.316 -32.134 32.627 1.00 48.25 360 ASP A N 1
ATOM 2805 C CA . ASP A 1 360 ? -25.441 -32.984 32.255 1.00 48.25 360 ASP A CA 1
ATOM 2806 C C . ASP A 1 360 ? -26.598 -32.163 31.672 1.00 48.25 360 ASP A C 1
ATOM 2808 O O . ASP A 1 360 ? -27.115 -31.232 32.283 1.00 48.25 360 ASP A O 1
ATOM 2812 N N . LYS A 1 361 ? -27.018 -32.598 30.477 1.00 47.84 361 LYS A N 1
ATOM 2813 C CA . LYS A 1 361 ? -28.280 -32.301 29.775 1.00 47.84 361 LYS A CA 1
ATOM 2814 C C . LYS A 1 361 ? -28.492 -30.877 29.243 1.00 47.84 361 LYS A C 1
ATOM 2816 O O . LYS A 1 361 ? -29.252 -30.079 29.779 1.00 47.84 361 LYS A O 1
ATOM 2821 N N . LEU A 1 362 ? -27.975 -30.653 28.034 1.00 46.25 362 LEU A N 1
ATOM 2822 C CA . LEU A 1 362 ? -28.589 -29.739 27.065 1.00 46.25 362 LEU A CA 1
ATOM 2823 C C . LEU A 1 362 ? -29.843 -30.397 26.447 1.00 46.25 362 LEU A C 1
ATOM 2825 O O . LEU A 1 362 ? -29.732 -31.511 25.928 1.00 46.25 362 LEU A O 1
ATOM 2829 N N . PRO A 1 363 ? -31.019 -29.743 26.449 1.00 49.59 363 PRO A N 1
ATOM 2830 C CA . PRO A 1 363 ? -32.173 -30.213 25.696 1.00 49.59 363 PRO A CA 1
ATOM 2831 C C . PRO A 1 363 ? -31.999 -29.926 24.197 1.00 49.59 363 PRO A C 1
ATOM 2833 O O . PRO A 1 363 ? -31.600 -28.840 23.777 1.00 49.59 363 PRO A O 1
ATOM 2836 N N . SER A 1 364 ? -32.307 -30.934 23.386 1.00 44.94 364 SER A N 1
ATOM 2837 C CA . SER A 1 364 ? -32.320 -30.894 21.924 1.00 44.94 364 SER A CA 1
ATOM 2838 C C . SER A 1 364 ? -33.312 -29.856 21.389 1.00 44.94 364 SER A C 1
ATOM 2840 O O . SER A 1 364 ? -34.510 -29.946 21.660 1.00 44.94 364 SER A O 1
ATOM 2842 N N . LEU A 1 365 ? -32.820 -28.911 20.585 1.00 47.69 365 LEU A N 1
ATOM 2843 C CA . LEU A 1 365 ? -33.642 -27.960 19.833 1.00 47.69 365 LEU A CA 1
ATOM 2844 C C . LEU A 1 365 ? -34.407 -28.661 18.691 1.00 47.69 365 LEU A C 1
ATOM 2846 O O . LEU A 1 365 ? -33.854 -29.565 18.054 1.00 47.69 365 LEU A O 1
ATOM 2850 N N . PRO A 1 366 ? -35.652 -28.246 18.390 1.00 53.66 366 PRO A N 1
ATOM 2851 C CA . PRO A 1 366 ? -36.434 -28.827 17.310 1.00 53.66 366 PRO A CA 1
ATOM 2852 C C . PRO A 1 366 ? -35.929 -28.403 15.924 1.00 53.66 366 PRO A C 1
ATOM 2854 O O . PRO A 1 366 ? -35.490 -27.280 15.679 1.00 53.66 366 PRO A O 1
ATOM 2857 N N . ARG A 1 367 ? -36.020 -29.369 15.012 1.00 40.28 367 ARG A N 1
ATOM 2858 C CA . ARG A 1 367 ? -35.614 -29.346 13.606 1.00 40.28 367 ARG A CA 1
ATOM 2859 C C . ARG A 1 367 ? -36.504 -28.377 12.815 1.00 40.28 367 ARG A C 1
ATOM 2861 O O . ARG A 1 367 ? -37.711 -28.582 12.740 1.00 40.28 367 ARG A O 1
ATOM 2868 N N . ALA A 1 368 ? -35.909 -27.348 12.213 1.00 40.41 368 ALA A N 1
ATOM 2869 C CA . ALA A 1 368 ? -36.614 -26.410 11.342 1.00 40.41 368 ALA A CA 1
ATOM 2870 C C . ALA A 1 368 ? -37.091 -27.098 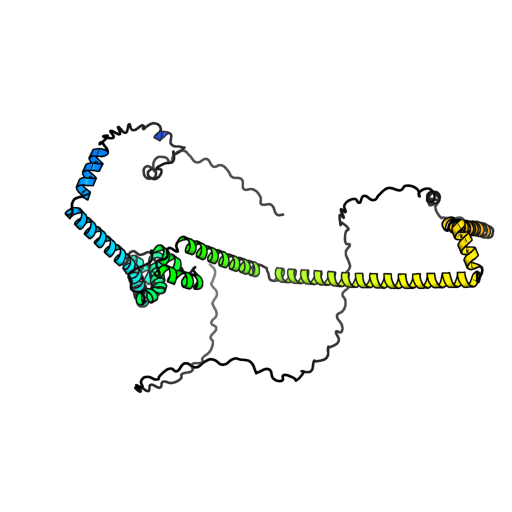10.048 1.00 40.41 368 ALA A C 1
ATOM 2872 O O . ALA A 1 368 ? -36.304 -27.716 9.328 1.00 40.41 368 ALA A O 1
ATOM 2873 N N . THR A 1 369 ? -38.385 -26.980 9.759 1.00 51.66 369 THR A N 1
ATOM 2874 C CA . THR A 1 369 ? -39.013 -27.305 8.471 1.00 51.66 369 THR A CA 1
ATOM 2875 C C . THR A 1 369 ? -38.669 -26.256 7.405 1.00 51.66 369 THR A C 1
ATOM 2877 O O . THR A 1 369 ? -38.612 -25.068 7.729 1.00 51.66 369 THR A O 1
ATOM 2880 N N . PRO A 1 370 ? -38.476 -26.648 6.132 1.00 49.66 370 PRO A N 1
ATOM 2881 C CA . PRO A 1 370 ? -38.186 -25.710 5.055 1.00 49.66 370 PRO A CA 1
ATOM 2882 C C . PRO A 1 370 ? -39.468 -25.011 4.579 1.00 49.66 370 PRO A C 1
ATOM 2884 O O . PRO A 1 370 ? -40.436 -25.660 4.185 1.00 49.66 370 PRO A O 1
ATOM 2887 N N . LEU A 1 371 ? -39.456 -23.677 4.598 1.00 41.91 371 LEU A N 1
ATOM 2888 C CA . LEU A 1 371 ? -40.466 -22.838 3.956 1.00 41.91 371 LEU A CA 1
ATOM 2889 C C . LEU A 1 371 ? -40.292 -22.906 2.433 1.00 41.91 371 LEU A C 1
ATOM 2891 O O . LEU A 1 371 ? -39.273 -22.485 1.886 1.00 41.91 371 LEU A O 1
ATOM 2895 N N . ALA A 1 372 ? -41.309 -23.444 1.765 1.00 45.28 372 ALA A N 1
ATOM 2896 C CA . ALA A 1 372 ? -41.533 -23.308 0.336 1.00 45.28 372 ALA A CA 1
ATOM 2897 C C . ALA A 1 372 ? -42.144 -21.926 0.049 1.00 45.28 372 ALA A C 1
ATOM 2899 O O . ALA A 1 372 ? -43.115 -21.542 0.696 1.00 45.28 372 ALA A O 1
ATOM 2900 N N . GLY A 1 373 ? -41.591 -21.193 -0.920 1.00 38.62 373 GLY A N 1
ATOM 2901 C CA . GLY A 1 373 ? -42.161 -19.920 -1.371 1.00 38.62 373 GLY A CA 1
ATOM 2902 C C . GLY A 1 373 ? -41.145 -19.007 -2.050 1.00 38.62 373 GLY A C 1
ATOM 2903 O O . GLY A 1 373 ? -40.763 -17.989 -1.487 1.00 38.62 373 GLY A O 1
ATOM 2904 N N . ALA A 1 374 ? -40.700 -19.370 -3.254 1.00 37.09 374 ALA A N 1
ATOM 2905 C CA . ALA A 1 374 ? -39.961 -18.474 -4.143 1.00 37.09 374 ALA A CA 1
ATOM 2906 C C . ALA A 1 374 ? -40.754 -18.322 -5.446 1.00 37.09 374 ALA A C 1
ATOM 2908 O O . ALA A 1 374 ? -40.548 -19.061 -6.408 1.00 37.09 374 ALA A O 1
ATOM 2909 N N . GLU A 1 375 ? -41.696 -17.380 -5.456 1.00 40.94 375 GLU A N 1
ATOM 2910 C CA . GLU A 1 375 ? -42.362 -16.927 -6.672 1.00 40.94 375 GLU A CA 1
ATOM 2911 C C . GLU A 1 375 ? -41.663 -15.677 -7.227 1.00 40.94 375 GLU A C 1
ATOM 2913 O O . GLU A 1 375 ? -41.550 -14.654 -6.561 1.00 40.94 375 GLU A O 1
ATOM 2918 N N . LYS A 1 376 ? -41.194 -15.820 -8.473 1.00 46.53 376 LYS A N 1
ATOM 2919 C CA . LYS A 1 376 ? -41.150 -14.832 -9.566 1.00 46.53 376 LYS A CA 1
ATOM 2920 C C . LYS A 1 376 ? -40.656 -13.412 -9.247 1.00 46.53 376 LYS A C 1
ATOM 2922 O O . LYS A 1 376 ? -41.422 -12.521 -8.906 1.00 46.53 376 LYS A O 1
ATOM 2927 N N . LEU A 1 377 ? -39.391 -13.173 -9.588 1.00 42.41 377 LEU A N 1
ATOM 2928 C CA . LEU A 1 377 ? -38.856 -11.850 -9.921 1.00 42.41 377 LEU A CA 1
ATOM 2929 C C . LEU A 1 377 ? -37.885 -12.010 -11.098 1.00 42.41 377 LEU A C 1
ATOM 2931 O O . LEU A 1 377 ? -36.676 -12.145 -10.931 1.00 42.41 377 LEU A O 1
ATOM 2935 N N . SER A 1 378 ? -38.446 -12.078 -12.304 1.00 42.31 378 SER A N 1
ATOM 2936 C CA . SER A 1 378 ? -37.698 -12.142 -13.560 1.00 42.31 378 SER A CA 1
ATOM 2937 C C . SER A 1 378 ? -38.381 -11.284 -14.619 1.00 42.31 378 SER A C 1
ATOM 2939 O O . SER A 1 378 ? -38.835 -11.808 -15.622 1.00 42.31 378 SER A O 1
ATOM 2941 N N . ASP A 1 379 ? -38.464 -9.980 -14.381 1.00 43.44 379 ASP A N 1
ATOM 2942 C CA . ASP A 1 379 ? -38.816 -8.985 -15.393 1.00 43.44 379 ASP A CA 1
ATOM 2943 C C . ASP A 1 379 ? -38.126 -7.683 -14.993 1.00 43.44 379 ASP A C 1
ATOM 2945 O O . ASP A 1 379 ? -38.617 -7.003 -14.109 1.00 43.44 379 ASP A O 1
ATOM 2949 N N . PHE A 1 380 ? -36.933 -7.414 -15.535 1.00 40.69 380 PHE A N 1
ATOM 2950 C CA . PHE A 1 380 ? -36.341 -6.081 -15.766 1.00 40.69 380 PHE A CA 1
ATOM 2951 C C . PHE A 1 380 ? -34.872 -6.249 -16.198 1.00 40.69 380 PHE A C 1
ATOM 2953 O O . PHE A 1 380 ? -33.943 -6.127 -15.404 1.00 40.69 380 PHE A O 1
ATOM 2960 N N . LEU A 1 381 ? -34.646 -6.511 -17.489 1.00 42.47 381 LEU A N 1
ATOM 2961 C CA . LEU A 1 381 ? -33.383 -6.180 -18.155 1.00 42.47 381 LEU A CA 1
ATOM 2962 C C . LEU A 1 381 ? -33.697 -5.505 -19.499 1.00 42.47 381 LEU A C 1
ATOM 2964 O O . LEU A 1 381 ? -34.433 -6.082 -20.300 1.00 42.47 381 LEU A O 1
ATOM 2968 N N . PRO A 1 382 ? -33.168 -4.297 -19.766 1.00 49.56 382 PRO A N 1
ATOM 2969 C CA . PRO A 1 382 ? -33.409 -3.602 -21.019 1.00 49.56 382 PRO A CA 1
ATOM 2970 C C . PRO A 1 382 ? -32.597 -4.197 -22.178 1.00 49.56 382 PRO A C 1
ATOM 2972 O O . PRO A 1 382 ? -31.431 -4.578 -22.060 1.00 49.56 382 PRO A O 1
ATOM 2975 N N . THR A 1 383 ? -33.276 -4.241 -23.318 1.00 38.50 383 THR A N 1
ATOM 2976 C CA . THR A 1 383 ? -32.881 -4.721 -24.642 1.00 38.50 383 THR A CA 1
ATOM 2977 C C . THR A 1 383 ? -31.597 -4.081 -25.177 1.00 38.50 383 THR A C 1
ATOM 2979 O O . THR A 1 383 ? -31.507 -2.860 -25.305 1.00 38.50 383 THR A O 1
ATOM 2982 N N . LYS A 1 384 ? -30.629 -4.921 -25.573 1.00 39.72 384 LYS A N 1
ATOM 2983 C CA . LYS A 1 384 ? -29.467 -4.531 -26.386 1.00 39.72 384 LYS A CA 1
ATOM 2984 C C . LYS A 1 384 ? -29.885 -4.320 -27.842 1.00 39.72 384 LYS A C 1
ATOM 2986 O O . LYS A 1 384 ? -30.508 -5.185 -28.451 1.00 39.72 384 LYS A O 1
ATOM 2991 N N . SER A 1 385 ? -29.501 -3.166 -28.373 1.00 43.00 385 SER A N 1
ATOM 2992 C CA . SER A 1 385 ? -29.649 -2.753 -29.762 1.00 43.00 385 SER A CA 1
ATOM 2993 C C . SER A 1 385 ? -28.803 -3.605 -30.711 1.00 43.00 385 SER A C 1
ATOM 2995 O O . SER A 1 385 ? -27.663 -3.977 -30.429 1.00 43.00 385 SER A O 1
ATOM 2997 N N . ALA A 1 386 ? -29.412 -3.911 -31.852 1.00 39.66 386 ALA A N 1
ATOM 2998 C CA . ALA A 1 386 ? -28.853 -4.665 -32.955 1.00 39.66 386 ALA A CA 1
ATOM 2999 C C . ALA A 1 386 ? -27.878 -3.816 -33.789 1.00 39.66 386 ALA A C 1
ATOM 3001 O O . ALA A 1 386 ? -28.200 -2.694 -34.172 1.00 39.66 386 ALA A O 1
ATOM 3002 N N . PHE A 1 387 ? -26.732 -4.398 -34.147 1.00 41.53 387 PHE A N 1
ATOM 3003 C CA . PHE A 1 387 ? -25.915 -3.973 -35.285 1.00 41.53 387 PHE A CA 1
ATOM 3004 C C . PHE A 1 387 ? -25.738 -5.171 -36.232 1.00 41.53 387 PHE A C 1
ATOM 3006 O O . PHE A 1 387 ? -25.382 -6.255 -35.762 1.00 41.53 387 PHE A O 1
ATOM 3013 N N . PRO A 1 388 ? -25.984 -5.022 -37.547 1.00 56.53 388 PRO A N 1
ATOM 3014 C CA . PRO A 1 388 ? -25.871 -6.124 -38.494 1.00 56.53 388 PRO A CA 1
ATOM 3015 C C . PRO A 1 388 ? -24.426 -6.293 -38.983 1.00 56.53 388 PRO A C 1
ATOM 3017 O O . PRO A 1 388 ? -23.852 -5.391 -39.592 1.00 56.53 388 PRO A O 1
ATOM 3020 N N . ILE A 1 389 ? -23.855 -7.480 -38.770 1.00 44.03 389 ILE A N 1
ATOM 3021 C CA . ILE A 1 389 ? -22.605 -7.913 -39.407 1.00 44.03 389 ILE A CA 1
ATOM 3022 C C . ILE A 1 389 ? -22.969 -8.713 -40.665 1.00 44.03 389 ILE A C 1
ATOM 3024 O O . ILE A 1 389 ? -23.676 -9.717 -40.596 1.00 44.03 389 ILE A O 1
ATOM 3028 N N . ARG A 1 390 ? -22.492 -8.248 -41.826 1.00 43.06 390 ARG A N 1
ATOM 3029 C CA . ARG A 1 390 ? -22.566 -8.959 -43.114 1.00 43.06 390 ARG A CA 1
ATOM 3030 C C . ARG A 1 390 ? -21.678 -10.216 -43.096 1.00 43.06 390 ARG A C 1
ATOM 3032 O O . ARG A 1 390 ? -20.553 -10.129 -42.605 1.00 43.06 390 ARG A O 1
ATOM 3039 N N . PRO A 1 391 ? -22.109 -11.343 -43.693 1.00 50.19 391 PRO A N 1
ATOM 3040 C CA . PRO A 1 391 ? -21.280 -12.534 -43.815 1.00 50.19 391 PRO A CA 1
ATOM 3041 C C . PRO A 1 391 ? -20.382 -12.442 -45.056 1.00 50.19 391 PRO A C 1
ATOM 3043 O O . PRO A 1 391 ? -20.849 -12.145 -46.156 1.00 50.19 391 PRO A O 1
ATOM 3046 N N . LEU A 1 392 ? -19.094 -12.736 -44.888 1.00 42.97 392 LEU A N 1
ATOM 3047 C CA . LEU A 1 392 ? -18.174 -13.009 -45.988 1.00 42.97 392 LEU A CA 1
ATOM 3048 C C . LEU A 1 392 ? -17.702 -14.458 -45.898 1.00 42.97 392 LEU A C 1
ATOM 3050 O O . LEU A 1 392 ? -17.112 -14.867 -44.905 1.00 42.97 392 LEU A O 1
ATOM 3054 N N . GLY A 1 393 ? -17.919 -15.182 -46.994 1.00 39.75 393 GLY A N 1
ATOM 3055 C CA . GLY A 1 393 ? -16.880 -16.025 -47.576 1.00 39.75 393 GLY A CA 1
ATOM 3056 C C . GLY A 1 393 ? -16.648 -17.384 -46.934 1.00 39.75 393 GLY A C 1
ATOM 3057 O O . GLY A 1 393 ? -15.680 -17.596 -46.214 1.00 39.75 393 GLY A O 1
ATOM 3058 N N . SER A 1 394 ? -17.476 -18.337 -47.339 1.00 40.78 394 SER A N 1
ATOM 3059 C CA . SER A 1 394 ? -17.165 -19.762 -47.400 1.00 40.78 394 SER A CA 1
ATOM 3060 C C . SER A 1 394 ? -15.819 -20.046 -48.086 1.00 40.78 394 SER A C 1
ATOM 3062 O O . SER A 1 394 ? -15.652 -19.744 -49.269 1.00 40.78 394 SER A O 1
ATOM 3064 N N . ARG A 1 395 ? -14.911 -20.745 -47.401 1.00 41.78 395 ARG A N 1
ATOM 3065 C CA . ARG A 1 395 ? -13.972 -21.662 -48.059 1.00 41.78 395 ARG A CA 1
ATOM 3066 C C . ARG A 1 395 ? -13.731 -22.861 -47.149 1.00 41.78 395 ARG A C 1
ATOM 3068 O O . ARG A 1 395 ? -13.008 -22.788 -46.163 1.00 41.78 395 ARG A O 1
ATOM 3075 N N . ALA A 1 396 ? -14.440 -23.936 -47.471 1.00 38.12 396 ALA A N 1
ATOM 3076 C CA . ALA A 1 396 ? -14.264 -25.252 -46.893 1.00 38.12 396 ALA A CA 1
ATOM 3077 C C . ALA A 1 396 ? -13.050 -25.917 -47.548 1.00 38.12 396 ALA A C 1
ATOM 3079 O O . ALA A 1 396 ? -13.014 -26.039 -48.768 1.00 38.12 396 ALA A O 1
ATOM 3080 N N . GLU A 1 397 ? -12.108 -26.393 -46.742 1.00 42.50 397 GLU A N 1
ATOM 3081 C CA . GLU A 1 397 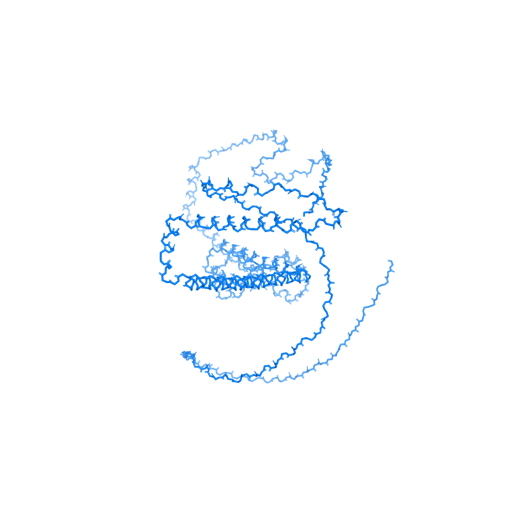? -11.225 -27.490 -47.123 1.00 42.50 397 GLU A CA 1
ATOM 3082 C C . GLU A 1 397 ? -11.172 -28.480 -45.960 1.00 42.50 397 GLU A C 1
ATOM 3084 O O . GLU A 1 397 ? -10.806 -28.164 -44.828 1.00 42.50 397 GLU A O 1
ATOM 3089 N N . CYS A 1 398 ? -11.660 -29.679 -46.264 1.00 39.38 398 CYS A N 1
ATOM 3090 C CA . CYS A 1 398 ? -11.639 -30.859 -45.425 1.00 39.38 398 CYS A CA 1
ATOM 3091 C C . CYS A 1 398 ? -10.203 -31.344 -45.225 1.00 39.38 398 CYS A C 1
ATOM 3093 O O . CYS A 1 398 ? -9.528 -31.626 -46.208 1.00 39.38 398 CYS A O 1
ATOM 3095 N N . MET A 1 399 ? -9.813 -31.645 -43.986 1.00 41.97 399 MET A N 1
ATOM 3096 C CA . MET A 1 399 ? -9.000 -32.833 -43.727 1.00 41.97 399 MET A CA 1
ATOM 3097 C C . MET A 1 399 ? -9.387 -33.480 -42.398 1.00 41.97 399 MET A C 1
ATOM 3099 O O . MET A 1 399 ? -9.345 -32.880 -41.327 1.00 41.97 399 MET A O 1
ATOM 3103 N N . HIS A 1 400 ? -9.814 -34.733 -42.521 1.00 39.09 400 HIS A N 1
ATOM 3104 C CA . HIS A 1 400 ? -10.070 -35.670 -41.442 1.00 39.09 400 HIS A CA 1
ATOM 3105 C C . HIS A 1 400 ? -8.744 -36.209 -40.903 1.00 39.09 400 HIS A C 1
ATOM 3107 O O . HIS A 1 400 ? -8.020 -36.855 -41.653 1.00 39.09 400 HIS A O 1
ATOM 3113 N N . SER A 1 401 ? -8.508 -36.080 -39.597 1.00 40.47 401 SER A N 1
ATOM 3114 C CA . SER A 1 401 ? -7.519 -36.898 -38.884 1.00 40.47 401 SER A CA 1
ATOM 3115 C C . SER A 1 401 ? -8.037 -37.229 -37.487 1.00 40.47 401 SER A C 1
ATOM 3117 O O . SER A 1 401 ? -7.865 -36.480 -36.530 1.00 40.47 401 SER A O 1
ATOM 3119 N N . ARG A 1 402 ? -8.717 -38.375 -37.386 1.00 39.00 402 ARG A N 1
ATOM 3120 C CA . ARG A 1 402 ? -9.069 -39.043 -36.128 1.00 39.00 402 ARG A CA 1
ATOM 3121 C C . ARG A 1 402 ? -7.807 -39.654 -35.517 1.00 39.00 402 ARG A C 1
ATOM 3123 O O . ARG A 1 402 ? -7.148 -40.445 -36.183 1.00 39.00 402 ARG A O 1
ATOM 3130 N N . SER A 1 403 ? -7.528 -39.395 -34.244 1.00 39.44 403 SER A N 1
ATOM 3131 C CA . SER A 1 403 ? -6.732 -40.277 -33.369 1.00 39.44 403 SER A CA 1
ATOM 3132 C C . SER A 1 403 ? -7.084 -39.935 -31.922 1.00 39.44 403 SER A C 1
ATOM 3134 O O . SER A 1 403 ? -6.768 -38.864 -31.430 1.00 39.44 403 SER A O 1
ATOM 3136 N N . ARG A 1 404 ? -8.073 -40.631 -31.362 1.00 40.72 404 ARG A N 1
ATOM 3137 C CA . ARG A 1 404 ? -7.967 -41.905 -30.628 1.00 40.72 404 ARG A CA 1
ATOM 3138 C C . ARG A 1 404 ? -7.360 -41.700 -29.235 1.00 40.72 404 ARG A C 1
ATOM 3140 O O . ARG A 1 404 ? -6.156 -41.629 -29.041 1.00 40.72 404 ARG A O 1
ATOM 3147 N N . VAL A 1 405 ? -8.303 -41.641 -28.301 1.00 44.91 405 VAL A N 1
ATOM 3148 C CA . VAL A 1 405 ? -8.221 -41.839 -26.856 1.00 44.91 405 VAL A CA 1
ATOM 3149 C C . VAL A 1 405 ? -7.217 -42.933 -26.481 1.00 44.91 405 VAL A C 1
ATOM 3151 O O . VAL A 1 405 ? -7.350 -44.068 -26.936 1.00 44.91 405 VAL A O 1
ATOM 3154 N N . GLN A 1 406 ? -6.283 -42.612 -25.585 1.00 45.06 406 GLN A N 1
ATOM 3155 C CA . GLN A 1 406 ? -5.695 -43.583 -24.663 1.00 45.06 406 GLN A CA 1
ATOM 3156 C C . GLN A 1 406 ? -5.668 -42.992 -23.254 1.00 45.06 406 GLN A C 1
ATOM 3158 O O . GLN A 1 406 ? -4.852 -42.144 -22.905 1.00 45.06 406 GLN A O 1
ATOM 3163 N N . SER A 1 407 ? -6.618 -43.462 -22.455 1.00 44.50 407 SER A N 1
ATOM 3164 C CA . SER A 1 407 ? -6.582 -43.474 -21.001 1.00 44.50 407 SER A CA 1
ATOM 3165 C C . SER A 1 407 ? -5.393 -44.308 -20.526 1.00 44.50 407 SER A C 1
ATOM 3167 O O . SER A 1 407 ? -5.316 -45.490 -20.860 1.00 44.50 407 SER A O 1
ATOM 3169 N N . ASN A 1 408 ? -4.509 -43.726 -19.716 1.00 42.41 408 ASN A N 1
ATOM 3170 C CA . ASN A 1 408 ? -3.492 -44.484 -18.997 1.00 42.41 408 ASN A CA 1
ATOM 3171 C C . ASN A 1 408 ? -3.596 -44.182 -17.498 1.00 42.41 408 ASN A C 1
ATOM 3173 O O . ASN A 1 408 ? -3.026 -43.230 -16.975 1.00 42.41 408 ASN A O 1
ATOM 3177 N N . THR A 1 409 ? -4.395 -44.997 -16.819 1.00 48.69 409 THR A N 1
ATOM 3178 C CA . THR A 1 409 ? -4.361 -45.213 -15.373 1.00 48.69 409 THR A CA 1
ATOM 3179 C C . THR A 1 409 ? -3.291 -46.253 -15.061 1.00 48.69 409 THR A C 1
ATOM 3181 O O . THR A 1 409 ? -3.399 -47.360 -15.582 1.00 48.69 409 THR A O 1
ATOM 3184 N N . LYS A 1 410 ? -2.334 -45.966 -14.168 1.00 50.16 410 LYS A N 1
ATOM 3185 C CA . LYS A 1 410 ? -1.713 -46.973 -13.284 1.00 50.16 410 LYS A CA 1
ATOM 3186 C C . LYS A 1 410 ? -1.015 -46.326 -12.069 1.00 50.16 410 LYS A C 1
ATOM 3188 O O . LYS A 1 410 ? -0.765 -45.124 -12.093 1.00 50.16 410 LYS A O 1
ATOM 3193 N N . PRO A 1 411 ? -0.805 -47.103 -10.986 1.00 54.91 411 PRO A N 1
ATOM 3194 C CA . PRO A 1 411 ? -0.918 -46.639 -9.609 1.00 54.91 411 PRO A CA 1
ATOM 3195 C C . PRO A 1 411 ? 0.434 -46.498 -8.897 1.00 54.91 411 PRO A C 1
ATOM 3197 O O . PRO A 1 411 ? 1.494 -46.757 -9.461 1.00 54.91 411 PRO A O 1
ATOM 3200 N N . GLY A 1 412 ? 0.350 -46.060 -7.639 1.00 47.62 412 GLY A N 1
ATOM 3201 C CA . GLY A 1 412 ? 1.461 -45.701 -6.771 1.00 47.62 412 GLY A CA 1
ATOM 3202 C C . GLY A 1 412 ? 2.526 -46.772 -6.526 1.00 47.62 412 GLY A C 1
ATOM 3203 O O . GLY A 1 412 ? 2.290 -47.975 -6.591 1.00 47.62 412 GLY A O 1
ATOM 3204 N N . GLY A 1 413 ? 3.702 -46.269 -6.160 1.00 44.53 413 GLY A N 1
ATOM 3205 C CA . GLY A 1 413 ? 4.813 -47.020 -5.600 1.00 44.53 413 GLY A CA 1
ATOM 3206 C C . GLY A 1 413 ? 5.569 -46.119 -4.632 1.00 44.53 413 GLY A C 1
ATOM 3207 O O . GLY A 1 413 ? 6.347 -45.262 -5.043 1.00 44.53 413 GLY A O 1
ATOM 3208 N N . SER A 1 414 ? 5.299 -46.289 -3.340 1.00 49.91 414 SER A N 1
ATOM 3209 C CA . SER A 1 414 ? 6.119 -45.779 -2.247 1.00 49.91 414 SER A CA 1
ATOM 3210 C C . SER A 1 414 ? 7.425 -46.571 -2.200 1.00 49.91 414 SER A C 1
ATOM 3212 O O . SER A 1 414 ? 7.397 -47.775 -1.945 1.00 49.91 414 SER A O 1
ATOM 3214 N N . LEU A 1 415 ? 8.565 -45.912 -2.398 1.00 51.81 415 LEU A N 1
ATOM 3215 C CA . LEU A 1 415 ? 9.869 -46.484 -2.074 1.00 51.81 415 LEU A CA 1
ATOM 3216 C C . LEU A 1 415 ? 10.540 -45.626 -1.006 1.00 51.81 415 LEU A C 1
ATOM 3218 O O . LEU A 1 415 ? 10.768 -44.428 -1.180 1.00 51.81 415 LEU A O 1
ATOM 3222 N N . GLY A 1 416 ? 10.774 -46.274 0.134 1.00 44.38 416 GLY A N 1
ATOM 3223 C CA . GLY A 1 416 ? 11.414 -45.714 1.311 1.00 44.38 416 GLY A CA 1
ATOM 3224 C C . GLY A 1 416 ? 12.874 -45.346 1.065 1.00 44.38 416 GLY A C 1
ATOM 3225 O O . GLY A 1 416 ? 13.587 -45.972 0.282 1.00 44.38 416 GLY A O 1
ATOM 3226 N N . ARG A 1 417 ? 13.317 -44.311 1.779 1.00 54.50 417 ARG A N 1
ATOM 3227 C CA . ARG A 1 417 ? 14.725 -43.932 1.906 1.00 54.50 417 ARG A CA 1
ATOM 3228 C C . ARG A 1 417 ? 15.431 -44.887 2.877 1.00 54.50 417 ARG A C 1
ATOM 3230 O O . ARG A 1 417 ? 14.941 -45.028 3.997 1.00 54.50 417 ARG A O 1
ATOM 3237 N N . PRO A 1 418 ? 16.590 -45.471 2.529 1.00 61.22 418 PRO A N 1
ATOM 3238 C CA . PRO A 1 418 ? 17.449 -46.110 3.513 1.00 61.22 418 PRO A CA 1
ATOM 3239 C C . PRO A 1 418 ? 18.264 -45.070 4.298 1.00 61.22 418 PRO A C 1
ATOM 3241 O O . PRO A 1 418 ? 18.644 -44.013 3.787 1.00 61.22 418 PRO A O 1
ATOM 3244 N N . ALA A 1 419 ? 18.495 -45.396 5.567 1.00 57.28 419 ALA A N 1
ATOM 3245 C CA . ALA A 1 419 ? 19.275 -44.636 6.531 1.00 57.28 419 ALA A CA 1
ATOM 3246 C C . ALA A 1 419 ? 20.750 -44.496 6.113 1.00 57.28 419 ALA A C 1
ATOM 3248 O O . ALA A 1 419 ? 21.352 -45.420 5.567 1.00 57.28 419 ALA A O 1
ATOM 3249 N N . ARG A 1 420 ? 21.337 -43.331 6.413 1.00 57.31 420 ARG A N 1
ATOM 3250 C CA . ARG A 1 420 ? 22.790 -43.109 6.387 1.00 57.31 420 ARG A CA 1
ATOM 3251 C C . ARG A 1 420 ? 23.436 -43.790 7.602 1.00 57.31 420 ARG A C 1
ATOM 3253 O O . ARG A 1 420 ? 22.929 -43.584 8.703 1.00 57.31 420 ARG A O 1
ATOM 3260 N N . PRO A 1 421 ? 24.563 -44.501 7.445 1.00 63.41 421 PRO A N 1
ATOM 3261 C CA . PRO A 1 421 ? 25.428 -44.829 8.566 1.00 63.41 421 PRO A CA 1
ATOM 3262 C C . PRO A 1 421 ? 26.304 -43.623 8.930 1.00 63.41 421 PRO A C 1
ATOM 3264 O O . PRO A 1 421 ? 26.824 -42.919 8.060 1.00 63.41 421 PRO A O 1
ATOM 3267 N N . SER A 1 422 ? 26.426 -43.394 10.232 1.00 58.12 422 SER A N 1
ATOM 3268 C CA . SER A 1 422 ? 27.361 -42.460 10.852 1.00 58.12 422 SER A CA 1
ATOM 3269 C C . SER A 1 422 ? 28.776 -43.040 10.826 1.00 58.12 422 SER A C 1
ATOM 3271 O O . SER A 1 422 ? 28.952 -44.226 11.108 1.00 58.12 422 SER A O 1
ATOM 3273 N N . ALA A 1 423 ? 29.758 -42.191 10.538 1.00 60.88 423 ALA A N 1
ATOM 3274 C CA . ALA A 1 423 ? 31.159 -42.361 10.903 1.00 60.88 423 ALA A CA 1
ATOM 3275 C C . ALA A 1 423 ? 31.614 -41.072 11.587 1.00 60.88 423 ALA A C 1
ATOM 3277 O O . ALA A 1 423 ? 31.187 -39.994 11.101 1.00 60.88 423 ALA A O 1
#

Secondary structure (DSSP, 8-state):
--PPPP------PPPS---SS-SSSTTS-SSS--TT-GGGSS-------------HHHHHHHHHHHHH-HHHHHHHHHHHHHHHHHHHHHHHHHHHHHHHHHHHHHHH-TTHHHHHHHHHH---HHHHHHHHHHHHHHTTHHHHS-TT-PPPHHHHHHHTSTTS-HHHHHHHHHHHHTT---HHHHHHHHHHHHHHHHHHHHHHHHHHHS-HHHHHHHHHHHHHHHHHHHHHHHHHHHHHHHHHHHHHHHHHHHHHHHHHHHHHHGGGHHHHHHHHHHH-HHHHHHHHHHHHHHHHHHHHHHHTSS--SS-----------SSTTSSS---------PPP---------------------PPPPPPPPPPP---------PPPPP-PPPP------------------------PPPPPPP-